Protein 8FUX (pdb70)

Sequence (640 aa):
GGIIGIYSPPGIWRRIPHLEKFLLAQPCCQKLLSLLLRRPVPQQEEVNNAIAVWGHRPSAAKPVAIAKAAGKPPVIRLEDGFVRSLDLGVNGEPPLSSLVVDDCCGIYYDASKPSALEKLVQDKAGNTTALISSQQAREAMHTIVTGDMMSKYNLAPAFVADESTNIIVLVVDQTFNCMMSSVTYGNAGPHEFAAMLEAAMAENPQAEEIWWVKVHPDVLEGKKTGYFADLRRATQRVRRLIAENVSPQSLLRHHVSRVYVVTSQYGFEEALLAGKPVTCCFGQPWYASWGLTDDRHPQQSSALLLSSARRGSSATLEELLFAAAYLRYCRYIDPQTGEVSDDLFFTVLQQWWLQLQRRHHGIIGIYSPGIWRRIPHLEKFLAQPCCQKLSLLRRPVPQQEVNNAIIAVWGHRPSAAKPVAIAKAAGKKPVIIRLEDGFVRSLDLGVNGEPPLSSLVVDDCGIYYDASKPSALEKLVQDKKAGNNTALLIISSQARREAMHHTIVTGDMSKYNLAPAFVADESERTNIVLVVDQTFNNCMMSSVTTYGNAGPHHEFAAMLEAAMMAENPQQAEIIWVKVHKTGYFADLRRATTQQRRVRRLIAENNVSSPQSSLLRRHVSRRVYVVTSQYYGFEALLAGKPPVTCCFGQPWWYASWGLTDDRHPQQSSALLSSARRGSSATLEEELLFAAAYLRYCRYIDPQTGEVSDLFTVLQQWWLQLQRRHHH

B-factor: mean 18.91, std 8.17, range [8.34, 67.57]

Organism: Escherichia coli O1:K1 / APEC (NCBI:txid405955)

Radius of gyration: 27.33 Å; Cα contacts (8 Å, |Δi|>4): 1497; chains: 2; bounding box: 76×51×80 Å

Nearest PDB structures (foldseek):
  8fux-assembly2_B  TM=1.003E+00  e=1.053E-72  Escherichia coli
  8fux-assembly1_A  TM=9.742E-01  e=1.689E-66  Escherichia coli
  6mgc-assembly1_A  TM=9.754E-01  e=1.112E-64  Escherichia coli APEC O1
  8fuw-assembly1_A  TM=9.745E-01  e=1.777E-63  Escherichia coli
  6mgb-assembly1_A  TM=9.099E-01  e=1.066E-34  Thermosulfurimonas dismutans

Structure (mmCIF, N/CA/C/O backbone):
data_8FUX
#
_entry.id   8FUX
#
_cell.length_a   58.540
_cell.length_b   80.300
_cell.length_c   65.980
_cell.angle_alpha   90.000
_cell.angle_beta   103.039
_cell.angle_gamma   90.000
#
_symmetry.space_group_name_H-M   'P 1 21 1'
#
loop_
_entity.id
_entity.type
_entity.pdbx_description
1 polymer 'Capsule polysaccharide export protein KpsC'
2 non-polymer '3-deoxy-beta-D-manno-oct-2-ulopyranosonic acid'
3 non-polymer "CYTIDINE-5'-MONOPHOSPHATE"
4 non-polymer N-(8-hydroxyoctyl)-4-methoxybenzamide
5 non-polymer '3-deoxy-alpha-D-manno-oct-2-ulopyranosonic acid'
6 non-polymer 'CHLORIDE ION'
7 non-polymer 'PHOSPHATE ION'
8 water water
#
loop_
_atom_site.group_PDB
_atom_site.id
_atom_site.type_symbol
_atom_site.label_atom_id
_atom_site.label_alt_id
_atom_site.label_comp_id
_atom_site.label_asym_id
_atom_site.label_entity_id
_atom_site.label_seq_id
_atom_site.pdbx_PDB_ins_code
_atom_site.Cartn_x
_atom_site.Cartn_y
_atom_site.Cartn_z
_atom_site.occupancy
_atom_site.B_iso_or_equiv
_atom_site.auth_seq_id
_atom_site.auth_comp_id
_atom_site.auth_asym_id
_atom_site.auth_atom_id
_atom_site.pdbx_PDB_model_num
ATOM 1 N N A GLY A 1 2 ? -32.19083 -12.56718 0.04124 0.583 25.40583 1 GLY A N 1
ATOM 2 N N B GLY A 1 2 ? -32.01893 -12.02765 1.22732 0.417 20.36172 1 GLY A N 1
ATOM 3 C CA A GLY A 1 2 ? -30.87529 -11.96177 0.61695 0.583 24.40005 1 GLY A CA 1
ATOM 4 C CA B GLY A 1 2 ? -30.85618 -12.13482 0.34572 0.417 21.19188 1 GLY A CA 1
ATOM 5 C C A GLY A 1 2 ? -30.43622 -10.65318 -0.06403 0.583 19.05521 1 GLY A C 1
ATOM 6 C C B GLY A 1 2 ? -30.67654 -10.95182 -0.56471 0.417 18.05174 1 GLY A C 1
ATOM 7 O O A GLY A 1 2 ? -31.06237 -9.57631 0.15847 0.583 18.60352 1 GLY A O 1
ATOM 8 O O B GLY A 1 2 ? -31.64585 -10.22205 -0.87252 0.417 17.93963 1 GLY A O 1
ATOM 15 N N . ILE A 1 3 ? -29.42035 -10.71804 -0.93287 1.000 15.55614 2 ILE A N 1
ATOM 16 C CA A ILE A 1 3 ? -29.01872 -9.55543 -1.70288 0.562 11.87287 2 ILE A CA 1
ATOM 17 C CA B ILE A 1 3 ? -29.05545 -9.54110 -1.69545 0.438 12.52726 2 ILE A CA 1
ATOM 18 C C . ILE A 1 3 ? -29.58201 -9.67492 -3.11513 1.000 11.78133 2 ILE A C 1
ATOM 19 O O . ILE A 1 3 ? -29.39496 -10.70242 -3.76691 1.000 14.15959 2 ILE A O 1
ATOM 50 N N . GLY A 1 4 ? -30.22451 -8.62258 -3.60506 1.000 10.31344 3 GLY A N 1
ATOM 51 C CA . GLY A 1 4 ? -30.71581 -8.58049 -4.96687 1.000 10.83967 3 GLY A CA 1
ATOM 52 C C . GLY A 1 4 ? -29.68409 -8.01382 -5.92276 1.000 10.49599 3 GLY A C 1
ATOM 53 O O . GLY A 1 4 ? -29.10133 -6.96887 -5.65369 1.000 11.96852 3 GLY A O 1
ATOM 57 N N . ILE A 1 5 ? -29.55584 -8.67693 -7.09269 1.000 10.37814 4 ILE A N 1
ATOM 58 C CA . ILE A 1 5 ? -28.57502 -8.32342 -8.11290 1.000 10.85962 4 ILE A CA 1
ATOM 59 C C . ILE A 1 5 ? -29.35765 -8.08717 -9.41346 1.000 10.66260 4 ILE A C 1
ATOM 60 O O . ILE A 1 5 ? -30.01802 -9.00662 -9.92683 1.000 11.42119 4 ILE A O 1
ATOM 76 N N . TYR A 1 6 ? -29.32198 -6.87163 -9.95833 1.000 11.25412 5 TYR A N 1
ATOM 77 C CA . TYR A 1 6 ? -29.96101 -6.57551 -11.25824 1.000 10.07307 5 TYR A CA 1
ATOM 78 C C . TYR A 1 6 ? -29.01678 -6.81519 -12.42727 1.000 11.61086 5 TYR A C 1
ATOM 79 O O . TYR A 1 6 ? -29.47017 -7.30155 -13.47428 1.000 13.53253 5 TYR A O 1
ATOM 97 N N . SER A 1 7 ? -27.74417 -6.48372 -12.27574 1.000 10.64148 6 SER A N 1
ATOM 98 C CA . SER A 1 7 ? -26.81330 -6.51613 -13.39569 1.000 10.37250 6 SER A CA 1
ATOM 99 C C . SER A 1 7 ? -26.48123 -7.93726 -13.80786 1.000 10.90006 6 SER A C 1
ATOM 100 O O . SER A 1 7 ? -26.01763 -8.72027 -12.98584 1.000 11.58475 6 SER A O 1
ATOM 108 N N . PRO A 1 8 ? -26.64008 -8.29410 -15.10436 1.000 11.19403 7 PRO A N 1
ATOM 109 C CA A PRO A 1 8 ? -26.22467 -9.63189 -15.53099 0.749 11.99449 7 PRO A CA 1
ATOM 110 C CA B PRO A 1 8 ? -26.21888 -9.63433 -15.53321 0.251 11.59437 7 PRO A CA 1
ATOM 111 C C . PRO A 1 8 ? -24.72164 -9.80913 -15.44613 1.000 11.61820 7 PRO A C 1
ATOM 112 O O . PRO A 1 8 ? -24.21259 -10.93966 -15.30452 1.000 13.02178 7 PRO A O 1
ATOM 133 N N . GLY A 1 9 ? -23.97293 -8.71805 -15.52989 1.000 12.06540 8 GLY A N 1
ATOM 134 C CA . GLY A 1 9 ? -22.51548 -8.79502 -15.39546 1.000 11.88998 8 GLY A CA 1
ATOM 135 C C . GLY A 1 9 ? -22.07615 -9.11962 -13.98460 1.000 12.07911 8 GLY A C 1
ATOM 136 O O . GLY A 1 9 ? -21.09663 -9.85487 -13.77813 1.000 14.45377 8 GLY A O 1
ATOM 140 N N . ILE A 1 10 ? -22.75724 -8.55561 -12.97850 1.000 10.79400 9 ILE A N 1
ATOM 141 C CA . ILE A 1 10 ? -22.45998 -8.95963 -11.59439 1.000 10.35042 9 ILE A CA 1
ATOM 142 C C . ILE A 1 10 ? -22.90526 -10.38990 -11.36252 1.000 10.48764 9 ILE A C 1
ATOM 143 O O . ILE A 1 10 ? -22.20875 -11.18335 -10.70692 1.000 11.71431 9 ILE A O 1
ATOM 159 N N . TRP A 1 11 ? -24.10355 -10.74702 -11.86713 1.000 11.18750 10 TRP A N 1
ATOM 160 C CA . TRP A 1 11 ? -24.69389 -12.03885 -11.57633 1.000 11.95011 10 TRP A CA 1
ATOM 161 C C . TRP A 1 11 ? -23.80737 -13.18622 -12.07907 1.000 12.60403 10 TRP A C 1
ATOM 162 O O . TRP A 1 11 ? -23.78673 -14.27482 -11.47724 1.000 15.44156 10 TRP A O 1
ATOM 183 N N . ARG A 1 12 ? -23.06790 -12.98233 -13.16706 1.000 12.98146 11 ARG A N 1
ATOM 184 C CA A ARG A 1 12 ? -22.21880 -14.01616 -13.72550 0.535 14.66983 11 ARG A CA 1
ATOM 185 C CA B ARG A 1 12 ? -22.22242 -14.02822 -13.71950 0.465 15.50583 11 ARG A CA 1
ATOM 186 C C . ARG A 1 12 ? -20.86255 -14.14630 -13.02230 1.000 13.45350 11 ARG A C 1
ATOM 187 O O . ARG A 1 12 ? -20.09061 -15.03890 -13.36016 1.000 15.18451 11 ARG A O 1
ATOM 228 N N . ILE A 1 13 ? -20.51797 -13.27869 -12.05564 1.000 12.42326 12 ILE A N 1
ATOM 229 C CA . ILE A 1 13 ? -19.27550 -13.44840 -11.29727 1.000 12.10896 12 ILE A CA 1
ATOM 230 C C . ILE A 1 13 ? -19.28484 -14.77612 -10.53880 1.000 12.79159 12 ILE A C 1
ATOM 231 O O . ILE A 1 13 ? -20.15639 -14.98113 -9.68322 1.000 12.92765 12 ILE A O 1
ATOM 247 N N . PRO A 1 14 ? -18.34673 -15.69112 -10.81952 1.000 12.62481 13 PRO A N 1
ATOM 248 C CA . PRO A 1 14 ? -18.32466 -16.94409 -10.06428 1.000 14.17991 13 PRO A CA 1
ATOM 249 C C . PRO A 1 14 ? -18.13059 -16.68143 -8.56625 1.000 13.35297 13 PRO A C 1
ATOM 250 O O . PRO A 1 14 ? -17.32792 -15.84146 -8.14387 1.000 13.24234 13 PRO A O 1
ATOM 261 N N . HIS A 1 15 ? -18.88050 -17.41645 -7.76291 1.000 13.35430 14 HIS A N 1
ATOM 262 C CA . HIS A 1 15 ? -18.74670 -17.36323 -6.29477 1.000 13.40875 14 HIS A CA 1
ATOM 263 C C . HIS A 1 15 ? -19.08049 -15.99637 -5.69586 1.000 12.77020 14 HIS A C 1
ATOM 264 O O . HIS A 1 15 ? -18.65373 -15.65851 -4.59333 1.000 12.81284 14 HIS A O 1
ATOM 278 N N . LEU A 1 16 ? -19.99413 -15.29379 -6.35858 1.000 13.98318 15 LEU A N 1
ATOM 279 C CA . LEU A 1 16 ? -20.48076 -14.00392 -5.91262 1.000 14.39578 15 LEU A CA 1
ATOM 280 C C . LEU A 1 16 ? -20.89194 -14.04425 -4.43316 1.000 13.56848 15 LEU A C 1
ATOM 281 O O . LEU A 1 16 ? -20.52230 -13.15476 -3.64665 1.000 15.05650 15 LEU A O 1
ATOM 297 N N . GLU A 1 17 ? -21.63385 -15.08481 -4.02119 1.000 14.24665 16 GLU A N 1
ATOM 298 C CA . GLU A 1 17 ? -22.13183 -15.15171 -2.66538 1.000 14.75237 16 GLU A CA 1
ATOM 299 C C . GLU A 1 17 ? -21.02123 -15.34116 -1.62945 1.000 14.25423 16 GLU A C 1
ATOM 300 O O . GLU A 1 17 ? -21.21865 -15.02774 -0.44699 1.000 16.87523 16 GLU A O 1
ATOM 312 N N . LYS A 1 18 ? -19.87744 -15.88567 -2.02148 1.000 13.76755 17 LYS A N 1
ATOM 313 C CA . LYS A 1 18 ? -18.73492 -16.00792 -1.14001 1.000 13.44907 17 LYS A CA 1
ATOM 314 C C . LYS A 1 18 ? -18.13573 -14.67065 -0.83961 1.000 14.76256 17 LYS A C 1
ATOM 315 O O . LYS A 1 18 ? -17.74261 -14.41681 0.29801 1.000 19.15537 17 LYS A O 1
ATOM 334 N N . PHE A 1 19 ? -18.11833 -13.75383 -1.79276 1.000 12.93269 18 PHE A N 1
ATOM 335 C CA . PHE A 1 19 ? -17.66341 -12.39453 -1.51157 1.000 13.43810 18 PHE A CA 1
ATOM 336 C C . PHE A 1 19 ? -18.61835 -11.64460 -0.60744 1.000 13.98523 18 PHE A C 1
ATOM 337 O O . PHE A 1 19 ? -18.17159 -10.90167 0.26302 1.000 14.52579 18 PHE A O 1
ATOM 354 N N . LEU A 1 20 ? -19.92171 -11.78676 -0.85489 1.000 14.14703 19 LEU A N 1
ATOM 355 C CA A LEU A 1 20 ? -20.91646 -11.01114 -0.12669 0.486 15.25151 19 LEU A CA 1
ATOM 356 C CA B LEU A 1 20 ? -20.93874 -11.02933 -0.13585 0.514 15.26182 19 LEU A CA 1
ATOM 357 C C . LEU A 1 20 ? -21.23052 -11.59251 1.24314 1.000 16.43152 19 LEU A C 1
ATOM 358 O O . LEU A 1 20 ? -21.84776 -10.90592 2.08246 1.000 18.23660 19 LEU A O 1
ATOM 389 N N . ALA A 1 21 ? -20.83620 -12.83774 1.48313 1.000 17.03284 20 ALA A N 1
ATOM 390 C CA . ALA A 1 21 ? -21.05032 -13.48421 2.76495 1.000 19.39286 20 ALA A CA 1
ATOM 391 C C . ALA A 1 21 ? -22.52240 -13.72417 3.04965 1.000 19.63922 20 ALA A C 1
ATOM 392 O O . ALA A 1 21 ? -22.91919 -13.94474 4.20762 1.000 21.14525 20 ALA A O 1
ATOM 399 N N . GLN A 1 22 ? -23.35561 -13.78923 2.01726 1.000 19.83796 21 GLN A N 1
ATOM 400 C CA . GLN A 1 22 ? -24.76027 -14.05899 2.23301 1.000 20.02042 21 GLN A CA 1
ATOM 401 C C . GLN A 1 22 ? -25.41468 -14.38697 0.90016 1.000 18.15972 21 GLN A C 1
ATOM 402 O O . GLN A 1 22 ? -24.80827 -14.19172 -0.15332 1.000 16.30890 21 GLN A O 1
ATOM 416 N N . PRO A 1 23 ? -26.58906 -15.01019 0.90966 1.000 18.28466 22 PRO A N 1
ATOM 417 C CA . PRO A 1 23 ? -27.20453 -15.43614 -0.35012 1.000 17.59133 22 PRO A CA 1
ATOM 418 C C . PRO A 1 23 ? -27.54300 -14.25414 -1.24328 1.000 14.31414 22 PRO A C 1
ATOM 419 O O . PRO A 1 23 ? -27.90164 -13.16909 -0.78062 1.000 15.64419 22 PRO A O 1
ATOM 430 N N . CYS A 1 24 ? -27.57817 -14.54561 -2.53554 1.000 14.00254 23 CYS A N 1
ATOM 431 C CA A CYS A 1 24 ? -27.85517 -13.57577 -3.57487 0.771 12.46911 23 CYS A CA 1
ATOM 432 C CA B CYS A 1 24 ? -27.98559 -13.51744 -3.48220 0.229 14.59364 23 CYS A CA 1
ATOM 433 C C . CYS A 1 24 ? -28.87182 -14.11748 -4.55820 1.000 12.84476 23 CYS A C 1
ATOM 434 O O . CYS A 1 24 ? -28.91547 -15.32877 -4.76129 1.000 15.56102 23 CYS A O 1
ATOM 449 N N . GLN A 1 25 ? -29.63795 -13.22869 -5.19907 1.000 12.35147 24 GLN A N 1
ATOM 450 C CA . GLN A 1 25 ? -30.62919 -13.64348 -6.18868 1.000 13.12325 24 GLN A CA 1
ATOM 451 C C . GLN A 1 25 ? -30.73647 -12.58551 -7.29188 1.000 11.73884 24 GLN A C 1
ATOM 452 O O . GLN A 1 25 ? -30.54489 -11.37856 -7.06852 1.000 11.76017 24 GLN A O 1
ATOM 466 N N . LYS A 1 26 ? -31.05132 -13.07156 -8.50517 1.000 12.79584 25 LYS A N 1
ATOM 467 C CA . LYS A 1 26 ? -31.13775 -12.19992 -9.67971 1.000 12.68393 25 LYS A CA 1
ATOM 468 C C . LYS A 1 26 ? -32.52939 -11.52677 -9.71960 1.000 12.73696 25 LYS A C 1
ATOM 469 O O . LYS A 1 26 ? -33.53121 -12.22572 -9.64995 1.000 14.34372 25 LYS A O 1
ATOM 488 N N . LEU A 1 27 ? -32.58071 -10.20139 -9.87727 1.000 11.72887 26 LEU A N 1
ATOM 489 C CA A LEU A 1 27 ? -33.79220 -9.38099 -9.95597 0.968 12.48812 26 LEU A CA 1
ATOM 490 C CA B LEU A 1 27 ? -33.80117 -9.41214 -9.96360 0.032 12.64014 26 LEU A CA 1
ATOM 491 C C . LEU A 1 27 ? -33.94926 -8.80309 -11.35502 1.000 13.12042 26 LEU A C 1
ATOM 492 O O . LEU A 1 27 ? -32.96605 -8.48565 -12.04077 1.000 13.76427 26 LEU A O 1
ATOM 523 N N . SER A 1 28 ? -35.18598 -8.60699 -11.73875 1.000 14.17729 27 SER A N 1
ATOM 524 C CA . SER A 1 28 ? -35.54370 -7.99171 -13.00927 1.000 14.45390 27 SER A CA 1
ATOM 525 C C . SER A 1 28 ? -35.95101 -6.54541 -12.83819 1.000 14.50390 27 SER A C 1
ATOM 526 O O . SER A 1 28 ? -36.72929 -6.21984 -11.93263 1.000 15.31629 27 SER A O 1
ATOM 534 N N . LEU A 1 29 ? -35.45887 -5.67186 -13.71930 1.000 14.78634 28 LEU A N 1
ATOM 535 C CA . LEU A 1 29 ? -35.85877 -4.26041 -13.77822 1.000 15.89378 28 LEU A CA 1
ATOM 536 C C . LEU A 1 29 ? -37.34762 -4.06694 -14.02820 1.000 17.66542 28 LEU A C 1
ATOM 537 O O . LEU A 1 29 ? -37.85861 -2.96635 -13.83072 1.000 19.57517 28 LEU A O 1
ATOM 553 N N . LEU A 1 30 ? -38.05391 -5.07348 -14.48832 1.000 17.01159 29 LEU A N 1
ATOM 554 C CA A LEU A 1 30 ? -39.47132 -4.93699 -14.80750 0.639 18.07380 29 LEU A CA 1
ATOM 555 C CA B LEU A 1 30 ? -39.46836 -4.96430 -14.82140 0.361 18.15810 29 LEU A CA 1
ATOM 556 C C . LEU A 1 30 ? -40.40578 -5.51673 -13.75393 1.000 18.86894 29 LEU A C 1
ATOM 557 O O . LEU A 1 30 ? -41.62152 -5.54182 -13.96606 1.000 20.23443 29 LEU A O 1
ATOM 588 N N . ARG A 1 31 ? -39.89626 -5.97107 -12.62317 1.000 18.92790 30 ARG A N 1
ATOM 589 C CA A ARG A 1 31 ? -40.70181 -6.50704 -11.54106 0.526 19.94361 30 ARG A CA 1
ATOM 590 C CA B ARG A 1 31 ? -40.71665 -6.49146 -11.54571 0.474 20.23703 30 ARG A CA 1
ATOM 591 C C . ARG A 1 31 ? -40.43593 -5.78200 -10.22639 1.000 19.04319 30 ARG A C 1
ATOM 592 O O . ARG A 1 31 ? -39.36451 -5.19372 -10.02981 1.000 19.00112 30 ARG A O 1
ATOM 633 N N . PRO A 1 32 ? -41.39487 -5.83289 -9.28511 1.000 18.16290 31 PRO A N 1
ATOM 634 C CA . PRO A 1 32 ? -41.15352 -5.24481 -7.95383 1.000 19.12118 31 PRO A CA 1
ATOM 635 C C . PRO A 1 32 ? -40.01977 -5.91439 -7.19576 1.000 18.56325 31 PRO A C 1
ATOM 636 O O . PRO A 1 32 ? -39.66441 -7.03991 -7.45428 1.000 18.90360 31 PRO A O 1
ATOM 647 N N . VAL A 1 33 ? -39.46049 -5.22681 -6.20651 1.000 17.69496 32 VAL A N 1
ATOM 648 C CA . VAL A 1 33 ? -38.43661 -5.83549 -5.35662 1.000 15.95851 32 VAL A CA 1
ATOM 649 C C . VAL A 1 33 ? -39.08725 -6.86329 -4.43512 1.000 15.46478 32 VAL A C 1
ATOM 650 O O . VAL A 1 33 ? -40.01065 -6.50450 -3.68247 1.000 17.62371 32 VAL A O 1
ATOM 663 N N . PRO A 1 34 ? -38.66858 -8.13399 -4.43614 1.000 16.70459 33 PRO A N 1
ATOM 664 C CA . PRO A 1 34 ? -39.29569 -9.13464 -3.54543 1.000 16.56314 33 PRO A CA 1
ATOM 665 C C . PRO A 1 34 ? -39.01890 -8.85799 -2.07837 1.000 15.09207 33 PRO A C 1
ATOM 666 O O . PRO A 1 34 ? -37.99727 -8.30435 -1.70852 1.000 14.34476 33 PRO A O 1
ATOM 677 N N . GLN A 1 35 ? -39.96992 -9.26985 -1.23880 1.000 15.42444 34 GLN A N 1
ATOM 678 C CA A GLN A 1 35 ? -39.84424 -9.07626 0.19838 0.571 15.55200 34 GLN A CA 1
ATOM 679 C CA B GLN A 1 35 ? -39.82907 -9.05312 0.19263 0.429 16.23352 34 GLN A CA 1
ATOM 680 C C . GLN A 1 35 ? -38.57841 -9.72953 0.76194 1.000 14.72316 34 GLN A C 1
ATOM 681 O O . GLN A 1 35 ? -38.01449 -9.24316 1.74522 1.000 15.34035 34 GLN A O 1
ATOM 708 N N . GLU A 1 36 ? -38.11887 -10.84120 0.16188 1.000 16.03108 35 GLU A N 1
ATOM 709 C CA A GLU A 1 36 ? -36.97503 -11.59945 0.65272 0.457 15.11881 35 GLU A CA 1
ATOM 710 C CA B GLU A 1 36 ? -36.98428 -11.57772 0.70006 0.543 16.20248 35 GLU A CA 1
ATOM 711 C C . GLU A 1 36 ? -35.65492 -10.89061 0.44377 1.000 15.44578 35 GLU A C 1
ATOM 712 O O . GLU A 1 36 ? -34.63020 -11.35951 0.94703 1.000 15.58739 35 GLU A O 1
ATOM 735 N N . VAL A 1 37 ? -35.63421 -9.83019 -0.32921 1.000 14.70371 36 VAL A N 1
ATOM 736 C CA . VAL A 1 37 ? -34.42388 -9.07027 -0.57559 1.000 14.04010 36 VAL A CA 1
ATOM 737 C C . VAL A 1 37 ? -34.26130 -7.98982 0.49206 1.000 12.97962 36 VAL A C 1
ATOM 738 O O . VAL A 1 37 ? -35.12857 -7.12484 0.63489 1.000 13.54069 36 VAL A O 1
ATOM 751 N N . ASN A 1 38 ? -33.10747 -7.97526 1.17905 1.000 13.13046 37 ASN A N 1
ATOM 752 C CA A ASN A 1 38 ? -32.84568 -6.97711 2.20234 0.549 14.88354 37 ASN A CA 1
ATOM 753 C CA B ASN A 1 38 ? -32.86835 -6.95494 2.19309 0.451 14.41813 37 ASN A CA 1
ATOM 754 C C . ASN A 1 38 ? -32.04181 -5.78237 1.67764 1.000 13.96348 37 ASN A C 1
ATOM 755 O O . ASN A 1 38 ? -32.04874 -4.74286 2.30678 1.000 16.73061 37 ASN A O 1
ATOM 776 N N . ALA A 1 39 ? -31.31588 -5.91378 0.59085 1.000 11.93107 38 ALA A N 1
ATOM 777 C CA . ALA A 1 39 ? -30.43122 -4.87112 0.04889 1.000 11.39793 38 ALA A CA 1
ATOM 778 C C . ALA A 1 39 ? -30.18864 -5.20428 -1.39664 1.000 10.41231 38 ALA A C 1
ATOM 779 O O . ALA A 1 39 ? -30.33135 -6.36130 -1.79417 1.000 11.50936 38 ALA A O 1
ATOM 786 N N . ILE A 1 40 ? -29.81910 -4.19862 -2.17018 1.000 11.30659 39 ILE A N 1
ATOM 787 C CA . ILE A 1 40 ? -29.54842 -4.32644 -3.60707 1.000 11.37302 39 ILE A CA 1
ATOM 788 C C . ILE A 1 40 ? -28.08526 -3.97421 -3.82411 1.000 10.49615 39 ILE A C 1
ATOM 789 O O . ILE A 1 40 ? -27.63406 -2.92637 -3.34286 1.000 11.44172 39 ILE A O 1
ATOM 805 N N . ALA A 1 41 ? -27.37511 -4.83066 -4.54519 1.000 10.25943 40 ALA A N 1
ATOM 806 C CA . ALA A 1 41 ? -25.96707 -4.58103 -4.85454 1.000 10.88992 40 ALA A CA 1
ATOM 807 C C . ALA A 1 41 ? -25.77486 -4.15791 -6.29599 1.000 10.57660 40 ALA A C 1
ATOM 808 O O . ALA A 1 41 ? -26.36937 -4.75567 -7.19354 1.000 12.80465 40 ALA A O 1
ATOM 815 N N . VAL A 1 42 ? -24.95269 -3.13367 -6.50067 1.000 9.87323 41 VAL A N 1
ATOM 816 C CA . VAL A 1 42 ? -24.64163 -2.53750 -7.79949 1.000 9.86900 41 VAL A CA 1
ATOM 817 C C . VAL A 1 42 ? -23.12739 -2.39696 -7.91451 1.000 9.50078 41 VAL A C 1
ATOM 818 O O . VAL A 1 42 ? -22.38941 -2.53177 -6.93508 1.000 10.39618 41 VAL A O 1
ATOM 831 N N . TRP A 1 43 ? -22.64202 -2.02895 -9.10449 1.000 9.02142 42 TRP A N 1
ATOM 832 C CA . TRP A 1 43 ? -21.20532 -1.87037 -9.33161 1.000 8.89133 42 TRP A CA 1
ATOM 833 C C . TRP A 1 43 ? -20.82412 -0.40530 -9.22020 1.000 9.51882 42 TRP A C 1
ATOM 834 O O . TRP A 1 43 ? -21.03409 0.37677 -10.14776 1.000 10.40809 42 TRP A O 1
ATOM 855 N N . GLY A 1 44 ? -20.25833 -0.03272 -8.07090 1.000 9.73203 43 GLY A N 1
ATOM 856 C CA . GLY A 1 44 ? -19.81350 1.33462 -7.83808 1.000 10.92794 43 GLY A CA 1
ATOM 857 C C . GLY A 1 44 ? -20.89692 2.31838 -8.25603 1.000 10.56452 43 GLY A C 1
ATOM 858 O O . GLY A 1 44 ? -22.07522 2.15106 -7.90497 1.000 11.93230 43 GLY A O 1
ATOM 862 N N . HIS A 1 45 ? -20.46651 3.38978 -8.93340 1.000 10.58547 44 HIS A N 1
ATOM 863 C CA . HIS A 1 45 ? -21.31349 4.38581 -9.56097 1.000 10.39473 44 HIS A CA 1
ATOM 864 C C . HIS A 1 45 ? -21.30756 4.21794 -11.10618 1.000 11.16359 44 HIS A C 1
ATOM 865 O O . HIS A 1 45 ? -21.44572 5.20699 -11.82924 1.000 12.54381 44 HIS A O 1
ATOM 879 N N . ARG A 1 46 ? -21.16117 3.00615 -11.61557 1.000 10.61490 45 ARG A N 1
ATOM 880 C CA . ARG A 1 46 ? -21.27394 2.81894 -13.06420 1.000 10.86508 45 ARG A CA 1
ATOM 881 C C . ARG A 1 46 ? -22.63884 3.30897 -13.55360 1.000 11.44370 45 ARG A C 1
ATOM 882 O O . ARG A 1 46 ? -23.61400 3.24482 -12.80363 1.000 12.24440 45 ARG A O 1
ATOM 903 N N . PRO A 1 47 ? -22.74155 3.75271 -14.82055 1.000 12.41242 46 PRO A N 1
ATOM 904 C CA . PRO A 1 47 ? -24.05951 4.13621 -15.36798 1.000 15.01879 46 PRO A CA 1
ATOM 905 C C . PRO A 1 47 ? -25.11376 3.06018 -15.16594 1.000 14.94410 46 PRO A C 1
ATOM 906 O O . PRO A 1 47 ? -26.28685 3.36305 -14.88877 1.000 15.19465 46 PRO A O 1
ATOM 917 N N . SER A 1 48 ? -24.72167 1.78448 -15.28149 1.000 13.69510 47 SER A N 1
ATOM 918 C CA . SER A 1 48 ? -25.62147 0.63399 -15.11100 1.000 13.92476 47 SER A CA 1
ATOM 919 C C . SER A 1 48 ? -26.27829 0.58667 -13.72011 1.000 13.43216 47 SER A C 1
ATOM 920 O O . SER A 1 48 ? -27.31436 -0.05155 -13.54176 1.000 15.11382 47 SER A O 1
ATOM 928 N N . ALA A 1 49 ? -25.66843 1.22982 -12.72080 1.000 12.08570 48 ALA A N 1
ATOM 929 C CA . ALA A 1 49 ? -26.17347 1.22987 -11.34106 1.000 12.83272 48 ALA A CA 1
ATOM 930 C C . ALA A 1 49 ? -27.33053 2.18879 -11.12955 1.000 12.03387 48 ALA A C 1
ATOM 931 O O . ALA A 1 49 ? -28.08189 2.05409 -10.13215 1.000 12.62543 48 ALA A O 1
ATOM 938 N N . ALA A 1 50 ? -27.56166 3.13751 -12.04024 1.000 13.99556 49 ALA A N 1
ATOM 939 C CA . ALA A 1 50 ? -28.51453 4.19535 -11.72932 1.000 15.56285 49 ALA A CA 1
ATOM 940 C C . ALA A 1 50 ? -29.94034 3.65690 -11.51110 1.000 14.70976 49 ALA A C 1
ATOM 941 O O . ALA A 1 50 ? -30.62782 4.08812 -10.57836 1.000 13.96950 49 ALA A O 1
ATOM 948 N N . LYS A 1 51 ? -30.44222 2.78829 -12.40091 1.000 14.49153 50 LYS A N 1
ATOM 949 C CA . LYS A 1 51 ? -31.82704 2.32691 -12.24818 1.000 14.76959 50 LYS A CA 1
ATOM 950 C C . LYS A 1 51 ? -31.97870 1.50743 -10.98437 1.000 12.03771 50 LYS A C 1
ATOM 951 O O . LYS A 1 51 ? -32.92359 1.75932 -10.22416 1.000 12.93259 50 LYS A O 1
ATOM 970 N N . PRO A 1 52 ? -31.12646 0.51310 -10.68755 1.000 12.61784 51 PRO A N 1
ATOM 971 C CA . PRO A 1 52 ? -31.28752 -0.23101 -9.42340 1.000 12.09246 51 PRO A CA 1
ATOM 972 C C . PRO A 1 52 ? -31.18011 0.66240 -8.20005 1.000 11.63666 51 PRO A C 1
ATOM 973 O O . PRO A 1 52 ? -31.88883 0.39988 -7.22116 1.000 12.53629 51 PRO A O 1
ATOM 984 N N . VAL A 1 53 ? -30.32857 1.70035 -8.19642 1.000 11.90539 52 VAL A N 1
ATOM 985 C CA . VAL A 1 53 ? -30.26077 2.61207 -7.06124 1.000 12.01813 52 VAL A CA 1
ATOM 986 C C . VAL A 1 53 ? -31.58319 3.34604 -6.87166 1.000 12.14313 52 VAL A C 1
ATOM 987 O O . VAL A 1 53 ? -32.05363 3.52182 -5.74486 1.000 13.55427 52 VAL A O 1
ATOM 1000 N N . ALA A 1 54 ? -32.20977 3.81968 -7.95605 1.000 12.53459 53 ALA A N 1
ATOM 1001 C CA . ALA A 1 54 ? -33.51633 4.47239 -7.87566 1.000 13.78524 53 ALA A CA 1
ATOM 1002 C C . ALA A 1 54 ? -34.58677 3.50251 -7.36031 1.000 13.74683 53 ALA A C 1
ATOM 1003 O O . ALA A 1 54 ? -35.45868 3.88424 -6.56396 1.000 14.12790 53 ALA A O 1
ATOM 1010 N N . ILE A 1 55 ? -34.58752 2.28181 -7.86299 1.000 12.54960 54 ILE A N 1
ATOM 1011 C CA . ILE A 1 55 ? -35.54694 1.28312 -7.40419 1.000 13.15629 54 ILE A CA 1
ATOM 1012 C C . ILE A 1 55 ? -35.37453 1.01478 -5.91655 1.000 12.80294 54 ILE A C 1
ATOM 1013 O O . ILE A 1 55 ? -36.35403 0.93940 -5.16175 1.000 13.28461 54 ILE A O 1
ATOM 1029 N N . ALA A 1 56 ? -34.13063 0.89236 -5.46370 1.000 12.72831 55 ALA A N 1
ATOM 1030 C CA . ALA A 1 56 ? -33.87122 0.61911 -4.05500 1.000 12.98740 55 ALA A CA 1
ATOM 1031 C C . ALA A 1 56 ? -34.39491 1.73026 -3.17532 1.000 12.38903 55 ALA A C 1
ATOM 1032 O O . ALA A 1 56 ? -35.05031 1.47471 -2.14881 1.000 14.05341 55 ALA A O 1
ATOM 1039 N N . LYS A 1 57 ? -34.16736 2.95795 -3.58339 1.000 13.54249 56 LYS A N 1
ATOM 1040 C CA . LYS A 1 57 ? -34.59924 4.08943 -2.78029 1.000 15.86798 56 LYS A CA 1
ATOM 1041 C C . LYS A 1 57 ? -36.11544 4.07100 -2.65996 1.000 15.00341 56 LYS A C 1
ATOM 1042 O O . LYS A 1 57 ? -36.67529 4.24235 -1.56855 1.000 15.94670 56 LYS A O 1
ATOM 1061 N N . ALA A 1 58 ? -36.82453 3.88094 -3.78294 1.000 14.38542 57 ALA A N 1
ATOM 1062 C CA . ALA A 1 58 ? -38.28880 3.87113 -3.75915 1.000 15.56585 57 ALA A CA 1
ATOM 1063 C C . ALA A 1 58 ? -38.86676 2.70178 -2.99093 1.000 15.11033 57 ALA A C 1
ATOM 1064 O O . ALA A 1 58 ? -39.96751 2.84265 -2.43993 1.000 15.26956 57 ALA A O 1
ATOM 1071 N N . ALA A 1 59 ? -38.15833 1.57407 -2.92357 1.000 13.67259 58 ALA A N 1
ATOM 1072 C CA . ALA A 1 59 ? -38.55676 0.37131 -2.20498 1.000 13.77545 58 ALA A CA 1
ATOM 1073 C C . ALA A 1 59 ? -38.15847 0.36038 -0.74351 1.000 14.61817 58 ALA A C 1
ATOM 1074 O O . ALA A 1 59 ? -38.52639 -0.57311 -0.02906 1.000 16.22468 58 ALA A O 1
ATOM 1081 N N . GLY A 1 60 ? -37.40258 1.34138 -0.27435 1.000 13.49945 59 GLY A N 1
ATOM 1082 C CA . GLY A 1 60 ? -36.96499 1.30756 1.08785 1.000 15.14978 59 GLY A CA 1
ATOM 1083 C C . GLY A 1 60 ? -35.88789 0.31514 1.38172 1.000 14.77125 59 GLY A C 1
ATOM 1084 O O . GLY A 1 60 ? -35.89359 -0.25129 2.49390 1.000 18.79714 59 GLY A O 1
ATOM 1088 N N . LYS A 1 61 ? -34.97642 0.06024 0.44766 1.000 13.99099 60 LYS A N 1
ATOM 1089 C CA . LYS A 1 61 ? -33.93466 -0.93542 0.62711 1.000 15.03066 60 LYS A CA 1
ATOM 1090 C C . LYS A 1 61 ? -32.56927 -0.25897 0.49248 1.000 13.18852 60 LYS A C 1
ATOM 1091 O O . LYS A 1 61 ? -32.35288 0.53034 -0.42421 1.000 14.22024 60 LYS A O 1
ATOM 1110 N N . PRO A 1 62 ? -31.62033 -0.60975 1.35244 1.000 12.93530 61 PRO A N 1
ATOM 1111 C CA A PRO A 1 62 ? -30.24874 -0.09393 1.23527 0.707 12.70542 61 PRO A CA 1
ATOM 1112 C CA B PRO A 1 62 ? -30.25891 -0.07738 1.21540 0.293 13.09524 61 PRO A CA 1
ATOM 1113 C C . PRO A 1 62 ? -29.52970 -0.64528 0.00593 1.000 12.71920 61 PRO A C 1
ATOM 1114 O O . PRO A 1 62 ? -29.81832 -1.75036 -0.48243 1.000 12.96943 61 PRO A O 1
ATOM 1135 N N . VAL A 1 63 ? -28.54266 0.11732 -0.41743 1.000 13.07337 62 VAL A N 1
ATOM 1136 C CA . VAL A 1 63 ? -27.64905 -0.23573 -1.53367 1.000 11.74946 62 VAL A CA 1
ATOM 1137 C C . VAL A 1 63 ? -26.27725 -0.62146 -1.02155 1.000 12.01574 62 VAL A C 1
ATOM 1138 O O . VAL A 1 63 ? -25.70587 0.06422 -0.14209 1.000 12.83566 62 VAL A O 1
ATOM 1151 N N . ILE A 1 64 ? -25.73373 -1.69554 -1.55631 1.000 11.24233 63 ILE A N 1
ATOM 1152 C CA . ILE A 1 64 ? -24.35495 -2.13240 -1.35431 1.000 10.72593 63 ILE A CA 1
ATOM 1153 C C . ILE A 1 64 ? -23.63527 -1.90699 -2.68648 1.000 10.27919 63 ILE A C 1
ATOM 1154 O O . ILE A 1 64 ? -24.16077 -2.27136 -3.73250 1.000 11.85400 63 ILE A O 1
ATOM 1170 N N . ARG A 1 65 ? -22.48685 -1.25635 -2.63978 1.000 9.95121 64 ARG A N 1
ATOM 1171 C CA . ARG A 1 65 ? -21.68471 -1.01633 -3.84401 1.000 9.79365 64 ARG A CA 1
ATOM 1172 C C . ARG A 1 65 ? -20.47283 -1.95196 -3.86486 1.000 9.92628 64 ARG A C 1
ATOM 1173 O O . ARG A 1 65 ? -19.73726 -2.06013 -2.88429 1.000 11.13620 64 ARG A O 1
ATOM 1194 N N . LEU A 1 66 ? -20.31563 -2.63350 -4.97365 1.000 9.52417 65 LEU A N 1
ATOM 1195 C CA . LEU A 1 66 ? -19.25954 -3.59308 -5.21406 1.000 9.51066 65 LEU A CA 1
ATOM 1196 C C . LEU A 1 66 ? -18.28232 -2.98527 -6.20620 1.000 10.19218 65 LEU A C 1
ATOM 1197 O O . LEU A 1 66 ? -18.61476 -2.08080 -6.98100 1.000 10.50384 65 LEU A O 1
ATOM 1213 N N . GLU A 1 67 ? -17.04952 -3.56152 -6.23178 1.000 9.60888 66 GLU A N 1
ATOM 1214 C CA . GLU A 1 67 ? -16.07753 -3.20868 -7.24939 1.000 8.66481 66 GLU A CA 1
ATOM 1215 C C . GLU A 1 67 ? -14.98447 -4.28012 -7.17541 1.000 9.13225 66 GLU A C 1
ATOM 1216 O O . GLU A 1 67 ? -14.98035 -5.13523 -6.28137 1.000 9.99371 66 GLU A O 1
ATOM 1228 N N . ASP A 1 68 ? -14.05270 -4.23859 -8.13381 1.000 9.80666 67 ASP A N 1
ATOM 1229 C CA . ASP A 1 68 ? -12.88029 -5.10465 -8.09801 1.000 10.58694 67 ASP A CA 1
ATOM 1230 C C . ASP A 1 68 ? -12.07042 -4.83621 -6.83019 1.000 9.63144 67 ASP A C 1
ATOM 1231 O O . ASP A 1 68 ? -11.90443 -3.68632 -6.41590 1.000 11.02151 67 ASP A O 1
ATOM 1240 N N . GLY A 1 69 ? -11.46200 -5.88836 -6.29014 1.000 10.03915 68 GLY A N 1
ATOM 1241 C CA . GLY A 1 69 ? -10.44293 -5.68388 -5.28369 1.000 10.76139 68 GLY A CA 1
ATOM 1242 C C . GLY A 1 69 ? -9.14665 -5.10702 -5.86144 1.000 9.79805 68 GLY A C 1
ATOM 1243 O O . GLY A 1 69 ? -8.97902 -4.99234 -7.09336 1.000 11.11891 68 GLY A O 1
ATOM 1247 N N . PHE A 1 70 ? -8.23570 -4.75256 -4.95932 1.000 10.30749 69 PHE A N 1
ATOM 1248 C CA . PHE A 1 70 ? -6.98384 -4.10500 -5.33484 1.000 11.42320 69 PHE A CA 1
ATOM 1249 C C . PHE A 1 70 ? -5.90879 -5.10016 -5.78578 1.000 11.31517 69 PHE A C 1
ATOM 1250 O O . PHE A 1 70 ? -4.95006 -4.67551 -6.46669 1.000 12.24535 69 PHE A O 1
ATOM 1267 N N . VAL A 1 71 ? -6.09134 -6.37735 -5.48471 1.000 10.74254 70 VAL A N 1
ATOM 1268 C CA . VAL A 1 71 ? -5.32884 -7.47771 -6.09969 1.000 11.60595 70 VAL A CA 1
ATOM 1269 C C . VAL A 1 71 ? -6.42057 -8.35940 -6.69707 1.000 11.60224 70 VAL A C 1
ATOM 1270 O O . VAL A 1 71 ? -7.09543 -9.07928 -5.95487 1.000 12.95565 70 VAL A O 1
ATOM 1283 N N . ARG A 1 72 ? -6.65609 -8.24933 -8.00863 1.000 11.49658 71 ARG A N 1
ATOM 1284 C CA . ARG A 1 72 ? -7.86645 -8.80059 -8.59935 1.000 11.76006 71 ARG A CA 1
ATOM 1285 C C . ARG A 1 72 ? -7.67446 -10.12849 -9.29887 1.000 11.73351 71 ARG A C 1
ATOM 1286 O O . ARG A 1 72 ? -8.47868 -11.05298 -9.08142 1.000 12.33404 71 ARG A O 1
ATOM 1307 N N . SER A 1 73 ? -6.66218 -10.24724 -10.17077 1.000 11.17250 72 SER A N 1
ATOM 1308 C CA . SER A 1 73 ? -6.65473 -11.37042 -11.09786 1.000 11.95979 72 SER A CA 1
ATOM 1309 C C . SER A 1 73 ? -5.30704 -11.41768 -11.83101 1.000 12.30499 72 SER A C 1
ATOM 1310 O O . SER A 1 73 ? -4.46510 -10.51775 -11.71027 1.000 12.33112 72 SER A O 1
ATOM 1318 N N . LEU A 1 74 ? -5.13961 -12.47962 -12.63423 1.000 12.12139 73 LEU A N 1
ATOM 1319 C CA . LEU A 1 74 ? -3.98290 -12.61539 -13.53942 1.0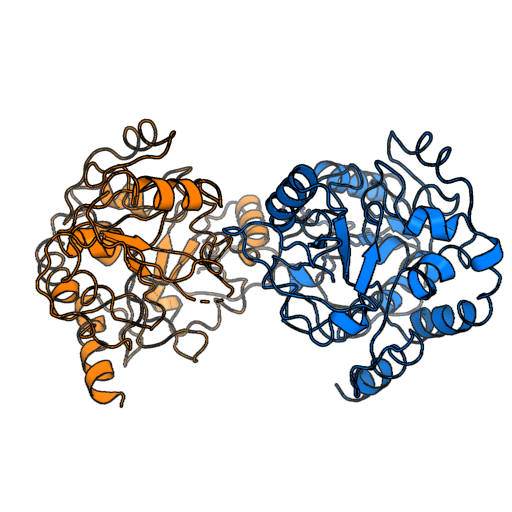00 13.41140 73 LEU A CA 1
ATOM 1320 C C . LEU A 1 74 ? -4.16714 -11.64293 -14.72532 1.000 15.02327 73 LEU A C 1
ATOM 1321 O O . LEU A 1 74 ? -3.51199 -10.60780 -14.81033 1.000 17.66879 73 LEU A O 1
ATOM 1337 N N . ASP A 1 75 ? -5.05942 -11.96464 -15.64289 1.000 15.95043 74 ASP A N 1
ATOM 1338 C CA . ASP A 1 75 ? -5.36563 -11.13622 -16.80655 1.000 17.00879 74 ASP A CA 1
ATOM 1339 C C . ASP A 1 75 ? -6.28122 -9.95947 -16.40654 1.000 15.42056 74 ASP A C 1
ATOM 1340 O O . ASP A 1 75 ? -6.85753 -9.89547 -15.30620 1.000 15.18129 74 ASP A O 1
ATOM 1349 N N . LEU A 1 76 ? -6.46651 -9.03739 -17.34526 1.000 15.88131 75 LEU A N 1
ATOM 1350 C CA . LEU A 1 76 ? -7.30099 -7.86034 -17.16176 1.000 14.94131 75 LEU A CA 1
ATOM 1351 C C . LEU A 1 76 ? -8.78640 -8.21894 -17.05463 1.000 14.51703 75 LEU A C 1
ATOM 1352 O O . LEU A 1 76 ? -9.27660 -9.17458 -17.66145 1.000 15.35054 75 LEU A O 1
ATOM 1368 N N . GLY A 1 77 ? -9.49578 -7.41861 -16.27024 1.000 14.99926 76 GLY A N 1
ATOM 1369 C CA . GLY A 1 77 ? -10.93122 -7.50758 -16.21908 1.000 15.82269 76 GLY A CA 1
ATOM 1370 C C . GLY A 1 77 ? -11.59471 -7.37534 -17.58621 1.000 15.37236 76 GLY A C 1
ATOM 1371 O O . GLY A 1 77 ? -12.56428 -8.07185 -17.90176 1.000 18.26590 76 GLY A O 1
ATOM 1375 N N . VAL A 1 78 ? -11.05562 -6.51663 -18.44794 1.000 13.74771 77 VAL A N 1
ATOM 1376 C CA . VAL A 1 78 ? -11.65298 -6.29440 -19.76000 1.000 15.09636 77 VAL A CA 1
ATOM 1377 C C . VAL A 1 78 ? -11.42907 -7.49125 -20.68291 1.000 16.62633 77 VAL A C 1
ATOM 1378 O O . VAL A 1 78 ? -12.01130 -7.52665 -21.76369 1.000 18.90674 77 VAL A O 1
ATOM 1391 N N . ASN A 1 79 ? -10.55851 -8.45757 -20.32125 1.000 16.14909 78 ASN A N 1
ATOM 1392 C CA . ASN A 1 79 ? -10.34012 -9.66670 -21.09883 1.000 17.94538 78 ASN A CA 1
ATOM 1393 C C . ASN A 1 79 ? -11.17229 -10.83695 -20.58726 1.000 19.43370 78 ASN A C 1
ATOM 1394 O O . ASN A 1 79 ? -10.91781 -11.98315 -21.01155 1.000 23.58841 78 ASN A O 1
ATOM 1405 N N . GLY A 1 80 ? -12.16580 -10.58690 -19.71555 1.000 19.62931 79 GLY A N 1
ATOM 1406 C CA . GLY A 1 80 ? -13.11138 -11.62113 -19.32789 1.000 20.14010 79 GLY A CA 1
ATOM 1407 C C . GLY A 1 80 ? -12.67349 -12.53315 -18.17983 1.000 19.87009 79 GLY A C 1
ATOM 1408 O O . GLY A 1 80 ? -13.41933 -13.41936 -17.79155 1.000 22.61357 79 GLY A O 1
ATOM 1412 N N . GLU A 1 81 ? -11.54829 -12.26237 -17.59085 1.000 18.81681 80 GLU A N 1
ATOM 1413 C CA . GLU A 1 81 ? -11.03817 -12.95772 -16.43241 1.000 19.11406 80 GLU A CA 1
ATOM 1414 C C . GLU A 1 81 ? -11.92909 -12.64409 -15.22802 1.000 16.82041 80 GLU A C 1
ATOM 1415 O O . GLU A 1 81 ? -12.09576 -11.48358 -14.89744 1.000 16.26883 80 GLU A O 1
ATOM 1427 N N . PRO A 1 82 ? -12.46989 -13.64856 -14.53810 1.000 15.52954 81 PRO A N 1
ATOM 1428 C CA . PRO A 1 82 ? -13.24896 -13.35325 -13.29459 1.000 15.13921 81 PRO A CA 1
ATOM 1429 C C . PRO A 1 82 ? -12.38165 -12.83642 -12.16454 1.000 13.22613 81 PRO A C 1
ATOM 1430 O O . PRO A 1 82 ? -11.17694 -13.10622 -12.10785 1.000 14.14110 81 PRO A O 1
ATOM 1441 N N . PRO A 1 83 ? -12.95907 -12.07572 -11.24879 1.000 11.35065 82 PRO A N 1
ATOM 1442 C CA . PRO A 1 83 ? -12.18330 -11.53152 -10.14301 1.000 10.72808 82 PRO A CA 1
ATOM 1443 C C . PRO A 1 83 ? -11.97292 -12.55973 -9.03502 1.000 11.15502 82 PRO A C 1
ATOM 1444 O O . PRO A 1 83 ? -12.86772 -13.34319 -8.70648 1.000 11.84833 82 PRO A O 1
ATOM 1455 N N . LEU A 1 84 ? -10.79704 -12.50949 -8.40157 1.000 10.24693 83 LEU A N 1
ATOM 1456 C CA . LEU A 1 84 ? -10.51219 -13.26430 -7.17385 1.000 10.78847 83 LEU A CA 1
ATOM 1457 C C . LEU A 1 84 ? -10.76037 -12.44265 -5.91914 1.000 9.95708 83 LEU A C 1
ATOM 1458 O O . LEU A 1 84 ? -10.67159 -12.99335 -4.80713 1.000 11.42136 83 LEU A O 1
ATOM 1474 N N . SER A 1 85 ? -11.00936 -11.14619 -6.05856 1.000 9.78490 84 SER A N 1
ATOM 1475 C CA A SER A 1 85 ? -11.25269 -10.23008 -4.94663 0.809 9.47944 84 SER A CA 1
ATOM 1476 C CA B SER A 1 85 ? -11.31857 -10.28073 -4.93322 0.191 10.76756 84 SER A CA 1
ATOM 1477 C C . SER A 1 85 ? -12.26061 -9.17755 -5.38529 1.000 9.76840 84 SER A C 1
ATOM 1478 O O . SER A 1 85 ? -12.15707 -8.68002 -6.52720 1.000 10.54080 84 SER A O 1
ATOM 1493 N N . LEU A 1 86 ? -13.16804 -8.84353 -4.48772 1.000 9.89380 85 LEU A N 1
ATOM 1494 C CA . LEU A 1 86 ? -14.08832 -7.73699 -4.61312 1.000 10.01583 85 LEU A CA 1
ATOM 1495 C C . LEU A 1 86 ? -13.99421 -6.87151 -3.37299 1.000 8.94830 85 LEU A C 1
ATOM 1496 O O . LEU A 1 86 ? -13.76630 -7.37268 -2.26198 1.000 11.00123 85 LEU A O 1
ATOM 1512 N N . VAL A 1 87 ? -14.28770 -5.61177 -3.53519 1.000 9.67046 86 VAL A N 1
ATOM 1513 C CA . VAL A 1 87 ? -14.64811 -4.73446 -2.41679 1.000 10.63778 86 VAL A CA 1
ATOM 1514 C C . VAL A 1 87 ? -16.15711 -4.73563 -2.22392 1.000 9.90783 86 VAL A C 1
ATOM 1515 O O . VAL A 1 87 ? -16.95711 -4.87323 -3.17544 1.000 10.19430 86 VAL A O 1
ATOM 1528 N N . VAL A 1 88 ? -16.58723 -4.58101 -0.96556 1.000 11.21818 87 VAL A N 1
ATOM 1529 C CA . VAL A 1 88 ? -17.99743 -4.61365 -0.57622 1.000 11.02936 87 VAL A CA 1
ATOM 1530 C C . VAL A 1 88 ? -18.23134 -3.41585 0.33729 1.000 10.81992 87 VAL A C 1
ATOM 1531 O O . VAL A 1 88 ? -17.61679 -3.33816 1.42664 1.000 11.66257 87 VAL A O 1
ATOM 1544 N N . ASP A 1 89 ? -19.02454 -2.45288 -0.09691 1.000 9.89000 88 ASP A N 1
ATOM 1545 C CA . ASP A 1 89 ? -19.17185 -1.17008 0.58150 1.000 9.75625 88 ASP A CA 1
ATOM 1546 C C . ASP A 1 89 ? -20.64087 -0.92100 0.90270 1.000 10.31581 88 ASP A C 1
ATOM 1547 O O . ASP A 1 89 ? -21.44787 -0.64058 0.01776 1.000 11.44708 88 ASP A O 1
ATOM 1556 N N . ASP A 1 90 ? -20.97204 -0.89000 2.19108 1.000 11.30560 89 ASP A N 1
ATOM 1557 C CA . ASP A 1 90 ? -22.33028 -0.62469 2.66399 1.000 12.66714 89 ASP A CA 1
ATOM 1558 C C . ASP A 1 90 ? -22.61242 0.86049 2.92210 1.000 12.82388 89 ASP A C 1
ATOM 1559 O O . ASP A 1 90 ? -23.69973 1.21076 3.41811 1.000 14.83988 89 ASP A O 1
ATOM 1568 N N . CYS A 1 91 ? -21.70910 1.74283 2.60461 1.000 13.08309 90 CYS A N 1
ATOM 1569 C CA A CYS A 1 91 ? -22.12394 3.11638 2.77667 0.321 16.08255 90 CYS A CA 1
ATOM 1570 C CA B CYS A 1 91 ? -21.81067 3.16463 2.90613 0.679 14.79700 90 CYS A CA 1
ATOM 1571 C C . CYS A 1 91 ? -21.70924 4.11819 1.71812 1.000 18.27445 90 CYS A C 1
ATOM 1572 O O . CYS A 1 91 ? -22.42045 5.10621 1.59347 1.000 22.63866 90 CYS A O 1
ATOM 1587 N N . GLY A 1 92 ? -20.80287 3.89508 0.88450 1.000 17.87672 91 GLY A N 1
ATOM 1588 C CA . GLY A 1 92 ? -20.51715 4.68513 -0.32667 1.000 14.24425 91 GLY A CA 1
ATOM 1589 C C . GLY A 1 92 ? -19.67329 3.81241 -1.22511 1.000 11.69324 91 GLY A C 1
ATOM 1590 O O . GLY A 1 92 ? -20.03295 2.65780 -1.49791 1.000 11.33231 91 GLY A O 1
ATOM 1594 N N . ILE A 1 93 ? -18.55571 4.32327 -1.70338 1.000 10.27189 92 ILE A N 1
ATOM 1595 C CA . ILE A 1 93 ? -17.61135 3.51648 -2.46950 1.000 9.89723 92 ILE A CA 1
ATOM 1596 C C . ILE A 1 93 ? -16.27622 4.23884 -2.35440 1.000 8.97386 92 ILE A C 1
ATOM 1597 O O . ILE A 1 93 ? -16.22682 5.46210 -2.26561 1.000 10.20122 92 ILE A O 1
ATOM 1613 N N . TYR A 1 94 ? -15.16110 3.46915 -2.34725 1.000 9.19931 93 TYR A N 1
ATOM 1614 C CA . TYR A 1 94 ? -13.86755 4.02800 -1.98463 1.000 9.40452 93 TYR A CA 1
ATOM 1615 C C . TYR A 1 94 ? -13.48407 5.23616 -2.81237 1.000 8.97219 93 TYR A C 1
ATOM 1616 O O . TYR A 1 94 ? -12.85352 6.16341 -2.29300 1.000 9.07017 93 TYR A O 1
ATOM 1634 N N . TYR A 1 95 ? -13.83473 5.23624 -4.09808 1.000 8.80075 94 TYR A N 1
ATOM 1635 C CA . TYR A 1 95 ? -13.36438 6.28904 -4.97995 1.000 9.19995 94 TYR A CA 1
ATOM 1636 C C . TYR A 1 95 ? -14.19235 7.56069 -4.92886 1.000 8.74402 94 TYR A C 1
ATOM 1637 O O . TYR A 1 95 ? -13.83007 8.56543 -5.54919 1.000 9.90922 94 TYR A O 1
ATOM 1655 N N . ASP A 1 96 ? -15.30348 7.57309 -4.20199 1.000 9.22499 95 ASP A N 1
ATOM 1656 C CA . ASP A 1 96 ? -16.16056 8.75520 -4.10145 1.000 9.02500 95 ASP A CA 1
ATOM 1657 C C . ASP A 1 96 ? -15.71941 9.55509 -2.89204 1.000 9.54873 95 ASP A C 1
ATOM 1658 O O . ASP A 1 96 ? -16.00353 9.19215 -1.73535 1.000 10.29573 95 ASP A O 1
ATOM 1667 N N . ALA A 1 97 ? -15.04248 10.66362 -3.13664 1.000 9.88824 96 ALA A N 1
ATOM 1668 C CA . ALA A 1 97 ? -14.46024 11.52433 -2.10480 1.000 10.54025 96 ALA A CA 1
ATOM 1669 C C . ALA A 1 97 ? -15.49728 12.42702 -1.46167 1.000 9.99891 96 ALA A C 1
ATOM 1670 O O . ALA A 1 97 ? -15.18875 13.04546 -0.42346 1.000 12.49606 96 ALA A O 1
ATOM 1677 N N . SER A 1 98 ? -16.72199 12.50499 -1.99424 1.000 10.24950 97 SER A N 1
ATOM 1678 C CA . SER A 1 98 ? -17.66097 13.53821 -1.51135 1.000 11.54170 97 SER A CA 1
ATOM 1679 C C . SER A 1 98 ? -18.22366 13.23129 -0.13158 1.000 11.71868 97 SER A C 1
ATOM 1680 O O . SER A 1 98 ? -18.80685 14.13808 0.50358 1.000 13.66648 97 SER A O 1
ATOM 1688 N N . LYS A 1 99 ? -18.16261 11.96414 0.31152 1.000 12.08332 98 LYS A N 1
ATOM 1689 C CA . LYS A 1 99 ? -18.67614 11.55438 1.61459 1.000 13.70146 98 LYS A CA 1
ATOM 1690 C C . LYS A 1 99 ? -17.97474 10.30677 2.06723 1.000 13.15684 98 LYS A C 1
ATOM 1691 O O . LYS A 1 99 ? -17.29116 9.66413 1.26177 1.000 12.07136 98 LYS A O 1
ATOM 1710 N N . PRO A 1 100 ? -18.03012 9.99350 3.36033 1.000 12.19879 99 PRO A N 1
ATOM 1711 C CA . PRO A 1 100 ? -17.31487 8.80958 3.83118 1.000 13.43908 99 PRO A CA 1
ATOM 1712 C C . PRO A 1 100 ? -17.75439 7.55500 3.09482 1.000 12.63480 99 PRO A C 1
ATOM 1713 O O . PRO A 1 100 ? -18.92464 7.38752 2.73557 1.000 16.44860 99 PRO A O 1
ATOM 1724 N N . SER A 1 101 ? -16.81751 6.64979 2.88323 1.000 11.04747 100 SER A N 1
ATOM 1725 C CA . SER A 1 101 ? -17.06464 5.30282 2.39061 1.000 10.29395 100 SER A CA 1
ATOM 1726 C C . SER A 1 101 ? -16.84984 4.31940 3.55390 1.000 10.32253 100 SER A C 1
ATOM 1727 O O . SER A 1 101 ? -16.26360 4.66561 4.59710 1.000 10.20945 100 SER A O 1
ATOM 1735 N N . ALA A 1 102 ? -17.22946 3.05352 3.35119 1.000 9.11572 101 ALA A N 1
ATOM 1736 C CA . ALA A 1 102 ? -16.85720 2.04376 4.33434 1.000 9.48136 101 ALA A CA 1
ATOM 1737 C C . ALA A 1 102 ? -15.36522 1.95537 4.51122 1.000 9.50861 101 ALA A C 1
ATOM 1738 O O . ALA A 1 102 ? -14.89258 1.72929 5.63544 1.000 10.21979 101 ALA A O 1
ATOM 1745 N N . LEU A 1 103 ? -14.60197 2.13883 3.41972 1.000 9.30310 102 LEU A N 1
ATOM 1746 C CA . LEU A 1 103 ? -13.13742 2.09263 3.55527 1.000 9.02706 102 LEU A CA 1
ATOM 1747 C C . LEU A 1 103 ? -12.61356 3.24344 4.40775 1.000 9.53851 102 LEU A C 1
ATOM 1748 O O . LEU A 1 103 ? -11.73840 3.03353 5.26325 1.000 9.21293 102 LEU A O 1
ATOM 1764 N N . GLU A 1 104 ? -13.12294 4.46284 4.19409 1.000 8.62349 103 GLU A N 1
ATOM 1765 C CA . GLU A 1 104 ? -12.63058 5.58797 5.01041 1.000 9.15544 103 GLU A CA 1
ATOM 1766 C C . GLU A 1 104 ? -12.81854 5.26673 6.49408 1.000 9.74162 103 GLU A C 1
ATOM 1767 O O . GLU A 1 104 ? -11.95027 5.53570 7.32357 1.000 9.99233 103 GLU A O 1
ATOM 1779 N N . LYS A 1 105 ? -13.96952 4.70430 6.84405 1.000 9.31334 104 LYS A N 1
ATOM 1780 C CA . LYS A 1 105 ? -14.23683 4.38199 8.24458 1.000 9.77750 104 LYS A CA 1
ATOM 1781 C C . LYS A 1 105 ? -13.30596 3.26551 8.75496 1.000 8.58340 104 LYS A C 1
ATOM 1782 O O . LYS A 1 105 ? -12.82904 3.30725 9.90703 1.000 10.38025 104 LYS A O 1
ATOM 1801 N N . LEU A 1 106 ? -13.01889 2.28214 7.91960 1.000 9.37905 105 LEU A N 1
ATOM 1802 C CA . LEU A 1 106 ? -12.04606 1.25407 8.30724 1.000 10.10345 105 LEU A CA 1
ATOM 1803 C C . LEU A 1 106 ? -10.66010 1.85403 8.57051 1.000 10.05241 105 LEU A C 1
ATOM 1804 O O . LEU A 1 106 ? -9.96324 1.44726 9.51202 1.000 11.40701 105 LEU A O 1
ATOM 1820 N N . VAL A 1 107 ? -10.22631 2.77447 7.71899 1.000 9.58231 106 VAL A N 1
ATOM 1821 C CA . VAL A 1 107 ? -8.91037 3.39799 7.93154 1.000 9.69329 106 VAL A CA 1
ATOM 1822 C C . VAL A 1 107 ? -8.90035 4.10767 9.28293 1.000 10.74806 106 VAL A C 1
ATOM 1823 O O . VAL A 1 107 ? -7.90951 4.07286 10.01833 1.000 12.16124 106 VAL A O 1
ATOM 1836 N N . GLN A 1 108 ? -9.99125 4.80074 9.61916 1.000 11.06267 107 GLN A N 1
ATOM 1837 C CA . GLN A 1 108 ? -10.07129 5.59182 10.84462 1.000 11.59701 107 GLN A CA 1
ATOM 1838 C C . GLN A 1 108 ? -10.07678 4.75504 12.07948 1.000 12.68186 107 GLN A C 1
ATOM 1839 O O . GLN A 1 108 ? -9.72559 5.27872 13.14534 1.000 15.61256 107 GLN A O 1
ATOM 1853 N N . ASP A 1 109 ? -10.43735 3.48058 11.95709 1.000 11.84051 108 ASP A N 1
ATOM 1854 C CA . ASP A 1 109 ? -10.36883 2.52504 13.08571 1.000 12.71177 108 ASP A CA 1
ATOM 1855 C C . ASP A 1 109 ? -8.94510 1.99264 13.23825 1.000 12.51785 108 ASP A C 1
ATOM 1856 O O . ASP A 1 109 ? -8.60157 0.84954 12.88532 1.000 12.80973 108 ASP A O 1
ATOM 1865 N N . LYS A 1 110 ? -8.10139 2.86377 13.78019 1.000 13.31313 109 LYS A N 1
ATOM 1866 C CA . LYS A 1 110 ? -6.67781 2.58106 13.88882 1.000 14.85708 109 LYS A CA 1
ATOM 1867 C C . LYS A 1 110 ? -6.38537 1.31616 14.62803 1.000 13.13563 109 LYS A C 1
ATOM 1868 O O . LYS A 1 110 ? -5.56304 0.50695 14.17387 1.000 15.25055 109 LYS A O 1
ATOM 1887 N N . ALA A 1 111 ? -7.10596 1.07690 15.72345 1.000 13.63466 110 ALA A N 1
ATOM 1888 C CA . ALA A 1 111 ? -6.83435 -0.11406 16.51970 1.000 15.54536 110 ALA A CA 1
ATOM 1889 C C . ALA A 1 111 ? -7.09485 -1.38757 15.70434 1.000 14.49269 110 ALA A C 1
ATOM 1890 O O . ALA A 1 111 ? -6.36943 -2.38146 15.87953 1.000 16.19654 110 ALA A O 1
ATOM 1897 N N . GLY A 1 112 ? -8.14762 -1.41896 14.87804 1.000 13.53791 111 GLY A N 1
ATOM 1898 C CA . GLY A 1 112 ? -8.40500 -2.61108 14.09228 1.000 14.03739 111 GLY A CA 1
ATOM 1899 C C . GLY A 1 112 ? -7.33845 -2.84156 13.02922 1.000 13.43266 111 GLY A C 1
ATOM 1900 O O . GLY A 1 112 ? -7.16329 -3.96603 12.53273 1.000 16.60879 111 GLY A O 1
ATOM 1904 N N . ASN A 1 113 ? -6.66355 -1.80603 12.60496 1.000 12.11607 112 ASN A N 1
ATOM 1905 C CA . ASN A 1 113 ? -5.60020 -1.89904 11.60831 1.000 12.07408 112 ASN A CA 1
ATOM 1906 C C . ASN A 1 113 ? -4.28824 -2.28884 12.23123 1.000 12.35716 112 ASN A C 1
ATOM 1907 O O . ASN A 1 113 ? -3.54005 -3.09852 11.65744 1.000 12.26447 112 ASN A O 1
ATOM 1918 N N . THR A 1 114 ? -3.94881 -1.71023 13.37993 1.000 13.07600 113 THR A N 1
ATOM 1919 C CA A THR A 1 114 ? -2.67953 -2.08115 14.03302 0.663 12.77256 113 THR A CA 1
ATOM 1920 C CA B THR A 1 114 ? -2.67912 -2.07241 14.03285 0.337 14.08258 113 THR A CA 1
ATOM 1921 C C . THR A 1 114 ? -2.67307 -3.53398 14.47590 1.000 14.28345 113 THR A C 1
ATOM 1922 O O . THR A 1 114 ? -1.59581 -4.16228 14.58118 1.000 15.09148 113 THR A O 1
ATOM 1943 N N . ALA A 1 115 ? -3.84725 -4.08284 14.77670 1.000 13.77710 114 ALA A N 1
ATOM 1944 C CA . ALA A 1 115 ? -3.94143 -5.49717 15.09289 1.000 13.86481 114 ALA A CA 1
ATOM 1945 C C . ALA A 1 115 ? -3.42655 -6.37258 13.96374 1.000 14.20023 114 ALA A C 1
ATOM 1946 O O . ALA A 1 115 ? -3.12554 -7.53215 14.22115 1.000 16.25580 114 ALA A O 1
ATOM 1953 N N . LEU A 1 116 ? -3.45091 -5.89760 12.72278 1.000 12.76780 115 LEU A N 1
ATOM 1954 C CA . LEU A 1 116 ? -3.10841 -6.65780 11.53487 1.000 13.11897 115 LEU A CA 1
ATOM 1955 C C . LEU A 1 116 ? -1.70920 -6.34109 11.03255 1.000 13.46725 115 LEU A C 1
ATOM 1956 O O . LEU A 1 116 ? -1.38052 -6.66370 9.88767 1.000 13.95105 115 LEU A O 1
ATOM 1972 N N . ILE A 1 117 ? -0.85833 -5.74374 11.86011 1.000 13.94636 116 ILE A N 1
ATOM 1973 C CA . ILE A 1 117 ? 0.43476 -5.25293 11.33242 1.000 14.91028 116 ILE A CA 1
ATOM 1974 C C . ILE A 1 117 ? 1.29810 -6.35270 10.72304 1.000 15.19782 116 ILE A C 1
ATOM 1975 O O . ILE A 1 117 ? 1.93021 -6.14320 9.66117 1.000 15.41609 116 ILE A O 1
ATOM 1991 N N . SER A 1 118 ? 1.34647 -7.55449 11.31629 1.000 15.88986 117 SER A N 1
ATOM 1992 C CA A SER A 1 118 ? 2.20867 -8.59095 10.71866 0.751 16.81795 117 SER A CA 1
ATOM 1993 C CA B SER A 1 118 ? 2.22357 -8.57440 10.72841 0.249 16.96066 117 SER A CA 1
ATOM 1994 C C . SER A 1 118 ? 1.70732 -9.05264 9.36334 1.000 17.42378 117 SER A C 1
ATOM 1995 O O . SER A 1 118 ? 2.50545 -9.27089 8.42323 1.000 19.39227 117 SER A O 1
ATOM 2010 N N . GLN A 1 119 ? 0.40322 -9.23529 9.24312 1.000 16.34271 118 GLN A N 1
ATOM 2011 C CA A GLN A 1 119 ? -0.17170 -9.58645 7.95688 0.496 15.96636 118 GLN A CA 1
ATOM 2012 C CA B GLN A 1 119 ? -0.16145 -9.59001 7.95171 0.504 15.79845 118 GLN A CA 1
ATOM 2013 C C . GLN A 1 119 ? 0.05111 -8.47089 6.95088 1.000 15.56566 118 GLN A C 1
ATOM 2014 O O . GLN A 1 119 ? 0.32999 -8.72894 5.77171 1.000 17.29143 118 GLN A O 1
ATOM 2041 N N . ALA A 1 120 ? -0.02782 -7.22003 7.39287 1.000 13.47987 119 ALA A N 1
ATOM 2042 C CA . ALA A 1 120 ? 0.20221 -6.11070 6.46308 1.000 12.96324 119 ALA A CA 1
ATOM 2043 C C . ALA A 1 120 ? 1.65128 -6.13309 5.96727 1.000 13.81523 119 ALA A C 1
ATOM 2044 O O . ALA A 1 120 ? 1.91354 -5.98642 4.76536 1.000 14.53616 119 ALA A O 1
ATOM 2051 N N . ARG A 1 121 ? 2.61874 -6.29877 6.87351 1.000 14.06592 120 ARG A N 1
ATOM 2052 C CA . ARG A 1 121 ? 4.01376 -6.27877 6.43406 1.000 14.83369 120 ARG A CA 1
ATOM 2053 C C . ARG A 1 121 ? 4.33084 -7.41672 5.49921 1.000 15.33225 120 ARG A C 1
ATOM 2054 O O . ARG A 1 121 ? 5.07516 -7.23582 4.52133 1.000 16.36526 120 ARG A O 1
ATOM 2075 N N . GLU A 1 122 ? 3.79207 -8.60129 5.77808 1.000 16.14914 121 GLU A N 1
ATOM 2076 C CA . GLU A 1 122 ? 4.03501 -9.74662 4.90676 1.000 16.91939 121 GLU A CA 1
ATOM 2077 C C . GLU A 1 122 ? 3.50683 -9.47248 3.50199 1.000 16.33902 121 GLU A C 1
ATOM 2078 O O . GLU A 1 122 ? 4.23118 -9.67050 2.52392 1.000 17.42437 121 GLU A O 1
ATOM 2090 N N . ALA A 1 123 ? 2.23723 -9.02388 3.38989 1.000 15.79692 122 ALA A N 1
ATOM 2091 C CA . ALA A 1 123 ? 1.64231 -8.79301 2.08777 1.000 15.20527 122 ALA A CA 1
ATOM 2092 C C . ALA A 1 123 ? 2.31960 -7.64133 1.36828 1.000 14.49392 122 ALA A C 1
ATOM 2093 O O . ALA A 1 123 ? 2.50875 -7.70963 0.13830 1.000 14.42874 122 ALA A O 1
ATOM 2100 N N . MET A 1 124 ? 2.65004 -6.56113 2.08722 1.000 13.29739 123 MET A N 1
ATOM 2101 C CA . MET A 1 124 ? 3.35764 -5.44889 1.45701 1.000 13.27076 123 MET A CA 1
ATOM 2102 C C . MET A 1 124 ? 4.66189 -5.93852 0.83533 1.000 15.20331 123 MET A C 1
ATOM 2103 O O . MET A 1 124 ? 5.03178 -5.51757 -0.25080 1.000 15.52181 123 MET A O 1
ATOM 2117 N N . HIS A 1 125 ? 5.42637 -6.74304 1.56617 1.000 16.03426 124 HIS A N 1
ATOM 2118 C CA . HIS A 1 125 ? 6.71046 -7.25594 1.05547 1.000 18.01532 124 HIS A CA 1
ATOM 2119 C C . HIS A 1 125 ? 6.50633 -8.13596 -0.19930 1.000 18.75737 124 HIS A C 1
ATOM 2120 O O . HIS A 1 125 ? 7.22827 -7.97948 -1.20392 1.000 18.14502 124 HIS A O 1
ATOM 2134 N N . THR A 1 126 ? 5.50826 -9.01615 -0.17954 1.000 17.71553 125 THR A N 1
ATOM 2135 C CA . THR A 1 126 ? 5.25167 -9.84878 -1.34067 1.000 19.11129 125 THR A CA 1
ATOM 2136 C C . THR A 1 126 ? 4.85938 -8.98487 -2.53556 1.000 15.80550 125 THR A C 1
ATOM 2137 O O . THR A 1 126 ? 5.28755 -9.25370 -3.64918 1.000 17.91325 125 THR A O 1
ATOM 2148 N N . ILE A 1 127 ? 3.96903 -8.00785 -2.34293 1.000 15.11734 126 ILE A N 1
ATOM 2149 C CA . ILE A 1 127 ? 3.52905 -7.16145 -3.43126 1.000 15.42229 126 ILE A CA 1
ATOM 2150 C C . ILE A 1 127 ? 4.70235 -6.40338 -4.05598 1.000 14.43484 126 ILE A C 1
ATOM 2151 O O . ILE A 1 127 ? 4.81886 -6.35942 -5.27980 1.000 15.86583 126 ILE A O 1
ATOM 2167 N N . VAL A 1 128 ? 5.53630 -5.74197 -3.24314 1.000 15.14653 127 VAL A N 1
ATOM 2168 C CA . VAL A 1 128 ? 6.62270 -4.93638 -3.79007 1.000 16.09864 127 VAL A CA 1
ATOM 2169 C C . VAL A 1 128 ? 7.73995 -5.81556 -4.34226 1.000 17.38213 127 VAL A C 1
ATOM 2170 O O . VAL A 1 128 ? 8.12117 -5.69843 -5.51979 1.000 18.04501 127 VAL A O 1
ATOM 2183 N N . THR A 1 129 ? 8.26131 -6.75098 -3.52145 1.000 18.12857 128 THR A N 1
ATOM 2184 C CA . THR A 1 129 ? 9.44467 -7.50842 -3.96296 1.000 19.48439 128 THR A CA 1
ATOM 2185 C C . THR A 1 129 ? 9.04208 -8.62025 -4.92103 1.000 19.42615 128 THR A C 1
ATOM 2186 O O . THR A 1 129 ? 9.83890 -9.00125 -5.79801 1.000 22.16334 128 THR A O 1
ATOM 2197 N N . GLY A 1 130 ? 7.81214 -9.10562 -4.81474 1.000 18.13699 129 GLY A N 1
ATOM 2198 C CA . GLY A 1 130 ? 7.28545 -10.07313 -5.73703 1.000 17.76791 129 GLY A CA 1
ATOM 2199 C C . GLY A 1 130 ? 6.63762 -9.50387 -6.97389 1.000 16.71620 129 GLY A C 1
ATOM 2200 O O . GLY A 1 130 ? 6.16331 -10.23719 -7.84035 1.000 17.59986 129 GLY A O 1
ATOM 2204 N N . ASP A 1 131 ? 6.56107 -8.17799 -7.06577 1.000 16.03688 130 ASP A N 1
ATOM 2205 C CA . ASP A 1 131 ? 6.10245 -7.47211 -8.24736 1.000 14.30145 130 ASP A CA 1
ATOM 2206 C C . ASP A 1 131 ? 4.66898 -7.84755 -8.63618 1.000 14.31934 130 ASP A C 1
ATOM 2207 O O . ASP A 1 131 ? 4.39685 -8.24331 -9.77373 1.000 16.26985 130 ASP A O 1
ATOM 2216 N N . MET A 1 132 ? 3.74647 -7.67004 -7.67453 1.000 12.35915 131 MET A N 1
ATOM 2217 C CA A MET A 1 132 ? 2.32270 -7.91073 -7.87436 0.626 12.35908 131 MET A CA 1
ATOM 2218 C CA B MET A 1 132 ? 2.32726 -7.91073 -7.90318 0.374 13.48607 131 MET A CA 1
ATOM 2219 C C . MET A 1 132 ? 1.57298 -6.59537 -7.94965 1.000 11.48646 131 MET A C 1
ATOM 2220 O O . MET A 1 132 ? 2.09019 -5.54228 -7.56190 1.000 12.57723 131 MET A O 1
ATOM 2247 N N . SER A 1 133 ? 0.33116 -6.66129 -8.45012 1.000 11.41309 132 SER A N 1
ATOM 2248 C CA . SER A 1 133 ? -0.49943 -5.47825 -8.60589 1.000 11.60684 132 SER A CA 1
ATOM 2249 C C . SER A 1 133 ? -1.96760 -5.93526 -8.73008 1.000 11.12488 132 SER A C 1
ATOM 2250 O O . SER A 1 133 ? -2.32840 -7.06772 -8.39151 1.000 11.49936 132 SER A O 1
ATOM 2258 N N . LYS A 1 134 ? -2.83680 -5.02345 -9.19495 1.000 10.80742 133 LYS A N 1
ATOM 2259 C CA . LYS A 1 134 ? -4.22752 -5.38144 -9.42262 1.000 10.80049 133 LYS A CA 1
ATOM 2260 C C . LYS A 1 134 ? -4.35803 -6.44746 -10.48963 1.000 10.77955 133 LYS A C 1
ATOM 2261 O O . LYS A 1 134 ? -5.12773 -7.40565 -10.34313 1.000 11.03665 133 LYS A O 1
ATOM 2280 N N . TYR A 1 135 ? -3.61905 -6.27870 -11.59785 1.000 11.15470 134 TYR A N 1
ATOM 2281 C CA . TYR A 1 135 ? -3.53229 -7.19850 -12.71468 1.000 11.57959 134 TYR A CA 1
ATOM 2282 C C . TYR A 1 135 ? -2.09485 -7.68185 -12.73788 1.000 12.50961 134 TYR A C 1
ATOM 2283 O O . TYR A 1 135 ? -1.17909 -6.93762 -12.36952 1.000 13.62336 134 TYR A O 1
ATOM 2301 N N . ASN A 1 136 ? -1.88941 -8.94021 -13.15992 1.000 12.56252 135 ASN A N 1
ATOM 2302 C CA . ASN A 1 136 ? -0.64922 -9.65935 -12.86238 1.000 12.76282 135 ASN A CA 1
ATOM 2303 C C . ASN A 1 136 ? -0.04414 -10.42598 -14.03163 1.000 14.67312 135 ASN A C 1
ATOM 2304 O O . ASN A 1 136 ? 0.83112 -11.27310 -13.80394 1.000 18.34723 135 ASN A O 1
ATOM 2315 N N . LEU A 1 137 ? -0.40174 -10.10640 -15.26644 1.000 14.90993 136 LEU A N 1
ATOM 2316 C CA . LEU A 1 137 ? 0.15781 -10.82660 -16.39947 1.000 17.73041 136 LEU A CA 1
ATOM 2317 C C . LEU A 1 137 ? 1.28116 -10.08187 -17.09894 1.000 19.37333 136 LEU A C 1
ATOM 2318 O O . LEU A 1 137 ? 2.10462 -10.75349 -17.75017 1.000 21.81164 136 LEU A O 1
ATOM 2334 N N . ALA A 1 138 ? 1.38293 -8.76068 -16.94384 1.000 17.06758 137 ALA A N 1
ATOM 2335 C CA . ALA A 1 138 ? 2.37755 -7.96501 -17.65858 1.000 16.25467 137 ALA A CA 1
ATOM 2336 C C . ALA A 1 138 ? 3.78078 -8.34967 -17.22158 1.000 16.57783 137 ALA A C 1
ATOM 2337 O O . ALA A 1 138 ? 4.01943 -8.56376 -16.02782 1.000 17.13611 137 ALA A O 1
ATOM 2344 N N . PRO A 1 139 ? 4.71767 -8.41221 -18.15389 1.000 15.30448 138 PRO A N 1
ATOM 2345 C CA . PRO A 1 139 ? 6.10562 -8.65323 -17.78280 1.000 15.56166 138 PRO A CA 1
ATOM 2346 C C . PRO A 1 139 ? 6.74470 -7.45885 -17.08271 1.000 14.22322 138 PRO A C 1
ATOM 2347 O O . PRO A 1 139 ? 6.27750 -6.32964 -17.14848 1.000 15.27585 138 PRO A O 1
ATOM 2358 N N . ALA A 1 140 ? 7.85505 -7.73169 -16.39715 1.000 14.39683 139 ALA A N 1
ATOM 2359 C CA . ALA A 1 140 ? 8.64760 -6.67656 -15.78166 1.000 14.46442 139 ALA A CA 1
ATOM 2360 C C . ALA A 1 140 ? 9.26906 -5.74642 -16.83820 1.000 14.52197 139 ALA A C 1
ATOM 2361 O O . ALA A 1 140 ? 9.68209 -6.18266 -17.92244 1.000 15.31784 139 ALA A O 1
ATOM 2368 N N . PHE A 1 141 ? 9.33450 -4.47072 -16.49953 1.000 16.18679 140 PHE A N 1
ATOM 2369 C CA . PHE A 1 141 ? 9.99023 -3.48247 -17.33660 1.000 14.78972 140 PHE A CA 1
ATOM 2370 C C . PHE A 1 141 ? 11.48645 -3.79303 -17.37569 1.000 15.55352 140 PHE A C 1
ATOM 2371 O O . PHE A 1 141 ? 12.07751 -4.18108 -16.36027 1.000 17.67398 140 PHE A O 1
ATOM 2388 N N . VAL A 1 142 ? 12.11726 -3.69676 -18.56696 1.000 14.79707 141 VAL A N 1
ATOM 2389 C CA . VAL A 1 142 ? 13.53213 -3.98580 -18.75803 1.000 16.07773 141 VAL A CA 1
ATOM 2390 C C . VAL A 1 142 ? 14.33473 -2.68032 -18.79250 1.000 15.73407 141 VAL A C 1
ATOM 2391 O O . VAL A 1 142 ? 14.11752 -1.83751 -19.67746 1.000 17.38366 141 VAL A O 1
ATOM 2404 N N . ALA A 1 143 ? 15.24874 -2.50434 -17.84285 1.000 15.54019 142 ALA A N 1
ATOM 2405 C CA . ALA A 1 143 ? 16.01735 -1.27137 -17.78330 1.000 16.97877 142 ALA A CA 1
ATOM 2406 C C . ALA A 1 143 ? 17.18793 -1.44650 -16.86548 1.000 18.02867 142 ALA A C 1
ATOM 2407 O O . ALA A 1 143 ? 17.14669 -2.23692 -15.93678 1.000 20.00472 142 ALA A O 1
ATOM 2414 N N . ASP A 1 144 ? 18.17823 -0.62889 -17.09529 1.000 20.56680 143 ASP A N 1
ATOM 2415 C CA . ASP A 1 144 ? 19.28692 -0.50165 -16.18262 1.000 22.42221 143 ASP A CA 1
ATOM 2416 C C . ASP A 1 144 ? 18.86735 0.07244 -14.85616 1.000 21.55319 143 ASP A C 1
ATOM 2417 O O . ASP A 1 144 ? 18.24652 1.12271 -14.83007 1.000 23.24014 143 ASP A O 1
ATOM 2426 N N . GLU A 1 145 ? 19.23038 -0.59819 -13.75999 1.000 21.61059 144 GLU A N 1
ATOM 2427 C CA . GLU A 1 145 ? 18.79913 -0.19111 -12.42819 1.000 23.70907 144 GLU A CA 1
ATOM 2428 C C . GLU A 1 145 ? 19.52249 1.05240 -11.91589 1.000 24.07990 144 GLU A C 1
ATOM 2429 O O . GLU A 1 145 ? 19.06305 1.64088 -10.92662 1.000 28.07371 144 GLU A O 1
ATOM 2441 N N . SER A 1 146 ? 20.58335 1.50613 -12.57687 1.000 24.89608 145 SER A N 1
ATOM 2442 C CA . SER A 1 146 ? 21.26798 2.72793 -12.14844 1.000 27.77081 145 SER A CA 1
ATOM 2443 C C . SER A 1 146 ? 20.53389 4.00467 -12.57581 1.000 31.34239 145 SER A C 1
ATOM 2444 O O . SER A 1 146 ? 19.79412 3.97893 -13.55865 1.000 34.89564 145 SER A O 1
ATOM 2452 N N . THR A 1 149 ? 18.34048 9.43530 -11.09609 1.000 52.49024 148 THR A N 1
ATOM 2453 C CA . THR A 1 149 ? 17.17490 9.82410 -10.29786 1.000 51.71457 148 THR A CA 1
ATOM 2454 C C . THR A 1 149 ? 16.39740 10.95934 -10.97171 1.000 47.26949 148 THR A C 1
ATOM 2455 O O . THR A 1 149 ? 15.88413 11.89007 -10.31546 1.000 47.67172 148 THR A O 1
ATOM 2465 N N . ASN A 1 150 ? 16.32262 10.87651 -12.29279 1.000 40.77421 149 ASN A N 1
ATOM 2466 C CA . ASN A 1 150 ? 15.80128 11.97534 -13.07168 1.000 33.82218 149 ASN A CA 1
ATOM 2467 C C . ASN A 1 150 ? 14.56910 11.58580 -13.88986 1.000 24.26178 149 ASN A C 1
ATOM 2468 O O . ASN A 1 150 ? 14.40423 12.13369 -14.96607 1.000 21.85073 149 ASN A O 1
ATOM 2479 N N . ILE A 1 151 ? 13.73399 10.63261 -13.44579 1.000 20.86981 150 ILE A N 1
ATOM 2480 C CA A ILE A 1 151 ? 12.55675 10.20347 -14.19779 0.534 19.34200 150 ILE A CA 1
ATOM 2481 C CA B ILE A 1 151 ? 12.56366 10.18192 -14.19246 0.466 19.50336 150 ILE A CA 1
ATOM 2482 C C . ILE A 1 151 ? 11.30732 10.41765 -13.34908 1.000 17.10393 150 ILE A C 1
ATOM 2483 O O . ILE A 1 151 ? 11.20181 9.91373 -12.21560 1.000 20.44359 150 ILE A O 1
ATOM 2514 N N . VAL A 1 152 ? 10.35891 11.16730 -13.89095 1.000 14.33306 151 VAL A N 1
ATOM 2515 C CA . VAL A 1 152 ? 9.10006 11.47677 -13.23573 1.000 13.08979 151 VAL A CA 1
ATOM 2516 C C . VAL A 1 152 ? 7.96287 10.74379 -13.94535 1.000 12.65891 151 VAL A C 1
ATOM 2517 O O . VAL A 1 152 ? 7.83524 10.87234 -15.16199 1.000 14.11880 151 VAL A O 1
ATOM 2530 N N . LEU A 1 153 ? 7.21620 9.93030 -13.22074 1.000 11.54618 152 LEU A N 1
ATOM 2531 C CA . LEU A 1 153 ? 6.10262 9.16811 -13.81148 1.000 11.10130 152 LEU A CA 1
ATOM 2532 C C . LEU A 1 153 ? 4.79146 9.93105 -13.68587 1.000 10.72914 152 LEU A C 1
ATOM 2533 O O . LEU A 1 153 ? 4.43036 10.38788 -12.59644 1.000 12.21658 152 LEU A O 1
ATOM 2549 N N . VAL A 1 154 ? 4.05709 9.99688 -14.79024 1.000 9.91851 153 VAL A N 1
ATOM 2550 C CA . VAL A 1 154 ? 2.73553 10.61691 -14.86283 1.000 10.06168 153 VAL A CA 1
ATOM 2551 C C . VAL A 1 154 ? 1.77383 9.50693 -15.30496 1.000 10.09107 153 VAL A C 1
ATOM 2552 O O . VAL A 1 154 ? 1.98223 8.90871 -16.35921 1.000 10.91206 153 VAL A O 1
ATOM 2565 N N . VAL A 1 155 ? 0.76452 9.21085 -14.50853 1.000 10.08184 154 VAL A N 1
ATOM 2566 C CA . VAL A 1 155 ? -0.07624 8.03172 -14.69825 1.000 9.35451 154 VAL A CA 1
ATOM 2567 C C . VAL A 1 155 ? -1.36295 8.38176 -15.45022 1.000 9.88184 154 VAL A C 1
ATOM 2568 O O . VAL A 1 155 ? -2.20284 9.13851 -14.95796 1.000 10.75998 154 VAL A O 1
ATOM 2581 N N . ASP A 1 156 ? -1.56221 7.79563 -16.62513 1.000 9.64444 155 ASP A N 1
ATOM 2582 C CA . ASP A 1 156 ? -2.83258 7.92182 -17.32772 1.000 9.93493 155 ASP A CA 1
ATOM 2583 C C . ASP A 1 156 ? -3.83977 6.87547 -16.83613 1.000 9.63097 155 ASP A C 1
ATOM 2584 O O . ASP A 1 156 ? -3.48187 5.87606 -16.23242 1.000 10.49919 155 ASP A O 1
ATOM 2593 N N . GLN A 1 157 ? -5.12083 7.12775 -17.07747 1.000 9.80127 156 GLN A N 1
ATOM 2594 C CA . GLN A 1 157 ? -6.19921 6.26316 -16.61856 1.000 9.12639 156 GLN A CA 1
ATOM 2595 C C . GLN A 1 157 ? -7.13730 5.97464 -17.78661 1.000 10.53954 156 GLN A C 1
ATOM 2596 O O . GLN A 1 157 ? -6.79062 6.27771 -18.93735 1.000 12.15583 156 GLN A O 1
ATOM 2610 N N . THR A 1 158 ? -8.29160 5.38666 -17.50990 1.000 11.13963 157 THR A N 1
ATOM 2611 C CA . THR A 1 158 ? -9.30984 5.12146 -18.51619 1.000 11.51716 157 THR A CA 1
ATOM 2612 C C . THR A 1 158 ? -10.37484 6.20718 -18.51650 1.000 11.31097 157 THR A C 1
ATOM 2613 O O . THR A 1 158 ? -10.83982 6.65131 -17.45953 1.000 12.65391 157 THR A O 1
ATOM 2624 N N . PHE A 1 159 ? -10.76220 6.61819 -19.72668 1.000 12.60361 158 PHE A N 1
ATOM 2625 C CA . PHE A 1 159 ? -11.57083 7.82030 -19.95711 1.000 13.68313 158 PHE A CA 1
ATOM 2626 C C . PHE A 1 159 ? -12.96109 7.75358 -19.30212 1.000 16.19876 158 PHE A C 1
ATOM 2627 O O . PHE A 1 159 ? -13.48936 8.76606 -18.81486 1.000 18.64138 158 PHE A O 1
ATOM 2644 N N . ASN A 1 160 ? -13.55504 6.61064 -19.27220 1.000 16.24006 159 ASN A N 1
ATOM 2645 C CA . ASN A 1 160 ? -14.88614 6.57001 -18.65700 1.000 17.96667 159 ASN A CA 1
ATOM 2646 C C . ASN A 1 160 ? -14.89442 5.93977 -17.26272 1.000 15.61012 159 ASN A C 1
ATOM 2647 O O . ASN A 1 160 ? -15.95339 5.45108 -16.82237 1.000 17.57175 159 ASN A O 1
ATOM 2658 N N . CYS A 1 161 ? -13.77391 5.98339 -16.56765 1.000 13.38028 160 CYS A N 1
ATOM 2659 C CA . CYS A 1 161 ? -13.74134 5.40321 -15.23846 1.000 12.78771 160 CYS A CA 1
ATOM 2660 C C . CYS A 1 161 ? -14.29861 6.41117 -14.18921 1.000 11.61935 160 CYS A C 1
ATOM 2661 O O . CYS A 1 161 ? -13.90452 7.59748 -14.10620 1.000 12.96131 160 CYS A O 1
ATOM 2668 N N . MET A 1 162 ? -15.17900 5.89071 -13.34609 1.000 9.96573 161 MET A N 1
ATOM 2669 C CA A MET A 1 162 ? -15.83397 6.71247 -12.34748 0.420 9.74920 161 MET A CA 1
ATOM 2670 C CA B MET A 1 162 ? -15.84262 6.68094 -12.33001 0.580 10.44722 161 MET A CA 1
ATOM 2671 C C . MET A 1 162 ? -14.94158 7.09608 -11.18729 1.000 9.82236 161 MET A C 1
ATOM 2672 O O . MET A 1 162 ? -15.31474 7.99419 -10.44665 1.000 9.64441 161 MET A O 1
ATOM 2699 N N . SER A 1 163 ? -13.76946 6.47113 -11.00728 1.000 9.68394 162 SER A N 1
ATOM 2700 C CA A SER A 1 163 ? -12.86462 6.94065 -9.94789 0.651 9.40413 162 SER A CA 1
ATOM 2701 C CA B SER A 1 163 ? -12.87588 6.93568 -9.94993 0.349 9.60913 162 SER A CA 1
ATOM 2702 C C . SER A 1 163 ? -12.39457 8.35100 -10.20000 1.000 9.69690 162 SER A C 1
ATOM 2703 O O . SER A 1 163 ? -12.12307 9.10705 -9.23496 1.000 10.86061 162 SER A O 1
ATOM 2718 N N . VAL A 1 164 ? -12.23672 8.72271 -11.45932 1.000 9.11305 163 VAL A N 1
ATOM 2719 C CA . VAL A 1 164 ? -11.83450 10.08656 -11.78464 1.000 9.33196 163 VAL A CA 1
ATOM 2720 C C . VAL A 1 164 ? -12.95441 11.06566 -11.42406 1.000 9.06732 163 VAL A C 1
ATOM 2721 O O . VAL A 1 164 ? -12.78740 11.98172 -10.61258 1.000 10.30004 163 VAL A O 1
ATOM 2734 N N . THR A 1 165 ? -14.15435 10.81901 -11.94817 1.000 10.04650 164 THR A N 1
ATOM 2735 C CA . THR A 1 165 ? -15.31307 11.68532 -11.74438 1.000 10.88984 164 THR A CA 1
ATOM 2736 C C . THR A 1 165 ? -15.62786 11.86393 -10.25636 1.000 9.97998 164 THR A C 1
ATOM 2737 O O . THR A 1 165 ? -15.77630 12.98557 -9.77351 1.000 9.85750 164 THR A O 1
ATOM 2748 N N . TYR A 1 166 ? -15.75309 10.76262 -9.52413 1.000 9.54762 165 TYR A N 1
ATOM 2749 C CA . TYR A 1 166 ? -16.14124 10.81220 -8.11884 1.000 9.56363 165 TYR A CA 1
ATOM 2750 C C . TYR A 1 166 ? -14.97786 11.13729 -7.19766 1.000 9.22738 165 TYR A C 1
ATOM 2751 O O . TYR A 1 166 ? -15.20553 11.48481 -6.02447 1.000 9.93521 165 TYR A O 1
ATOM 2769 N N . GLY A 1 167 ? -13.76615 11.15044 -7.73041 1.000 9.37231 166 GLY A N 1
ATOM 2770 C CA . GLY A 1 167 ? -12.61753 11.76345 -7.08290 1.000 9.46466 166 GLY A CA 1
ATOM 2771 C C . GLY A 1 167 ? -12.50154 13.26499 -7.40526 1.000 9.17324 166 GLY A C 1
ATOM 2772 O O . GLY A 1 167 ? -11.46275 13.87309 -7.17239 1.000 9.90811 166 GLY A O 1
ATOM 2776 N N . ASN A 1 168 ? -13.58119 13.87872 -7.92495 1.000 9.70490 167 ASN A N 1
ATOM 2777 C CA . ASN A 1 168 ? -13.67137 15.31532 -8.18244 1.000 10.24564 167 ASN A CA 1
ATOM 2778 C C . ASN A 1 168 ? -12.69349 15.75667 -9.26524 1.000 10.27411 167 ASN A C 1
ATOM 2779 O O . ASN A 1 168 ? -12.05010 16.80960 -9.14738 1.000 11.22441 167 ASN A O 1
ATOM 2790 N N . ALA A 1 169 ? -12.61442 14.99475 -10.34828 1.000 10.54967 168 ALA A N 1
ATOM 2791 C CA . ALA A 1 169 ? -11.71235 15.29325 -11.44529 1.000 10.71839 168 ALA A CA 1
ATOM 2792 C C . ALA A 1 169 ? -12.30562 14.85475 -12.77496 1.000 10.58818 168 ALA 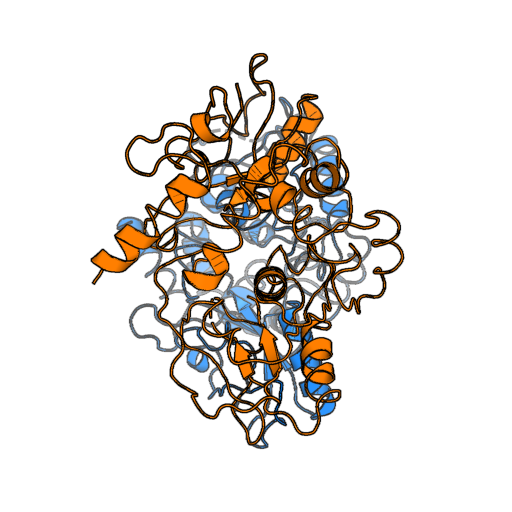A C 1
ATOM 2793 O O . ALA A 1 169 ? -13.38214 14.24478 -12.84941 1.000 11.53195 168 ALA A O 1
ATOM 2800 N N . GLY A 1 170 ? -11.58658 15.20477 -13.83161 1.000 11.75144 169 GLY A N 1
ATOM 2801 C CA . GLY A 1 170 ? -11.92317 14.85536 -15.19339 1.000 12.10464 169 GLY A CA 1
ATOM 2802 C C . GLY A 1 170 ? -10.75087 15.15542 -16.07669 1.000 13.20586 169 GLY A C 1
ATOM 2803 O O . GLY A 1 170 ? -9.63734 15.34594 -15.63137 1.000 12.32047 169 GLY A O 1
ATOM 2807 N N . PRO A 1 171 ? -10.97382 15.08650 -17.38727 1.000 14.29142 170 PRO A N 1
ATOM 2808 C CA . PRO A 1 171 ? -9.91117 15.31319 -18.35255 1.000 13.97900 170 PRO A CA 1
ATOM 2809 C C . PRO A 1 171 ? -9.08000 16.54905 -18.06649 1.000 13.40089 170 PRO A C 1
ATOM 2810 O O . PRO A 1 171 ? -7.85268 16.52983 -18.25691 1.000 13.75364 170 PRO A O 1
ATOM 2821 N N . HIS A 1 172 ? -9.68064 17.63266 -17.59267 1.000 12.90488 171 HIS A N 1
ATOM 2822 C CA . HIS A 1 172 ? -8.87426 18.83738 -17.37788 1.000 11.93723 171 HIS A CA 1
ATOM 2823 C C . HIS A 1 172 ? -7.77710 18.66714 -16.30023 1.000 12.06169 171 HIS A C 1
ATOM 2824 O O . HIS A 1 172 ? -6.69959 19.26961 -16.40646 1.000 12.96346 171 HIS A O 1
ATOM 2838 N N . GLU A 1 173 ? -8.02487 17.85141 -15.26596 1.000 11.20366 172 GLU A N 1
ATOM 2839 C CA . GLU A 1 173 ? -6.97267 17.61686 -14.26461 1.000 10.23447 172 GLU A CA 1
ATOM 2840 C C . GLU A 1 173 ? -5.80925 16.80593 -14.80865 1.000 11.37370 172 GLU A C 1
ATOM 2841 O O . GLU A 1 173 ? -4.69853 16.92486 -14.25531 1.000 11.80234 172 GLU A O 1
ATOM 2853 N N . PHE A 1 174 ? -6.02148 15.98171 -15.84496 1.000 9.62865 173 PHE A N 1
ATOM 2854 C CA . PHE A 1 174 ? -4.91347 15.28061 -16.48125 1.000 10.76458 173 PHE A CA 1
ATOM 2855 C C . PHE A 1 174 ? -3.95293 16.25212 -17.16703 1.000 10.52972 173 PHE A C 1
ATOM 2856 O O . PHE A 1 174 ? -2.73223 16.11318 -17.03977 1.000 10.99917 173 PHE A O 1
ATOM 2873 N N . ALA A 1 175 ? -4.48915 17.26397 -17.84450 1.000 10.53935 174 ALA A N 1
ATOM 2874 C CA . ALA A 1 175 ? -3.62978 18.27706 -18.45989 1.000 11.41854 174 ALA A CA 1
ATOM 2875 C C . ALA A 1 175 ? -2.86126 19.04917 -17.37840 1.000 11.86639 174 ALA A C 1
ATOM 2876 O O . ALA A 1 175 ? -1.65514 19.30080 -17.50001 1.000 12.95517 174 ALA A O 1
ATOM 2883 N N . ALA A 1 176 ? -3.57227 19.43021 -16.30671 1.000 11.16768 175 ALA A N 1
ATOM 2884 C CA . ALA A 1 176 ? -2.96160 20.17567 -15.21762 1.000 12.14815 175 ALA A CA 1
ATOM 2885 C C . ALA A 1 176 ? -1.83722 19.34722 -14.58731 1.000 11.51997 175 ALA A C 1
ATOM 2886 O O . ALA A 1 176 ? -0.74386 19.87906 -14.27961 1.000 12.73464 175 ALA A O 1
ATOM 2893 N N . MET A 1 177 ? -2.08198 18.05683 -14.35089 1.000 10.88997 176 MET A N 1
ATOM 2894 C CA . MET A 1 177 ? -1.07581 17.14856 -13.79222 1.000 10.71466 176 MET A CA 1
ATOM 2895 C C . MET A 1 177 ? 0.18698 17.10401 -14.64973 1.000 10.71143 176 MET A C 1
ATOM 2896 O O . MET A 1 177 ? 1.29808 17.21951 -14.12941 1.000 11.42772 176 MET A O 1
ATOM 2910 N N . LEU A 1 178 ? 0.01716 16.91975 -15.95843 1.000 9.94335 177 LEU A N 1
ATOM 2911 C CA . LEU A 1 178 ? 1.18106 16.82150 -16.83242 1.000 10.59650 177 LEU A CA 1
ATOM 2912 C C . LEU A 1 178 ? 1.97756 18.11531 -16.83628 1.000 11.02337 177 LEU A C 1
ATOM 2913 O O . LEU A 1 178 ? 3.22408 18.11495 -16.74946 1.000 11.99389 177 LEU A O 1
ATOM 2929 N N . GLU A 1 179 ? 1.26747 19.23626 -16.93064 1.000 11.04990 178 GLU A N 1
ATOM 2930 C CA . GLU A 1 179 ? 1.93366 20.53567 -16.97466 1.000 11.68088 178 GLU A CA 1
ATOM 2931 C C . GLU A 1 179 ? 2.73312 20.76755 -15.70623 1.000 11.43249 178 GLU A C 1
ATOM 2932 O O . GLU A 1 179 ? 3.84611 21.30401 -15.73839 1.000 12.71422 178 GLU A O 1
ATOM 2944 N N . ALA A 1 180 ? 2.16213 20.40175 -14.54876 1.000 11.91142 179 ALA A N 1
ATOM 2945 C CA . ALA A 1 180 ? 2.86128 20.52002 -13.26053 1.000 13.14639 179 ALA A CA 1
ATOM 2946 C C . ALA A 1 180 ? 4.09067 19.62615 -13.17927 1.000 12.28033 179 ALA A C 1
ATOM 2947 O O . ALA A 1 180 ? 5.14796 20.08477 -12.72702 1.000 13.27305 179 ALA A O 1
ATOM 2954 N N . ALA A 1 181 ? 3.97080 18.36827 -13.61750 1.000 11.58835 180 ALA A N 1
ATOM 2955 C CA . ALA A 1 181 ? 5.13737 17.48977 -13.62677 1.000 12.14165 180 ALA A CA 1
ATOM 2956 C C . ALA A 1 181 ? 6.25646 18.07665 -14.45510 1.000 11.82223 180 ALA A C 1
ATOM 2957 O O . ALA A 1 181 ? 7.42292 18.04065 -14.03310 1.000 13.39745 180 ALA A O 1
ATOM 2964 N N . MET A 1 182 ? 5.92665 18.61282 -15.63868 1.000 11.93335 181 MET A N 1
ATOM 2965 C CA . MET A 1 182 ? 6.94832 19.23802 -16.47529 1.000 11.88674 181 MET A CA 1
ATOM 2966 C C . MET A 1 182 ? 7.59025 20.42145 -15.77445 1.000 13.10947 181 MET A C 1
ATOM 2967 O O . MET A 1 182 ? 8.82742 20.56770 -15.74516 1.000 14.71026 181 MET A O 1
ATOM 2981 N N . ALA A 1 183 ? 6.76257 21.35873 -15.29305 1.000 13.51571 182 ALA A N 1
ATOM 2982 C CA . ALA A 1 183 ? 7.29111 22.63046 -14.79406 1.000 14.62055 182 ALA A CA 1
ATOM 2983 C C . ALA A 1 183 ? 8.07400 22.47430 -13.48583 1.000 15.40601 182 ALA A C 1
ATOM 2984 O O . ALA A 1 183 ? 9.04597 23.20401 -13.23420 1.000 16.54334 182 ALA A O 1
ATOM 2991 N N . GLU A 1 184 ? 7.63330 21.56158 -12.62842 1.000 14.08670 183 GLU A N 1
ATOM 2992 C CA . GLU A 1 184 ? 8.20587 21.34165 -11.29566 1.000 15.28353 183 GLU A CA 1
ATOM 2993 C C . GLU A 1 184 ? 9.46588 20.48907 -11.33401 1.000 15.65955 183 GLU A C 1
ATOM 2994 O O . GLU A 1 184 ? 10.19471 20.46395 -10.33011 1.000 17.12434 183 GLU A O 1
ATOM 3006 N N . ASN A 1 185 ? 9.77902 19.87791 -12.48943 1.000 14.29944 184 ASN A N 1
ATOM 3007 C CA . ASN A 1 185 ? 10.91568 18.96601 -12.61180 1.000 15.36205 184 ASN A CA 1
ATOM 3008 C C . ASN A 1 185 ? 11.61609 19.26577 -13.94430 1.000 15.77900 184 ASN A C 1
ATOM 3009 O O . ASN A 1 185 ? 11.60936 18.45126 -14.85513 1.000 15.41812 184 ASN A O 1
ATOM 3020 N N . PRO A 1 186 ? 12.17996 20.46826 -14.10416 1.000 17.16172 185 PRO A N 1
ATOM 3021 C CA . PRO A 1 186 ? 12.65752 20.89331 -15.41354 1.000 18.76778 185 PRO A CA 1
ATOM 3022 C C . PRO A 1 186 ? 13.83381 20.10175 -15.96357 1.000 20.53302 185 PRO A C 1
ATOM 3023 O O . PRO A 1 186 ? 14.06491 20.16518 -17.18200 1.000 22.93634 185 PRO A O 1
ATOM 3034 N N . GLN A 1 187 ? 14.60348 19.39109 -15.13354 1.000 21.19824 186 GLN A N 1
ATOM 3035 C CA . GLN A 1 187 ? 15.72529 18.60696 -15.63173 1.000 23.08168 186 GLN A CA 1
ATOM 3036 C C . GLN A 1 187 ? 15.38216 17.16700 -15.83332 1.000 20.80550 186 GLN A C 1
ATOM 3037 O O . GLN A 1 187 ? 16.25208 16.38482 -16.27474 1.000 24.24554 186 GLN A O 1
ATOM 3051 N N . ALA A 1 188 ? 14.16862 16.79112 -15.49721 1.000 18.05279 187 ALA A N 1
ATOM 3052 C CA . ALA A 1 188 ? 13.83158 15.38134 -15.54914 1.000 16.57202 187 ALA A CA 1
ATOM 3053 C C . ALA A 1 188 ? 13.28605 14.95554 -16.92439 1.000 16.84988 187 ALA A C 1
ATOM 3054 O O . ALA A 1 188 ? 12.86133 15.77266 -17.73351 1.000 20.08844 187 ALA A O 1
ATOM 3061 N N . GLU A 1 189 ? 13.30194 13.66566 -17.20522 1.000 15.37003 188 GLU A N 1
ATOM 3062 C CA A GLU A 1 189 ? 12.42828 13.10871 -18.23223 0.581 15.72067 188 GLU A CA 1
ATOM 3063 C CA B GLU A 1 189 ? 12.43387 13.10111 -18.23011 0.419 15.72532 188 GLU A CA 1
ATOM 3064 C C . GLU A 1 189 ? 11.07742 12.79277 -17.61183 1.000 13.21896 188 GLU A C 1
ATOM 3065 O O . GLU A 1 189 ? 11.01152 12.30612 -16.48071 1.000 14.78642 188 GLU A O 1
ATOM 3088 N N . ILE A 1 190 ? 10.02487 13.07849 -18.35790 1.000 12.89164 189 ILE A N 1
ATOM 3089 C CA . ILE A 1 190 ? 8.63650 12.89175 -17.91604 1.000 12.43499 189 ILE A CA 1
ATOM 3090 C C . ILE A 1 190 ? 8.06520 11.69396 -18.68251 1.000 12.51032 189 ILE A C 1
ATOM 3091 O O . ILE A 1 190 ? 8.09090 11.69582 -19.91967 1.000 16.37226 189 ILE A O 1
ATOM 3107 N N . TRP A 1 191 ? 7.69505 10.61055 -17.98521 1.000 11.84166 190 TRP A N 1
ATOM 3108 C CA A TRP A 1 191 ? 7.17210 9.40528 -18.61172 0.652 11.41387 190 TRP A CA 1
ATOM 3109 C CA B TRP A 1 191 ? 7.17943 9.38955 -18.60381 0.348 11.62881 190 TRP A CA 1
ATOM 3110 C C . TRP A 1 191 ? 5.66951 9.30265 -18.36109 1.000 10.64156 190 TRP A C 1
ATOM 3111 O O . TRP A 1 191 ? 5.24792 9.22464 -17.20841 1.000 11.86766 190 TRP A O 1
ATOM 3152 N N . VAL A 1 192 ? 4.88224 9.28310 -19.42178 1.000 10.70050 191 VAL A N 1
ATOM 3153 C CA . VAL A 1 192 ? 3.42796 9.21661 -19.32804 1.000 11.14048 191 VAL A CA 1
ATOM 3154 C C . VAL A 1 192 ? 3.05758 7.76693 -19.59287 1.000 10.51350 191 VAL A C 1
ATOM 3155 O O . VAL A 1 192 ? 3.15544 7.27579 -20.74027 1.000 11.43382 191 VAL A O 1
ATOM 3168 N N . LYS A 1 193 ? 2.58768 7.03513 -18.55044 1.000 10.52479 192 LYS A N 1
ATOM 3169 C CA . LYS A 1 193 ? 2.29763 5.60769 -18.63697 1.000 10.75795 192 LYS A CA 1
ATOM 3170 C C . LYS A 1 193 ? 0.82613 5.39578 -19.00775 1.000 10.46633 192 LYS A C 1
ATOM 3171 O O . LYS A 1 193 ? -0.07443 5.75685 -18.23901 1.000 10.54240 192 LYS A O 1
ATOM 3190 N N . VAL A 1 194 ? 0.61534 4.74487 -20.14828 1.000 10.51290 193 VAL A N 1
ATOM 3191 C CA . VAL A 1 194 ? -0.73486 4.46322 -20.65105 1.000 10.30413 193 VAL A CA 1
ATOM 3192 C C . VAL A 1 194 ? -1.30058 3.24521 -19.91979 1.000 10.95339 193 VAL A C 1
ATOM 3193 O O . VAL A 1 194 ? -0.59204 2.29974 -19.58470 1.000 11.23728 193 VAL A O 1
ATOM 3206 N N . HIS A 1 195 ? -2.60940 3.29609 -19.61146 1.000 10.06008 194 HIS A N 1
ATOM 3207 C CA . HIS A 1 195 ? -3.27348 2.24519 -18.84213 1.000 9.76062 194 HIS A CA 1
ATOM 3208 C C . HIS A 1 195 ? -3.35877 0.93482 -19.67533 1.000 10.78744 194 HIS A C 1
ATOM 3209 O O . HIS A 1 195 ? -3.60341 0.97950 -20.90701 1.000 10.67581 194 HIS A O 1
ATOM 3223 N N . PRO A 1 196 ? -3.19736 -0.25694 -19.06447 1.000 10.69928 195 PRO A N 1
ATOM 3224 C CA . PRO A 1 196 ? -3.26451 -1.52760 -19.84559 1.000 11.62225 195 PRO A CA 1
ATOM 3225 C C . PRO A 1 196 ? -4.56836 -1.73484 -20.55776 1.000 10.94465 195 PRO A C 1
ATOM 3226 O O . PRO A 1 196 ? -4.57124 -2.41600 -21.60626 1.000 11.74839 195 PRO A O 1
ATOM 3237 N N . ASP A 1 197 ? -5.69976 -1.22197 -20.05415 1.000 11.26826 196 ASP A N 1
ATOM 3238 C CA . ASP A 1 197 ? -6.95958 -1.44444 -20.77674 1.000 10.91822 196 ASP A CA 1
ATOM 3239 C C . ASP A 1 197 ? -6.93977 -0.72677 -22.13184 1.000 11.07788 196 ASP A C 1
ATOM 3240 O O . ASP A 1 197 ? -7.63472 -1.14081 -23.08733 1.000 12.40799 196 ASP A O 1
ATOM 3249 N N . VAL A 1 198 ? -6.26288 0.40804 -22.17823 1.000 11.01324 197 VAL A N 1
ATOM 3250 C CA . VAL A 1 198 ? -6.08717 1.19764 -23.38595 1.000 10.86983 197 VAL A CA 1
ATOM 3251 C C . VAL A 1 198 ? -5.07447 0.52159 -24.32023 1.000 11.54923 197 VAL A C 1
ATOM 3252 O O . VAL A 1 198 ? -5.30201 0.39611 -25.54133 1.000 12.68395 197 VAL A O 1
ATOM 3265 N N . LEU A 1 199 ? -4.02223 -0.06517 -23.76724 1.000 11.95200 198 LEU A N 1
ATOM 3266 C CA . LEU A 1 199 ? -3.03117 -0.82396 -24.56452 1.000 13.27221 198 LEU A CA 1
ATOM 3267 C C . LEU A 1 199 ? -3.67588 -2.05851 -25.18234 1.000 13.91999 198 LEU A C 1
ATOM 3268 O O . LEU A 1 199 ? -3.26795 -2.50784 -26.25909 1.000 15.87020 198 LEU A O 1
ATOM 3284 N N . GLU A 1 200 ? -4.72133 -2.58984 -24.56250 1.000 14.46849 199 GLU A N 1
ATOM 3285 C CA . GLU A 1 200 ? -5.41766 -3.75835 -25.08238 1.000 16.28275 199 GLU A CA 1
ATOM 3286 C C . GLU A 1 200 ? -6.39243 -3.36653 -26.19103 1.000 15.58728 199 GLU A C 1
ATOM 3287 O O . GLU A 1 200 ? -6.92862 -4.23389 -26.87385 1.000 19.51058 199 GLU A O 1
ATOM 3299 N N . GLY A 1 201 ? -6.71631 -2.06831 -26.34619 1.000 14.54967 200 GLY A N 1
ATOM 3300 C CA . GLY A 1 201 ? -7.66905 -1.61972 -27.36380 1.000 15.67939 200 GLY A CA 1
ATOM 3301 C C . GLY A 1 201 ? -9.10953 -1.63081 -26.92572 1.000 14.82787 200 GLY A C 1
ATOM 3302 O O . GLY A 1 201 ? -10.00111 -1.51781 -27.74900 1.000 18.25448 200 GLY A O 1
ATOM 3306 N N . LYS A 1 202 ? -9.35591 -1.74474 -25.61790 1.000 12.85782 201 LYS A N 1
ATOM 3307 C CA . LYS A 1 202 ? -10.71374 -1.86388 -25.10316 1.000 13.70869 201 LYS A CA 1
ATOM 3308 C C . LYS A 1 202 ? -11.28513 -0.57811 -24.51092 1.000 13.54594 201 LYS A C 1
ATOM 3309 O O . LYS A 1 202 ? -12.49895 -0.47494 -24.34561 1.000 14.41716 201 LYS A O 1
ATOM 3328 N N . LYS A 1 203 ? -10.44241 0.37941 -24.20470 1.000 11.34572 202 LYS A N 1
ATOM 3329 C CA . LYS A 1 203 ? -10.77529 1.65874 -23.61167 1.000 11.71940 202 LYS A CA 1
ATOM 3330 C C . LYS A 1 203 ? -9.86019 2.71293 -24.20120 1.000 11.24562 202 LYS A C 1
ATOM 3331 O O . LYS A 1 203 ? -8.85510 2.39543 -24.85974 1.000 12.07965 202 LYS A O 1
ATOM 3350 N N . THR A 1 204 ? -10.18315 3.97736 -23.93522 1.000 12.99043 203 THR A N 1
ATOM 3351 C CA . THR A 1 204 ? -9.32060 5.12445 -24.27999 1.000 14.02319 203 THR A CA 1
ATOM 3352 C C . THR A 1 204 ? -8.80658 5.75491 -22.99892 1.000 12.43231 203 THR A C 1
ATOM 3353 O O . THR A 1 204 ? -9.40589 5.56045 -21.94013 1.000 12.90880 203 THR A O 1
ATOM 3364 N N . GLY A 1 205 ? -7.79804 6.61302 -23.16367 1.000 14.14077 204 GLY A N 1
ATOM 3365 C CA . GLY A 1 205 ? -7.16429 7.33162 -22.08356 1.000 13.20291 204 GLY A CA 1
ATOM 3366 C C . GLY A 1 205 ? -7.42216 8.81989 -22.16873 1.000 12.65577 204 GLY A C 1
ATOM 3367 O O . GLY A 1 205 ? -8.26328 9.29270 -22.94294 1.000 16.85687 204 GLY A O 1
ATOM 3371 N N . TYR A 1 206 ? -6.64117 9.59612 -21.42280 1.000 12.84145 205 TYR A N 1
ATOM 3372 C CA . TYR A 1 206 ? -6.81028 11.02669 -21.33740 1.000 12.45158 205 TYR A CA 1
ATOM 3373 C C . TYR A 1 206 ? -5.79509 11.79342 -22.17819 1.000 12.97706 205 TYR A C 1
ATOM 3374 O O . TYR A 1 206 ? -5.89498 13.01343 -22.26349 1.000 17.17132 205 TYR A O 1
ATOM 3392 N N . PHE A 1 207 ? -4.80659 11.13605 -22.76569 1.000 13.85453 206 PHE A N 1
ATOM 3393 C CA . PHE A 1 207 ? -3.71494 11.79028 -23.48680 1.000 12.49812 206 PHE A CA 1
ATOM 3394 C C . PHE A 1 207 ? -3.65143 11.43049 -24.96956 1.000 13.47807 206 PHE A C 1
ATOM 3395 O O . PHE A 1 207 ? -2.58866 11.48750 -25.58653 1.000 13.82729 206 PHE A O 1
ATOM 3412 N N . ALA A 1 208 ? -4.77884 11.10114 -25.59218 1.000 14.03915 207 ALA A N 1
ATOM 3413 C CA . ALA A 1 208 ? -4.74424 10.75198 -27.01539 1.000 15.93471 207 ALA A CA 1
ATOM 3414 C C . ALA A 1 208 ? -4.11099 11.85546 -27.84995 1.000 17.17195 207 ALA A C 1
ATOM 3415 O O . ALA A 1 208 ? -3.47588 11.55688 -28.85322 1.000 18.89302 207 ALA A O 1
ATOM 3422 N N . ASP A 1 209 ? -4.37162 13.12054 -27.51649 1.000 16.63446 208 ASP A N 1
ATOM 3423 C CA . ASP A 1 209 ? -3.93274 14.27617 -28.28038 1.000 18.31373 208 ASP A CA 1
ATOM 3424 C C . ASP A 1 209 ? -2.57029 14.76431 -27.89486 1.000 16.70011 208 ASP A C 1
ATOM 3425 O O . ASP A 1 209 ? -2.10518 15.73568 -28.49017 1.000 19.30299 208 ASP A O 1
ATOM 3434 N N . LEU A 1 210 ? -1.94211 14.14142 -26.90581 1.000 16.74093 209 LEU A N 1
ATOM 3435 C CA . LEU A 1 210 ? -0.68959 14.66425 -26.43239 1.000 17.83789 209 LEU A CA 1
ATOM 3436 C C . LEU A 1 210 ? 0.36133 14.47665 -27.50050 1.000 20.05905 209 LEU A C 1
ATOM 3437 O O . LEU A 1 210 ? 0.52738 13.37601 -28.05175 1.000 20.98722 209 LEU A O 1
ATOM 3453 N N . ARG A 1 211 ? 1.04911 15.57986 -27.81826 1.000 21.75189 210 ARG A N 1
ATOM 3454 C CA A ARG A 1 211 ? 2.21263 15.55083 -28.70669 0.458 22.11223 210 ARG A CA 1
ATOM 3455 C CA B ARG A 1 211 ? 2.21095 15.56913 -28.70277 0.542 21.77762 210 ARG A CA 1
ATOM 3456 C C . ARG A 1 211 ? 3.49146 15.38299 -27.89100 1.000 21.49965 210 ARG A C 1
ATOM 3457 O O . ARG A 1 211 ? 3.96420 16.30740 -27.24009 1.000 21.80447 210 ARG A O 1
ATOM 3498 N N . ALA A 1 212 ? 4.00125 14.17167 -27.89857 1.000 20.04743 211 ALA A N 1
ATOM 3499 C CA . ALA A 1 212 ? 5.19535 13.86347 -27.12593 1.000 20.92553 211 ALA A CA 1
ATOM 3500 C C . ALA A 1 212 ? 6.45598 14.57602 -27.66714 1.000 19.76982 211 ALA A C 1
ATOM 3501 O O . ALA A 1 212 ? 6.50805 14.96737 -28.84593 1.000 23.58518 211 ALA A O 1
ATOM 3508 N N . THR A 1 213 ? 7.49446 14.67556 -26.82441 1.000 17.91979 212 THR A N 1
ATOM 3509 C CA . THR A 1 213 ? 8.67727 15.41558 -27.15668 1.000 18.21542 212 THR A CA 1
ATOM 3510 C C . THR A 1 213 ? 9.90384 14.62130 -26.70336 1.000 18.74621 212 THR A C 1
ATOM 3511 O O . THR A 1 213 ? 9.80505 13.51332 -26.15321 1.000 20.37309 212 THR A O 1
ATOM 3522 N N . GLN A 1 214 ? 11.08496 15.19176 -26.85881 1.000 19.97414 213 GLN A N 1
ATOM 3523 C CA . GLN A 1 214 ? 12.25434 14.46782 -26.36405 1.000 22.80490 213 GLN A CA 1
ATOM 3524 C C . GLN A 1 214 ? 12.22095 14.25340 -24.86066 1.000 20.20421 213 GLN A C 1
ATOM 3525 O O . GLN A 1 214 ? 12.82130 13.29950 -24.36100 1.000 23.78827 213 GLN A O 1
ATOM 3539 N N . ARG A 1 215 ? 11.65586 15.19642 -24.12044 1.000 17.53112 214 ARG A N 1
ATOM 3540 C CA . ARG A 1 215 ? 11.60037 15.19191 -22.66810 1.000 17.15313 214 ARG A CA 1
ATOM 3541 C C . ARG A 1 215 ? 10.33287 14.52562 -22.15112 1.000 15.75192 214 ARG A C 1
ATOM 3542 O O . ARG A 1 215 ? 10.34282 14.05987 -21.03044 1.000 18.60435 214 ARG A O 1
ATOM 3563 N N . VAL A 1 216 ? 9.21291 14.56001 -22.88115 1.000 13.46506 215 VAL A N 1
ATOM 3564 C CA . VAL A 1 216 ? 7.89562 14.04276 -22.45200 1.000 13.74850 215 VAL A CA 1
ATOM 3565 C C . VAL A 1 216 ? 7.60411 12.83711 -23.32889 1.000 15.10785 215 VAL A C 1
ATOM 3566 O O . VAL A 1 216 ? 7.27065 12.99003 -24.51050 1.000 18.16589 215 VAL A O 1
ATOM 3579 N N . ARG A 1 217 ? 7.74208 11.61927 -22.77111 1.000 13.96401 216 ARG A N 1
ATOM 3580 C CA A ARG A 1 217 ? 7.70704 10.37150 -23.52261 0.431 13.88949 216 ARG A CA 1
ATOM 3581 C CA B ARG A 1 217 ? 7.71266 10.36932 -23.51861 0.569 13.98604 216 ARG A CA 1
ATOM 3582 C C . ARG A 1 217 ? 6.50202 9.53928 -23.13070 1.000 14.01082 216 ARG A C 1
ATOM 3583 O O . ARG A 1 217 ? 6.10993 9.52942 -21.95822 1.000 15.75017 216 ARG A O 1
ATOM 3624 N N . LEU A 1 218 ? 5.90886 8.85644 -24.10821 1.000 12.83666 217 LEU A N 1
ATOM 3625 C CA . LEU A 1 218 ? 4.83646 7.90524 -23.88167 1.000 12.98955 217 LEU A CA 1
ATOM 3626 C C . LEU A 1 218 ? 5.36411 6.51233 -23.60523 1.000 13.27439 217 LEU A C 1
ATOM 3627 O O . LEU A 1 218 ? 6.14288 5.96647 -24.40340 1.000 15.30862 217 LEU A O 1
ATOM 3643 N N . ILE A 1 219 ? 4.86474 5.90409 -22.52291 1.000 12.37719 218 ILE A N 1
ATOM 3644 C CA . ILE A 1 219 ? 5.17577 4.53230 -22.14660 1.000 13.05815 218 ILE A CA 1
ATOM 3645 C C . ILE A 1 219 ? 3.94339 3.72290 -22.50449 1.000 11.38262 218 ILE A C 1
ATOM 3646 O O . ILE A 1 219 ? 2.95768 3.71303 -21.74600 1.000 12.55832 218 ILE A O 1
ATOM 3662 N N . ALA A 1 220 ? 4.04119 3.01364 -23.63061 1.000 11.76672 219 ALA A N 1
ATOM 3663 C CA . ALA A 1 220 ? 2.95385 2.19114 -24.17224 1.000 13.04754 219 ALA A CA 1
ATOM 3664 C C . ALA A 1 220 ? 3.30158 0.70832 -24.13346 1.000 13.88951 219 ALA A C 1
ATOM 3665 O O . ALA A 1 220 ? 2.69512 -0.12270 -24.80376 1.000 15.90390 219 ALA A O 1
ATOM 3672 N N . GLU A 1 221 ? 4.26387 0.34373 -23.32520 1.000 14.33806 220 GLU A N 1
ATOM 3673 C CA . GLU A 1 221 ? 4.54352 -1.04779 -23.03096 1.000 14.40865 220 GLU A CA 1
ATOM 3674 C C . GLU A 1 221 ? 3.71156 -1.50850 -21.83675 1.000 13.85829 220 GLU A C 1
ATOM 3675 O O . GLU A 1 221 ? 3.61280 -0.82060 -20.82927 1.000 14.95796 220 GLU A O 1
ATOM 3687 N N . ASN A 1 222 ? 3.13760 -2.68728 -21.93215 1.000 14.23454 221 ASN A N 1
ATOM 3688 C CA . ASN A 1 222 ? 2.39810 -3.28617 -20.80283 1.000 15.14472 221 ASN A CA 1
ATOM 3689 C C . ASN A 1 222 ? 3.42089 -3.94778 -19.88051 1.000 15.23437 221 ASN A C 1
ATOM 3690 O O . ASN A 1 222 ? 3.87049 -5.05157 -20.15158 1.000 16.86749 221 ASN A O 1
ATOM 3701 N N . VAL A 1 223 ? 3.68067 -3.29752 -18.73449 1.000 13.41894 222 VAL A N 1
ATOM 3702 C CA . VAL A 1 223 ? 4.71066 -3.68415 -17.78473 1.000 14.20488 222 VAL A CA 1
ATOM 3703 C C . VAL A 1 223 ? 4.14717 -3.60775 -16.36619 1.000 12.55235 222 VAL A C 1
ATOM 3704 O O . VAL A 1 223 ? 3.21891 -2.85629 -16.06780 1.000 13.66443 222 VAL A O 1
ATOM 3717 N N . SER A 1 224 ? 4.69274 -4.44050 -15.50368 1.000 12.69455 223 SER A N 1
ATOM 3718 C CA . SER A 1 224 ? 4.22599 -4.52354 -14.11442 1.000 13.44179 223 SER A CA 1
ATOM 3719 C C . SER A 1 224 ? 4.59211 -3.25197 -13.33583 1.000 12.54178 223 SER A C 1
ATOM 3720 O O . SER A 1 224 ? 5.71030 -2.71965 -13.44147 1.000 13.98651 223 SER A O 1
ATOM 3728 N N . PRO A 1 225 ? 3.64956 -2.72440 -12.53726 1.000 11.47773 224 PRO A N 1
ATOM 3729 C CA . PRO A 1 225 ? 3.90805 -1.46019 -11.86280 1.000 11.58446 224 PRO A CA 1
ATOM 3730 C C . PRO A 1 225 ? 5.11764 -1.42054 -10.97181 1.000 11.86263 224 PRO A C 1
ATOM 3731 O O . PRO A 1 225 ? 5.84432 -0.42505 -11.01202 1.000 12.29536 224 PRO A O 1
ATOM 3742 N N . GLN A 1 226 ? 5.32227 -2.42952 -10.10064 1.000 11.61684 225 GLN A N 1
ATOM 3743 C CA . GLN A 1 226 ? 6.42192 -2.29096 -9.16990 1.000 11.24534 225 GLN A CA 1
ATOM 3744 C C . GLN A 1 226 ? 7.75087 -2.26450 -9.92055 1.000 12.72112 225 GLN A C 1
ATOM 3745 O O . GLN A 1 226 ? 8.70761 -1.61016 -9.48335 1.000 13.35244 225 GLN A O 1
ATOM 3759 N N . SER A 1 227 ? 7.85093 -2.99463 -11.03837 1.000 12.47863 226 SER A N 1
ATOM 3760 C CA . SER A 1 227 ? 9.09135 -2.97301 -11.82436 1.000 13.13048 226 SER A CA 1
ATOM 3761 C C . SER A 1 227 ? 9.31515 -1.59384 -12.43804 1.000 13.64276 226 SER A C 1
ATOM 3762 O O . SER A 1 227 ? 10.44374 -1.08950 -12.41385 1.000 16.30145 226 SER A O 1
ATOM 3770 N N . LEU A 1 228 ? 8.27468 -0.93853 -12.91794 1.000 12.43813 227 LEU A N 1
ATOM 3771 C CA . LEU A 1 228 ? 8.45722 0.38339 -13.48057 1.000 12.31930 227 LEU A CA 1
ATOM 3772 C C . LEU A 1 228 ? 8.77616 1.40390 -12.40032 1.000 12.40301 227 LEU A C 1
ATOM 3773 O O . LEU A 1 228 ? 9.63223 2.28046 -12.57336 1.000 13.16525 227 LEU A O 1
ATOM 3789 N N . LEU A 1 229 ? 8.13051 1.27327 -11.23121 1.000 11.44029 228 LEU A N 1
ATOM 3790 C CA . LEU A 1 229 ? 8.36936 2.20168 -10.13140 1.000 12.07555 228 LEU A CA 1
ATOM 3791 C C . LEU A 1 229 ? 9.80887 2.19746 -9.62878 1.000 12.89400 228 LEU A C 1
ATOM 3792 O O . LEU A 1 229 ? 10.28349 3.23047 -9.15720 1.000 13.31486 228 LEU A O 1
ATOM 3808 N N . ARG A 1 230 ? 10.54107 1.07104 -9.77439 1.000 13.82871 229 ARG A N 1
ATOM 3809 C CA . ARG A 1 230 ? 11.95377 1.06739 -9.39280 1.000 16.87946 229 ARG A CA 1
ATOM 3810 C C . ARG A 1 230 ? 12.77402 2.06877 -10.18191 1.000 16.88273 229 ARG A C 1
ATOM 3811 O O . ARG A 1 230 ? 13.86058 2.45528 -9.72489 1.000 19.45432 229 ARG A O 1
ATOM 3832 N N . HIS A 1 231 ? 12.29929 2.45986 -11.36040 1.000 14.62341 230 HIS A N 1
ATOM 3833 C CA A HIS A 1 231 ? 13.03499 3.28108 -12.31439 0.420 14.37753 230 HIS A CA 1
ATOM 3834 C CA B HIS A 1 231 ? 13.09201 3.30173 -12.24530 0.580 14.97559 230 HIS A CA 1
ATOM 3835 C C . HIS A 1 231 ? 12.71624 4.75473 -12.18800 1.000 15.25536 230 HIS A C 1
ATOM 3836 O O . HIS A 1 231 ? 13.28476 5.54010 -12.93330 1.000 19.99464 230 HIS A O 1
ATOM 3863 N N . VAL A 1 232 ? 11.78474 5.14583 -11.31478 1.000 13.56923 231 VAL A N 1
ATOM 3864 C CA . VAL A 1 232 ? 11.32301 6.51306 -11.25994 1.000 14.19911 231 VAL A CA 1
ATOM 3865 C C . VAL A 1 232 ? 11.60775 7.11997 -9.89572 1.000 13.87653 231 VAL A C 1
ATOM 3866 O O . VAL A 1 232 ? 11.72237 6.42140 -8.90269 1.000 15.59651 231 VAL A O 1
ATOM 3879 N N . SER A 1 233 ? 11.65213 8.45620 -9.84377 1.000 13.39926 232 SER A N 1
ATOM 3880 C CA . SER A 1 233 ? 11.95329 9.19299 -8.62265 1.000 14.83332 232 SER A CA 1
ATOM 3881 C C . SER A 1 233 ? 10.71289 9.73109 -7.91093 1.000 14.48589 232 SER A C 1
ATOM 3882 O O . SER A 1 233 ? 10.73583 9.85922 -6.68607 1.000 16.52399 232 SER A O 1
ATOM 3890 N N . ARG A 1 234 ? 9.62261 9.96428 -8.62513 1.000 13.75155 233 ARG A N 1
ATOM 3891 C CA . ARG A 1 234 ? 8.38503 10.43517 -8.01933 1.000 13.83207 233 ARG A CA 1
ATOM 3892 C C . ARG A 1 234 ? 7.27715 10.21399 -9.03857 1.000 11.93817 233 ARG A C 1
ATOM 3893 O O . ARG A 1 234 ? 7.52503 9.97693 -10.22183 1.000 12.21440 233 ARG A O 1
ATOM 3914 N N . VAL A 1 235 ? 6.04002 10.25409 -8.52951 1.000 11.41909 234 VAL A N 1
ATOM 3915 C CA . VAL A 1 235 ? 4.87167 9.86000 -9.29106 1.000 10.27480 234 VAL A CA 1
ATOM 3916 C C . VAL A 1 235 ? 3.78727 10.93433 -9.13429 1.000 9.63015 234 VAL A C 1
ATOM 3917 O O . VAL A 1 235 ? 3.52677 11.43721 -8.03380 1.000 11.54801 234 VAL A O 1
ATOM 3930 N N . TYR A 1 236 ? 3.14748 11.27453 -10.26166 1.000 9.51505 235 TYR A N 1
ATOM 3931 C CA . TYR A 1 236 ? 1.97710 12.16096 -10.33951 1.000 9.15947 235 TYR A CA 1
ATOM 3932 C C . TYR A 1 236 ? 0.78881 11.32245 -10.80848 1.000 9.17853 235 TYR A C 1
ATOM 3933 O O . TYR A 1 236 ? 0.90425 10.54271 -11.76601 1.000 9.48917 235 TYR A O 1
ATOM 3951 N N . VAL A 1 237 ? -0.34705 11.48945 -10.12342 1.000 9.12022 236 VAL A N 1
ATOM 3952 C CA . VAL A 1 237 ? -1.61343 10.81354 -10.43792 1.000 9.04390 236 VAL A CA 1
ATOM 3953 C C . VAL A 1 237 ? -2.75237 11.80813 -10.33602 1.000 8.82513 236 VAL A C 1
ATOM 3954 O O . VAL A 1 237 ? -2.66725 12.84920 -9.67319 1.000 9.30701 236 VAL A O 1
ATOM 3967 N N . VAL A 1 238 ? -3.87248 11.37996 -10.94293 1.000 8.80126 237 VAL A N 1
ATOM 3968 C CA . VAL A 1 238 ? -5.16950 12.00920 -10.67098 1.000 9.24642 237 VAL A CA 1
ATOM 3969 C C . VAL A 1 238 ? -5.85321 11.18204 -9.56899 1.000 9.15341 237 VAL A C 1
ATOM 3970 O O . VAL A 1 238 ? -5.88738 11.60406 -8.39964 1.000 9.72540 237 VAL A O 1
ATOM 3983 N N . THR A 1 239 ? -6.35951 9.98802 -9.91438 1.000 8.67426 238 THR A N 1
ATOM 3984 C CA . THR A 1 239 ? -6.96299 9.09962 -8.90703 1.000 9.25917 238 THR A CA 1
ATOM 3985 C C . THR A 1 239 ? -6.50200 7.64555 -9.01220 1.000 8.93010 238 THR A C 1
ATOM 3986 O O . THR A 1 239 ? -7.05416 6.79321 -8.31162 1.000 10.73005 238 THR A O 1
ATOM 3997 N N . SER A 1 240 ? -5.50473 7.33171 -9.83546 1.000 8.96583 239 SER A N 1
ATOM 3998 C CA . SER A 1 240 ? -5.17149 5.91753 -10.09845 1.000 8.91126 239 SER A CA 1
ATOM 3999 C C . SER A 1 240 ? -4.77982 5.15111 -8.83837 1.000 8.59332 239 SER A C 1
ATOM 4000 O O . SER A 1 240 ? -4.02831 5.65984 -7.97212 1.000 9.45578 239 SER A O 1
ATOM 4008 N N . GLN A 1 241 ? -5.11858 3.86941 -8.81149 1.000 9.00846 240 GLN A N 1
ATOM 4009 C CA . GLN A 1 241 ? -4.53739 2.96923 -7.82515 1.000 9.55589 240 GLN A CA 1
ATOM 4010 C C . GLN A 1 241 ? -3.03015 2.94333 -7.86606 1.000 9.42577 240 GLN A C 1
ATOM 4011 O O . GLN A 1 241 ? -2.40241 2.66234 -6.81790 1.000 9.77619 240 GLN A O 1
ATOM 4025 N N . TYR A 1 242 ? -2.42957 3.28310 -9.00666 1.000 9.27228 241 TYR A N 1
ATOM 4026 C CA . TYR A 1 242 ? -0.96951 3.36627 -9.08416 1.000 9.23315 241 TYR A CA 1
ATOM 4027 C C . TYR A 1 242 ? -0.38204 4.23554 -7.97948 1.000 9.70692 241 TYR A C 1
ATOM 4028 O O . TYR A 1 242 ? 0.75541 4.00482 -7.54663 1.000 10.69094 241 TYR A O 1
ATOM 4046 N N . GLY A 1 243 ? -1.07744 5.30237 -7.57879 1.000 9.55214 242 GLY A N 1
ATOM 4047 C CA . GLY A 1 243 ? -0.54413 6.18524 -6.54583 1.000 9.70083 242 GLY A CA 1
ATOM 4048 C C . GLY A 1 243 ? -0.29641 5.44208 -5.22624 1.000 9.56410 242 GLY A C 1
ATOM 4049 O O . GLY A 1 243 ? 0.71977 5.66824 -4.55174 1.000 10.36538 242 GLY A O 1
ATOM 4053 N N . PHE A 1 244 ? -1.23412 4.57372 -4.82891 1.000 9.36656 243 PHE A N 1
ATOM 4054 C CA . PHE A 1 244 ? -1.01743 3.81268 -3.58923 1.000 9.72401 243 PHE A CA 1
ATOM 4055 C C . PHE A 1 244 ? 0.13105 2.81441 -3.77233 1.000 10.36498 243 PHE A C 1
ATOM 4056 O O . PHE A 1 244 ? 0.95551 2.59496 -2.87587 1.000 10.28088 243 PHE A O 1
ATOM 4073 N N . GLU A 1 245 ? 0.20440 2.18602 -4.94884 1.000 10.24396 244 GLU A N 1
ATOM 4074 C CA A GLU A 1 245 ? 1.29105 1.24788 -5.23987 0.517 10.12902 244 GLU A CA 1
ATOM 4075 C CA B GLU A 1 245 ? 1.28649 1.24702 -5.24205 0.483 10.55130 244 GLU A CA 1
ATOM 4076 C C . GLU A 1 245 ? 2.64228 1.94589 -5.19988 1.000 10.06524 244 GLU A C 1
ATOM 4077 O O . GLU A 1 245 ? 3.63983 1.35444 -4.73814 1.000 10.86366 244 GLU A O 1
ATOM 4100 N N . ALA A 1 246 ? 2.70807 3.21419 -5.62608 1.000 10.17646 245 ALA A N 1
ATOM 4101 C CA . ALA A 1 246 ? 3.92279 4.02450 -5.54713 1.000 10.36871 245 ALA A CA 1
ATOM 4102 C C . ALA A 1 246 ? 4.28207 4.31530 -4.08876 1.000 10.35956 245 ALA A C 1
ATOM 4103 O O . ALA A 1 246 ? 5.46855 4.25377 -3.71776 1.000 11.59155 245 ALA A O 1
ATOM 4110 N N . LEU A 1 247 ? 3.29941 4.57402 -3.22680 1.000 10.81402 246 LEU A N 1
ATOM 4111 C CA . LEU A 1 247 ? 3.61437 4.67461 -1.78935 1.000 11.62972 246 LEU A CA 1
ATOM 4112 C C . LEU A 1 247 ? 4.21698 3.38534 -1.26509 1.000 11.35792 246 LEU A C 1
ATOM 4113 O O . LEU A 1 247 ? 5.19025 3.42871 -0.47580 1.000 12.80265 246 LEU A O 1
ATOM 4129 N N . LEU A 1 248 ? 3.67824 2.23349 -1.64023 1.000 11.31584 247 LEU A N 1
ATOM 4130 C CA . LEU A 1 248 ? 4.25674 0.96711 -1.19327 1.000 11.81989 247 LEU A CA 1
ATOM 4131 C C . LEU A 1 248 ? 5.69384 0.84459 -1.65618 1.000 12.40368 247 LEU A C 1
ATOM 4132 O O . LEU A 1 248 ? 6.53552 0.29652 -0.90814 1.000 14.09082 247 LEU A O 1
ATOM 4148 N N . ALA A 1 249 ? 5.99983 1.35245 -2.84384 1.000 12.51066 248 ALA A N 1
ATOM 4149 C CA . ALA A 1 249 ? 7.31654 1.29930 -3.42746 1.000 13.64418 248 ALA A CA 1
ATOM 4150 C C . ALA A 1 249 ? 8.25875 2.32453 -2.84662 1.000 14.13994 248 ALA A C 1
ATOM 4151 O O . ALA A 1 249 ? 9.42784 2.36505 -3.26210 1.000 17.14128 248 ALA A O 1
ATOM 4158 N N . GLY A 1 250 ? 7.80898 3.19006 -1.93224 1.000 13.33990 249 GLY A N 1
ATOM 4159 C CA . GLY A 1 250 ? 8.65172 4.19901 -1.31224 1.000 15.03375 249 GLY A CA 1
ATOM 4160 C C . GLY A 1 250 ? 8.87549 5.42175 -2.15892 1.000 15.49853 249 GLY A C 1
ATOM 4161 O O . GLY A 1 250 ? 9.87331 6.13023 -1.95478 1.000 18.98552 249 GLY A O 1
ATOM 4165 N N . LYS A 1 251 ? 7.94081 5.77649 -3.04883 1.000 14.24250 250 LYS A N 1
ATOM 4166 C CA . LYS A 1 251 ? 8.07809 6.94460 -3.89554 1.000 14.90075 250 LYS A CA 1
ATOM 4167 C C . LYS A 1 251 ? 7.16639 8.06762 -3.43283 1.000 14.58317 250 LYS A C 1
ATOM 4168 O O . LYS A 1 251 ? 6.02387 7.81279 -3.02074 1.000 15.67185 250 LYS A O 1
ATOM 4187 N N . PRO A 1 252 ? 7.59957 9.31788 -3.57482 1.000 14.08166 251 PRO A N 1
ATOM 4188 C CA . PRO A 1 252 ? 6.66607 10.44621 -3.34865 1.000 14.73752 251 PRO A CA 1
ATOM 4189 C C . PRO A 1 252 ? 5.58885 10.52549 -4.40119 1.000 13.60544 251 PRO A C 1
ATOM 4190 O O . PRO A 1 252 ? 5.85131 10.30195 -5.58441 1.000 13.54196 251 PRO A O 1
ATOM 4201 N N . VAL A 1 253 ? 4.36794 10.83525 -3.95955 1.000 11.86478 252 VAL A N 1
ATOM 4202 C CA . VAL A 1 253 ? 3.18408 10.84362 -4.81575 1.000 10.83218 252 VAL A CA 1
ATOM 4203 C C . VAL A 1 253 ? 2.49403 12.17311 -4.70948 1.000 10.31848 252 VAL A C 1
ATOM 4204 O O . VAL A 1 253 ? 2.18269 12.63345 -3.59538 1.000 12.58565 252 VAL A O 1
ATOM 4217 N N . THR A 1 254 ? 2.21514 12.78997 -5.86154 1.000 11.25859 253 THR A N 1
ATOM 4218 C CA . THR A 1 254 ? 1.43119 14.01838 -5.97232 1.000 11.23756 253 THR A CA 1
ATOM 4219 C C . THR A 1 254 ? 0.07402 13.66233 -6.58871 1.000 10.59890 253 THR A C 1
ATOM 4220 O O . THR A 1 254 ? 0.04991 12.99994 -7.64714 1.000 11.48928 253 THR A O 1
ATOM 4231 N N . CYS A 1 255 ? -1.04074 14.11538 -5.96067 1.000 10.03636 254 CYS A N 1
ATOM 4232 C CA A CYS A 1 255 ? -2.39370 13.82538 -6.41086 0.913 10.55720 254 CYS A CA 1
ATOM 4233 C CA B CYS A 1 255 ? -2.39694 13.81441 -6.40106 0.087 10.78179 254 CYS A CA 1
ATOM 4234 C C . CYS A 1 255 ? -3.14106 15.05302 -6.88900 1.000 10.20029 254 CYS A C 1
ATOM 4235 O O . CYS A 1 255 ? -3.25494 16.02267 -6.15867 1.000 12.11246 254 CYS A O 1
ATOM 4250 N N . PHE A 1 256 ? -3.71900 14.96742 -8.10255 1.000 10.19736 255 PHE A N 1
ATOM 4251 C CA . PHE A 1 256 ? -4.54615 16.01193 -8.69198 1.000 10.62405 255 PHE A CA 1
ATOM 4252 C C . PHE A 1 256 ? -6.04532 15.74111 -8.56209 1.000 10.72917 255 PHE A C 1
ATOM 4253 O O . PHE A 1 256 ? -6.83405 16.65509 -8.78878 1.000 13.71218 255 PHE A O 1
ATOM 4270 N N . GLY A 1 257 ? -6.42911 14.52182 -8.23418 1.000 9.96974 256 GLY A N 1
ATOM 4271 C CA . GLY A 1 257 ? -7.78471 14.20445 -7.80381 1.000 9.27464 256 GLY A CA 1
ATOM 4272 C C . GLY A 1 257 ? -7.80473 13.86549 -6.32554 1.000 9.20270 256 GLY A C 1
ATOM 4273 O O . GLY A 1 257 ? -6.82105 14.08002 -5.62851 1.000 9.92014 256 GLY A O 1
ATOM 4277 N N . GLN A 1 258 ? -8.91462 13.26721 -5.91049 1.000 8.71741 257 GLN A N 1
ATOM 4278 C CA . GLN A 1 258 ? -9.11182 12.89490 -4.50538 1.000 8.84940 257 GLN A CA 1
ATOM 4279 C C . GLN A 1 258 ? -9.39233 11.40430 -4.34592 1.000 8.62929 257 GLN A C 1
ATOM 4280 O O . GLN A 1 258 ? -10.51132 10.99939 -3.98428 1.000 9.19537 257 GLN A O 1
ATOM 4294 N N . PRO A 1 259 ? -8.38999 10.55288 -4.61993 1.000 8.73327 258 PRO A N 1
ATOM 4295 C CA . PRO A 1 259 ? -8.56528 9.10917 -4.44890 1.000 8.95236 258 PRO A CA 1
ATOM 4296 C C . PRO A 1 259 ? -8.66561 8.68733 -2.98555 1.000 8.44854 258 PRO A C 1
ATOM 4297 O O . PRO A 1 259 ? -8.43535 9.49033 -2.05878 1.000 9.21062 258 PRO A O 1
ATOM 4308 N N . TRP A 1 260 ? -8.91813 7.38443 -2.79162 1.000 8.91729 259 TRP A N 1
ATOM 4309 C CA . TRP A 1 260 ? -9.18000 6.87174 -1.44236 1.000 8.62028 259 TRP A CA 1
ATOM 4310 C C . TRP A 1 260 ? -8.00442 7.04136 -0.50236 1.000 9.08440 259 TRP A C 1
ATOM 4311 O O . TRP A 1 260 ? -8.23743 7.09867 0.73245 1.000 9.22966 259 TRP A O 1
ATOM 4332 N N . TYR A 1 261 ? -6.79811 7.12343 -1.04598 1.000 8.92107 260 TYR A N 1
ATOM 4333 C CA . TYR A 1 261 ? -5.56081 7.18001 -0.24437 1.000 9.48956 260 TYR A CA 1
ATOM 4334 C C . TYR A 1 261 ? -4.99222 8.60056 -0.13851 1.000 9.56387 260 TYR A C 1
ATOM 4335 O O . TYR A 1 261 ? -3.92428 8.78683 0.47365 1.000 9.99761 260 TYR A O 1
ATOM 4353 N N . ALA A 1 262 ? -5.69411 9.61602 -0.66720 1.000 9.33338 261 ALA A N 1
ATOM 4354 C CA . ALA A 1 262 ? -5.26665 11.01121 -0.52829 1.000 9.92625 261 ALA A CA 1
ATOM 4355 C C . ALA A 1 262 ? -5.76871 11.58446 0.78630 1.000 9.81819 261 ALA A C 1
ATOM 4356 O O . ALA A 1 262 ? -6.72408 11.07050 1.38910 1.000 9.92926 261 ALA A O 1
ATOM 4363 N N . SER A 1 263 ? -5.15597 12.69918 1.22401 1.000 10.75568 262 SER A N 1
ATOM 4364 C CA . SER A 1 263 ? -5.66209 13.48306 2.36118 1.000 11.06636 262 SER A CA 1
ATOM 4365 C C . SER A 1 263 ? -5.56665 12.76469 3.69650 1.000 11.00224 262 SER A C 1
ATOM 4366 O O . SER A 1 263 ? -6.29453 13.09658 4.63420 1.000 12.77586 262 SER A O 1
ATOM 4374 N N . TRP A 1 264 ? -4.64226 11.80050 3.82253 1.000 10.65098 263 TRP A N 1
ATOM 4375 C CA . TRP A 1 264 ? -4.30704 11.15548 5.08275 1.000 11.44566 263 TRP A CA 1
ATOM 4376 C C . TRP A 1 264 ? -2.94988 11.59816 5.61440 1.000 12.08787 263 TRP A C 1
ATOM 4377 O O . TRP A 1 264 ? -2.52938 11.12670 6.70078 1.000 13.20093 263 TRP A O 1
ATOM 4398 N N . GLY A 1 265 ? -2.27111 12.50681 4.92331 1.000 12.72400 264 GLY A N 1
ATOM 4399 C CA . GLY A 1 265 ? -1.00347 13.00280 5.35598 1.000 13.93170 264 GLY A CA 1
ATOM 4400 C C . GLY A 1 265 ? 0.17625 12.38912 4.61680 1.000 13.62253 264 GLY A C 1
ATOM 4401 O O . GLY A 1 265 ? 1.33216 12.71580 4.93668 1.000 16.53601 264 GLY A O 1
ATOM 4405 N N . LEU A 1 266 ? -0.06692 11.49679 3.64454 1.000 12.60335 265 LEU A N 1
ATOM 4406 C CA . LEU A 1 266 ? 1.01001 10.72739 2.99148 1.000 12.96571 265 LEU A CA 1
ATOM 4407 C C . LEU A 1 266 ? 1.26467 11.18598 1.55181 1.000 13.18482 265 LEU A C 1
ATOM 4408 O O . LEU A 1 266 ? 2.18212 10.65677 0.90397 1.000 14.36060 265 LEU A O 1
ATOM 4424 N N . THR A 1 267 ? 0.47126 12.10246 1.02227 1.000 12.63927 266 THR A N 1
ATOM 4425 C CA . THR A 1 267 ? 0.52999 12.52349 -0.37807 1.000 12.41666 266 THR A CA 1
ATOM 4426 C C . THR A 1 267 ? 0.60303 14.03388 -0.47870 1.000 12.21358 266 THR A C 1
ATOM 4427 O O . THR A 1 267 ? 0.17003 14.75966 0.42102 1.000 14.24204 266 THR A O 1
ATOM 4438 N N . ASP A 1 268 ? 1.17588 14.50296 -1.58381 1.000 13.09890 267 ASP A N 1
ATOM 4439 C CA . ASP A 1 268 ? 1.22700 15.92925 -1.94685 1.000 12.74470 267 ASP A CA 1
ATOM 4440 C C . ASP A 1 268 ? -0.06755 16.22494 -2.70384 1.000 12.47584 267 ASP A C 1
ATOM 4441 O O . ASP A 1 268 ? -0.17062 15.97454 -3.88477 1.000 12.60954 267 ASP A O 1
ATOM 4450 N N . ASP A 1 269 ? -1.07405 16.74993 -1.98212 1.000 12.57396 268 ASP A N 1
ATOM 4451 C CA . ASP A 1 269 ? -2.41888 16.90507 -2.50270 1.000 12.74563 268 ASP A CA 1
ATOM 4452 C C . ASP A 1 269 ? -2.61515 18.26535 -3.11372 1.000 13.50601 268 ASP A C 1
ATOM 4453 O O . ASP A 1 269 ? -2.38927 19.28898 -2.47272 1.000 16.38234 268 ASP A O 1
ATOM 4462 N N . ARG A 1 270 ? -3.02040 18.28015 -4.37545 1.000 12.15962 269 ARG A N 1
ATOM 4463 C CA . ARG A 1 270 ? -3.16511 19.48913 -5.13971 1.000 13.03853 269 ARG A CA 1
ATOM 4464 C C . ARG A 1 270 ? -4.60656 19.92806 -5.33694 1.000 16.32296 269 ARG A C 1
ATOM 4465 O O . ARG A 1 270 ? -4.82876 21.05381 -5.75710 1.000 19.29829 269 ARG A O 1
ATOM 4486 N N . HIS A 1 271 ? -5.56841 19.18431 -4.96460 1.000 16.99879 270 HIS A N 1
ATOM 4487 C CA . HIS A 1 271 ? -6.98688 19.53023 -5.27545 1.000 15.31798 270 HIS A CA 1
ATOM 4488 C C . HIS A 1 271 ? -7.55005 20.67353 -4.41691 1.000 16.90217 270 HIS A C 1
ATOM 4489 O O . HIS A 1 271 ? -7.22601 20.77150 -3.21832 1.000 17.53499 270 HIS A O 1
ATOM 4503 N N . PRO A 1 272 ? -8.39287 21.53123 -4.98543 1.000 16.50696 271 PRO A N 1
ATOM 4504 C CA . PRO A 1 272 ? -8.97942 22.61141 -4.17794 1.000 18.52241 271 PRO A CA 1
ATOM 4505 C C . PRO A 1 272 ? -9.72275 22.14449 -2.93475 1.000 17.23252 271 PRO A C 1
ATOM 4506 O O . PRO A 1 272 ? -9.80088 22.92689 -1.97275 1.000 19.50086 271 PRO A O 1
ATOM 4517 N N . GLN A 1 273 ? -10.28798 20.91980 -2.91469 1.000 15.55105 272 GLN A N 1
ATOM 4518 C CA A GLN A 1 273 ? -11.01480 20.42093 -1.75869 0.501 13.73105 272 GLN A CA 1
ATOM 4519 C CA B GLN A 1 273 ? -11.01716 20.40756 -1.76744 0.499 14.59947 272 GLN A CA 1
ATOM 4520 C C . GLN A 1 273 ? -10.14681 19.65608 -0.76114 1.000 13.76093 272 GLN A C 1
ATOM 4521 O O . GLN A 1 273 ? -10.69486 18.96493 0.12050 1.000 13.72572 272 GLN A O 1
ATOM 4548 N N . SER A 1 274 ? -8.82583 19.73819 -0.90350 1.000 14.12775 273 SER A N 1
ATOM 4549 C CA A SER A 1 274 ? -7.90685 18.95190 -0.06392 0.686 13.98959 273 SER A CA 1
ATOM 4550 C CA B SER A 1 274 ? -7.95115 18.91806 -0.06214 0.314 14.66674 273 SER A CA 1
ATOM 4551 C C . SER A 1 274 ? -8.03223 19.27790 1.42514 1.000 14.77410 273 SER A C 1
ATOM 4552 O O . SER A 1 274 ? -7.99458 18.38679 2.27262 1.000 14.79911 273 SER A O 1
ATOM 4567 N N . ALA A 1 275 ? -8.10519 20.54808 1.76980 1.000 17.31657 274 ALA A N 1
ATOM 4568 C CA . ALA A 1 275 ? -8.17228 20.91816 3.18292 1.000 18.39371 274 ALA A CA 1
ATOM 4569 C C . ALA A 1 275 ? -9.42646 20.37535 3.86208 1.000 16.58436 274 ALA A C 1
ATOM 4570 O O . ALA A 1 275 ? -9.37624 19.81673 4.97138 1.000 16.67148 274 ALA A O 1
ATOM 4577 N N . LEU A 1 276 ? -10.54669 20.46686 3.17694 1.000 15.97604 275 LEU A N 1
ATOM 4578 C CA A LEU A 1 276 ? -11.79511 19.96583 3.74999 0.623 16.34682 275 LEU A CA 1
ATOM 4579 C CA B LEU A 1 276 ? -11.78675 19.96295 3.75714 0.377 16.63260 275 LEU A CA 1
ATOM 4580 C C . LEU A 1 276 ? -11.74532 18.43780 3.87497 1.000 14.49846 275 LEU A C 1
ATOM 4581 O O . LEU A 1 276 ? -12.18998 17.85205 4.88635 1.000 14.58265 275 LEU A O 1
ATOM 4612 N N . LEU A 1 277 ? -11.21997 17.74351 2.85487 1.000 12.64711 276 LEU A N 1
ATOM 4613 C CA . LEU A 1 277 ? -11.15640 16.29047 2.90592 1.000 11.62900 276 LEU A CA 1
ATOM 4614 C C . LEU A 1 277 ? -10.18435 15.80669 3.99425 1.000 11.76628 276 LEU A C 1
ATOM 4615 O O . LEU A 1 277 ? -10.47966 14.84810 4.71609 1.000 12.47194 276 LEU A O 1
ATOM 4631 N N . SER A 1 278 ? -9.05495 16.48252 4.12932 1.000 12.79820 277 SER A N 1
ATOM 4632 C CA A SER A 1 278 ? -8.12095 16.14594 5.18873 0.499 13.74878 277 SER A CA 1
ATOM 4633 C CA B SER A 1 278 ? -8.11062 16.15541 5.18375 0.501 14.10953 277 SER A CA 1
ATOM 4634 C C . SER A 1 278 ? -8.72401 16.36244 6.56268 1.000 14.36619 277 SER A C 1
ATOM 4635 O O . SER A 1 278 ? -8.47539 15.56673 7.48627 1.000 15.52921 277 SER A O 1
ATOM 4650 N N . ALA A 1 279 ? -9.49556 17.43775 6.72917 1.000 14.60317 278 ALA A N 1
ATOM 4651 C CA . ALA A 1 279 ? -10.18803 17.61793 8.00134 1.000 15.30429 278 ALA A CA 1
ATOM 4652 C C . ALA A 1 279 ? -11.13540 16.46623 8.31689 1.000 15.65193 278 ALA A C 1
ATOM 4653 O O . ALA A 1 279 ? -11.20900 16.01588 9.47231 1.000 17.32578 278 ALA A O 1
ATOM 4660 N N . ARG A 1 280 ? -11.83112 15.94513 7.31297 1.000 13.96393 279 ARG A N 1
ATOM 4661 C CA . ARG A 1 280 ? -12.76975 14.85829 7.54075 1.000 12.51919 279 ARG A CA 1
ATOM 4662 C C . ARG A 1 280 ? -12.02840 13.54147 7.80404 1.000 12.06290 279 ARG A C 1
ATOM 4663 O O . ARG A 1 280 ? -12.41366 12.74507 8.67200 1.000 13.71251 279 ARG A O 1
ATOM 4684 N N . ARG A 1 281 ? -10.95020 13.26937 7.05122 1.000 10.79642 280 ARG A N 1
ATOM 4685 C CA . ARG A 1 281 ? -10.27679 11.97928 7.16053 1.000 10.94636 280 ARG A CA 1
ATOM 4686 C C . ARG A 1 281 ? -9.36538 11.89786 8.41083 1.000 10.92984 280 ARG A C 1
ATOM 4687 O O . ARG A 1 281 ? -9.31518 10.87347 9.07922 1.000 13.09891 280 ARG A O 1
ATOM 4708 N N . GLY A 1 282 ? -8.60660 12.93803 8.69034 1.000 13.02959 281 GLY A N 1
ATOM 4709 C CA . GLY A 1 282 ? -7.51067 12.90220 9.63694 1.000 13.15682 281 GLY A CA 1
ATOM 4710 C C . GLY A 1 282 ? -6.31273 12.14279 9.07319 1.000 13.44609 281 GLY A C 1
ATOM 4711 O O . GLY A 1 282 ? -6.10533 12.08952 7.85768 1.000 15.35553 281 GLY A O 1
ATOM 4715 N N . SER A 1 283 ? -5.44446 11.67649 9.96112 1.000 14.71941 282 SER A N 1
ATOM 4716 C CA A SER A 1 283 ? -4.18102 11.07986 9.56029 0.674 15.92007 282 SER A CA 1
ATOM 4717 C CA B SER A 1 283 ? -4.16919 11.07899 9.59342 0.326 14.98924 282 SER A CA 1
ATOM 4718 C C . SER A 1 283 ? -4.23008 9.55298 9.63062 1.000 14.72121 282 SER A C 1
ATOM 4719 O O . SER A 1 283 ? -5.02591 8.97593 10.37110 1.000 17.35376 282 SER A O 1
ATOM 4734 N N . ALA A 1 284 ? -3.35201 8.89894 8.84887 1.000 12.73056 283 ALA A N 1
ATOM 4735 C CA . ALA A 1 284 ? -3.18237 7.44810 8.91267 1.000 13.52541 283 ALA A CA 1
ATOM 4736 C C . ALA A 1 284 ? -1.77773 7.13947 8.48173 1.000 12.02788 283 ALA A C 1
ATOM 4737 O O . ALA A 1 284 ? -1.22044 7.80273 7.61270 1.000 13.10599 283 ALA A O 1
ATOM 4744 N N . THR A 1 285 ? -1.24542 6.06081 9.01956 1.000 12.46844 284 THR A N 1
ATOM 4745 C CA . THR A 1 285 ? 0.02942 5.53372 8.53742 1.000 12.50313 284 THR A CA 1
ATOM 4746 C C . THR A 1 285 ? -0.16027 4.67367 7.27945 1.000 11.13806 284 THR A C 1
ATOM 4747 O O . THR A 1 285 ? -1.23994 4.18597 6.95948 1.000 11.20295 284 THR A O 1
ATOM 4758 N N . LEU A 1 286 ? 0.95450 4.45737 6.57208 1.000 11.70164 285 LEU A N 1
ATOM 4759 C CA . LEU A 1 286 ? 0.92260 3.61250 5.39062 1.000 11.58543 285 LEU A CA 1
ATOM 4760 C C . LEU A 1 286 ? 0.42511 2.19785 5.69720 1.000 12.11617 285 LEU A C 1
ATOM 4761 O O . LEU A 1 286 ? -0.39461 1.63689 4.93625 1.000 11.46592 285 LEU A O 1
ATOM 4777 N N . GLU A 1 287 ? 0.84597 1.63229 6.83340 1.000 11.83570 286 GLU A N 1
ATOM 4778 C CA . GLU A 1 287 ? 0.44694 0.27236 7.17111 1.000 13.09995 286 GLU A CA 1
ATOM 4779 C C . GLU A 1 287 ? -1.00957 0.23622 7.63407 1.000 12.80244 286 GLU A C 1
ATOM 4780 O O . GLU A 1 287 ? -1.69932 -0.79428 7.45654 1.000 13.03461 286 GLU A O 1
ATOM 4792 N N . GLU A 1 288 ? -1.54702 1.31598 8.22990 1.000 12.51678 287 GLU A N 1
ATOM 4793 C CA . GLU A 1 288 ? -2.96871 1.36693 8.56787 1.000 12.60562 287 GLU A CA 1
ATOM 4794 C C . GLU A 1 288 ? -3.82413 1.40502 7.30465 1.000 12.18142 287 GLU A C 1
ATOM 4795 O O . GLU A 1 288 ? -4.80333 0.67224 7.19551 1.000 12.52890 287 GLU A O 1
ATOM 4807 N N . LEU A 1 289 ? -3.41877 2.25613 6.31506 1.000 11.13461 288 LEU A N 1
ATOM 4808 C CA A LEU A 1 289 ? -4.10752 2.29179 5.02416 0.575 10.16083 288 LEU A CA 1
ATOM 4809 C CA B LEU A 1 289 ? -4.09906 2.29929 5.02160 0.425 10.71689 288 LEU A CA 1
ATOM 4810 C C . LEU A 1 289 ? -4.08095 0.93017 4.35988 1.000 9.99786 288 LEU A C 1
ATOM 4811 O O . LEU A 1 289 ? -5.10332 0.47256 3.81873 1.000 10.53220 288 LEU A O 1
ATOM 4842 N N . PHE A 1 290 ? -2.91321 0.27889 4.35997 1.000 9.43901 289 PHE A N 1
ATOM 4843 C CA . PHE A 1 290 ? -2.78470 -0.99443 3.68253 1.000 9.37766 289 PHE A CA 1
ATOM 4844 C C . PHE A 1 290 ? -3.68568 -2.04043 4.32960 1.000 10.40496 289 PHE A C 1
ATOM 4845 O O . PHE A 1 290 ? -4.43211 -2.75688 3.61866 1.000 10.19365 289 PHE A O 1
ATOM 4862 N N . ALA A 1 291 ? -3.64452 -2.15139 5.66553 1.000 9.77751 290 ALA A N 1
ATOM 4863 C CA . ALA A 1 291 ? -4.46827 -3.16376 6.32913 1.000 9.84043 290 ALA A CA 1
ATOM 4864 C C . ALA A 1 291 ? -5.95489 -2.90318 6.07492 1.000 9.26312 290 ALA A C 1
ATOM 4865 O O . ALA A 1 291 ? -6.71831 -3.83945 5.76893 1.000 9.92523 290 ALA A O 1
ATOM 4872 N N . ALA A 1 292 ? -6.37162 -1.63216 6.20576 1.000 9.65133 291 ALA A N 1
ATOM 4873 C CA . ALA A 1 292 ? -7.79476 -1.32297 6.03651 1.000 9.44546 291 ALA A CA 1
ATOM 4874 C C . ALA A 1 292 ? -8.25550 -1.72383 4.64289 1.000 9.73872 291 ALA A C 1
ATOM 4875 O O . ALA A 1 292 ? -9.33091 -2.30727 4.47041 1.000 10.31193 291 ALA A O 1
ATOM 4882 N N . ALA A 1 293 ? -7.50431 -1.33410 3.61287 1.000 9.55500 292 ALA A N 1
ATOM 4883 C CA . ALA A 1 293 ? -7.91697 -1.53763 2.22679 1.000 9.19373 292 ALA A CA 1
ATOM 4884 C C . ALA A 1 293 ? -7.77531 -2.99602 1.81953 1.000 10.22483 292 ALA A C 1
ATOM 4885 O O . ALA A 1 293 ? -8.73464 -3.60810 1.32170 1.000 12.31906 292 ALA A O 1
ATOM 4892 N N . TYR A 1 294 ? -6.56109 -3.55452 1.95056 1.000 10.17538 293 TYR A N 1
ATOM 4893 C CA . TYR A 1 294 ? -6.26940 -4.85323 1.37696 1.000 10.57513 293 TYR A CA 1
ATOM 4894 C C . TYR A 1 294 ? -6.70591 -6.02066 2.23928 1.000 11.51492 293 TYR A C 1
ATOM 4895 O O . TYR A 1 294 ? -6.92379 -7.11818 1.71063 1.000 11.94649 293 TYR A O 1
ATOM 4913 N N . LEU A 1 295 ? -6.75173 -5.83316 3.57270 1.000 10.67706 294 LEU A N 1
ATOM 4914 C CA . LEU A 1 295 ? -7.07400 -6.94020 4.46845 1.000 11.39075 294 LEU A CA 1
ATOM 4915 C C . LEU A 1 295 ? -8.48857 -6.87716 5.03406 1.000 11.70085 294 LEU A C 1
ATOM 4916 O O . LEU A 1 295 ? -8.99589 -7.91851 5.46569 1.000 16.11026 294 LEU A O 1
ATOM 4932 N N . ARG A 1 296 ? -9.10169 -5.71200 5.13209 1.000 10.90282 295 ARG A N 1
ATOM 4933 C CA . ARG A 1 296 ? -10.43732 -5.56581 5.72321 1.000 11.10078 295 ARG A CA 1
ATOM 4934 C C . ARG A 1 296 ? -11.49770 -5.24413 4.67590 1.000 12.18527 295 ARG A C 1
ATOM 4935 O O . ARG A 1 296 ? -12.54558 -5.86767 4.64482 1.000 17.26476 295 ARG A O 1
ATOM 4956 N N . TYR A 1 297 ? -11.26684 -4.31545 3.78440 1.000 9.76369 296 TYR A N 1
ATOM 4957 C CA . TYR A 1 297 ? -12.27263 -3.88109 2.82341 1.000 9.65389 296 TYR A CA 1
ATOM 4958 C C . TYR A 1 297 ? -12.41228 -4.87597 1.66908 1.000 9.54531 296 TYR A C 1
ATOM 4959 O O . TYR A 1 297 ? -13.53363 -5.13761 1.19203 1.000 11.72188 296 TYR A O 1
ATOM 4977 N N . CYS A 1 298 ? -11.27817 -5.35503 1.14726 1.000 10.78727 297 CYS A N 1
ATOM 4978 C CA . CYS A 1 298 ? -11.26614 -6.37041 0.08329 1.000 11.14526 297 CYS A CA 1
ATOM 4979 C C . CYS A 1 298 ? -11.56941 -7.73429 0.64682 1.000 12.22961 297 CYS A C 1
ATOM 4980 O O . CYS A 1 298 ? -11.07375 -8.08453 1.72174 1.000 14.30873 297 CYS A O 1
ATOM 4988 N N . ARG A 1 299 ? -12.39233 -8.52080 -0.10110 1.000 11.16288 298 ARG A N 1
ATOM 4989 C CA . ARG A 1 299 ? -12.77335 -9.89598 0.17390 1.000 11.51112 298 ARG A CA 1
ATOM 4990 C C . ARG A 1 299 ? -12.18792 -10.77015 -0.91290 1.000 10.91257 298 ARG A C 1
ATOM 4991 O O . ARG A 1 299 ? -12.03553 -10.31648 -2.04037 1.000 13.16049 298 ARG A O 1
ATOM 5012 N N . TYR A 1 300 ? -11.80708 -12.00018 -0.57542 1.000 11.00221 299 TYR A N 1
ATOM 5013 C CA . TYR A 1 300 ? -11.09587 -12.90375 -1.45727 1.000 10.63721 299 TYR A CA 1
ATOM 5014 C C . TYR A 1 300 ? -11.75999 -14.26555 -1.50759 1.000 10.42869 299 TYR A C 1
ATOM 5015 O O . TYR A 1 300 ? -12.33453 -14.74215 -0.51001 1.000 11.74262 299 TYR A O 1
ATOM 5033 N N . ILE A 1 301 ? -11.61102 -14.92924 -2.66588 1.000 11.51094 300 ILE A N 1
ATOM 5034 C CA . ILE A 1 301 ? -11.98414 -16.32384 -2.79874 1.000 12.08775 300 ILE A CA 1
ATOM 5035 C C . ILE A 1 301 ? -10.75706 -17.13159 -3.19216 1.000 12.77348 300 ILE A C 1
ATOM 5036 O O . ILE A 1 301 ? -9.75700 -16.64167 -3.73165 1.000 13.58057 300 ILE A O 1
ATOM 5052 N N . ASP A 1 302 ? -10.83793 -18.44780 -2.93001 1.000 13.51494 301 ASP A N 1
ATOM 5053 C CA . ASP A 1 302 ? -9.74546 -19.34382 -3.23524 1.000 14.17344 301 ASP A CA 1
ATOM 5054 C C . ASP A 1 302 ? -9.77046 -19.62771 -4.73932 1.000 14.73084 301 ASP A C 1
ATOM 5055 O O . ASP A 1 302 ? -10.82686 -20.00296 -5.29112 1.000 17.25323 301 ASP A O 1
ATOM 5064 N N . PRO A 1 303 ? -8.66496 -19.45029 -5.44543 1.000 15.62645 302 PRO A N 1
ATOM 5065 C CA . PRO A 1 303 ? -8.71722 -19.58632 -6.90338 1.000 17.30610 302 PRO A CA 1
ATOM 5066 C C . PRO A 1 303 ? -8.95030 -20.97596 -7.39126 1.000 18.27498 302 PRO A C 1
ATOM 5067 O O . PRO A 1 303 ? -9.31333 -21.16138 -8.56928 1.000 21.71568 302 PRO A O 1
ATOM 5078 N N . GLN A 1 304 ? -8.75714 -21.96622 -6.53472 1.000 16.50846 303 GLN A N 1
ATOM 5079 C CA . GLN A 1 304 ? -9.00874 -23.36114 -6.91583 1.000 17.87127 303 GLN A CA 1
ATOM 5080 C C . GLN A 1 304 ? -10.30917 -23.87723 -6.34160 1.000 17.81183 303 GLN A C 1
ATOM 5081 O O . GLN A 1 304 ? -11.06491 -24.53178 -7.08078 1.000 22.12831 303 GLN A O 1
ATOM 5095 N N . THR A 1 305 ? -10.64110 -23.64479 -5.05839 1.000 17.13211 304 THR A N 1
ATOM 5096 C CA . THR A 1 305 ? -11.85249 -24.22264 -4.51849 1.000 17.77864 304 THR A CA 1
ATOM 5097 C C . THR A 1 305 ? -13.08353 -23.31222 -4.63016 1.000 17.10616 304 THR A C 1
ATOM 5098 O O . THR A 1 305 ? -14.17792 -23.81693 -4.39471 1.000 20.27279 304 THR A O 1
ATOM 5109 N N . GLY A 1 306 ? -12.93571 -21.97538 -4.81429 1.000 16.98203 305 GLY A N 1
ATOM 5110 C CA . GLY A 1 306 ? -14.06956 -21.06671 -4.76225 1.000 17.11944 305 GLY A CA 1
ATOM 5111 C C . GLY A 1 306 ? -14.51486 -20.58763 -3.37755 1.000 17.80580 305 GLY A C 1
ATOM 5112 O O . GLY A 1 306 ? -15.36366 -19.67129 -3.29109 1.000 20.75656 305 GLY A O 1
ATOM 5116 N N . GLU A 1 307 ? -13.95734 -21.12897 -2.30647 1.000 15.52958 306 GLU A N 1
ATOM 5117 C CA . GLU A 1 307 ? -14.40413 -20.82552 -0.94762 1.000 15.31440 306 GLU A CA 1
ATOM 5118 C C . GLU A 1 307 ? -13.80251 -19.51177 -0.46976 1.000 14.14017 306 GLU A C 1
ATOM 5119 O O . GLU A 1 307 ? -12.88829 -18.97424 -1.07500 1.000 13.86636 306 GLU A O 1
ATOM 5131 N N . VAL A 1 308 ? -14.43969 -18.92858 0.54784 1.000 14.26598 307 VAL A N 1
ATOM 5132 C CA . VAL A 1 308 ? -13.87246 -17.73326 1.18178 1.000 14.80394 307 VAL A CA 1
ATOM 5133 C C . VAL A 1 308 ? -12.39700 -17.96115 1.49051 1.000 14.10946 307 VAL A C 1
ATOM 5134 O O . VAL A 1 308 ? -12.01339 -18.99236 2.07920 1.000 16.04852 307 VAL A O 1
ATOM 5147 N N . SER A 1 309 ? -11.55409 -16.97008 1.17783 1.000 15.04432 308 SER A N 1
ATOM 5148 C CA . SER A 1 309 ? -10.07731 -17.03509 1.34207 1.000 15.76709 308 SER A CA 1
ATOM 5149 C C . SER A 1 309 ? -9.51776 -15.71867 1.86006 1.000 14.52969 308 SER A C 1
ATOM 5150 O O . SER A 1 309 ? -10.19094 -14.89686 2.48113 1.000 15.63768 308 SER A O 1
ATOM 5158 N N . ASP A 1 310 ? -8.24584 -15.52549 1.60271 1.000 15.30061 309 ASP A N 1
ATOM 5159 C CA A ASP A 1 310 ? -7.53689 -14.34426 2.08729 0.651 14.95889 309 ASP A CA 1
ATOM 5160 C CA B ASP A 1 310 ? -7.52715 -14.35530 2.09446 0.349 15.12698 309 ASP A CA 1
ATOM 5161 C C . ASP A 1 310 ? -6.51735 -13.88764 1.05171 1.000 14.18816 309 ASP A C 1
ATOM 5162 O O . ASP A 1 310 ? -6.19962 -14.61043 0.09208 1.000 14.66477 309 ASP A O 1
ATOM 5179 N N . LEU A 1 311 ? -5.94944 -12.70079 1.30942 1.000 13.44313 310 LEU A N 1
ATOM 5180 C CA . LEU A 1 311 ? -4.97702 -12.14318 0.39374 1.000 13.59018 310 LEU A CA 1
ATOM 5181 C C . LEU A 1 311 ? -3.82166 -13.07141 0.20864 1.000 15.33920 310 LEU A C 1
ATOM 5182 O O . LEU A 1 311 ? -3.30430 -13.18853 -0.90787 1.000 15.31019 310 LEU A O 1
ATOM 5198 N N . PHE A 1 312 ? -3.32869 -13.67711 1.29987 1.000 16.50832 311 PHE A N 1
ATOM 5199 C CA A PHE A 1 312 ? -2.07138 -14.41533 1.18297 0.603 17.79340 311 PHE A CA 1
ATOM 5200 C CA B PHE A 1 312 ? -2.07839 -14.43103 1.20578 0.397 17.87592 311 PHE A CA 1
ATOM 5201 C C . PHE A 1 312 ? -2.22666 -15.59286 0.20830 1.000 17.98803 311 PHE A C 1
ATOM 5202 O O . PHE A 1 312 ? -1.32246 -15.90370 -0.57821 1.000 19.07231 311 PHE A O 1
ATOM 5235 N N . THR A 1 313 ? -3.35778 -16.27479 0.25933 1.000 17.27156 312 THR A N 1
ATOM 5236 C CA . THR A 1 313 ? -3.60068 -17.41220 -0.62250 1.000 19.25393 312 THR A CA 1
ATOM 5237 C C . THR A 1 313 ? -3.66458 -16.94963 -2.06018 1.000 17.93112 312 THR A C 1
ATOM 5238 O O . THR A 1 313 ? -3.15232 -17.61294 -2.96986 1.000 17.52860 312 THR A O 1
ATOM 5249 N N . VAL A 1 314 ? -4.36694 -15.84497 -2.30436 1.000 15.60423 313 VAL A N 1
ATOM 5250 C CA . VAL A 1 314 ? -4.44223 -15.30273 -3.66841 1.000 13.60151 313 VAL A CA 1
ATOM 5251 C C . VAL A 1 314 ? -3.07744 -14.89657 -4.21092 1.000 15.90689 313 VAL A C 1
ATOM 5252 O O . VAL A 1 314 ? -2.72927 -15.23337 -5.35669 1.000 15.65128 313 VAL A O 1
ATOM 5265 N N . LEU A 1 315 ? -2.26557 -14.21379 -3.41245 1.000 15.96034 314 LEU A N 1
ATOM 5266 C CA . LEU A 1 315 ? -0.91347 -13.84054 -3.83271 1.000 17.33011 314 LEU A CA 1
ATOM 5267 C C . LEU A 1 315 ? -0.12223 -15.08785 -4.19860 1.000 18.54569 314 LEU A C 1
ATOM 5268 O O . LEU A 1 315 ? 0.58773 -15.10361 -5.20707 1.000 20.65218 314 LEU A O 1
ATOM 5284 N N . GLN A 1 316 ? -0.14207 -16.11706 -3.34315 1.000 20.09356 315 GLN A N 1
ATOM 5285 C CA A GLN A 1 316 ? 0.62512 -17.32317 -3.64622 0.502 21.46104 315 GLN A CA 1
ATOM 5286 C CA B GLN A 1 316 ? 0.65550 -17.29851 -3.66229 0.498 22.06614 315 GLN A CA 1
ATOM 5287 C C . GLN A 1 316 ? 0.20171 -17.95519 -4.96388 1.000 19.98692 315 GLN A C 1
ATOM 5288 O O . GLN A 1 316 ? 1.02688 -18.41365 -5.76579 1.000 23.10323 315 GLN A O 1
ATOM 5315 N N . TRP A 1 317 ? -1.09376 -17.99885 -5.20552 1.000 18.08608 316 TRP A N 1
ATOM 5316 C CA A TRP A 1 317 ? -1.59354 -18.56298 -6.43624 0.605 17.67723 316 TRP A CA 1
ATOM 5317 C CA B TRP A 1 317 ? -1.61995 -18.54033 -6.43666 0.395 17.15790 316 TRP A CA 1
ATOM 5318 C C . TRP A 1 317 ? -1.15330 -17.72653 -7.62244 1.000 17.35484 316 TRP A C 1
ATOM 5319 O O . TRP A 1 317 ? -0.68844 -18.28174 -8.63150 1.000 18.81784 316 TRP A O 1
ATOM 5360 N N . LEU A 1 318 ? -1.28156 -16.40243 -7.52968 1.000 17.31097 317 LEU A N 1
ATOM 5361 C CA . LEU A 1 318 ? -0.90673 -15.57154 -8.66571 1.000 16.92254 317 LEU A CA 1
ATOM 5362 C C . LEU A 1 318 ? 0.60090 -15.69535 -8.98542 1.000 20.48885 317 LEU A C 1
ATOM 5363 O O . LEU A 1 318 ? 0.98394 -15.83717 -10.14940 1.000 21.68993 317 LEU A O 1
ATOM 5379 N N . GLN A 1 319 ? 1.42794 -15.87870 -7.95479 1.000 22.00056 318 GLN A N 1
ATOM 5380 C CA . GLN A 1 319 ? 2.84597 -16.09902 -8.18218 1.000 25.46973 318 GLN A CA 1
ATOM 5381 C C . GLN A 1 319 ? 3.08125 -17.44484 -8.84454 1.000 27.09739 318 GLN A C 1
ATOM 5382 O O . GLN A 1 319 ? 3.92888 -17.58622 -9.73143 1.000 29.85849 318 GLN A O 1
ATOM 5396 N N . LEU A 1 320 ? 2.37683 -18.46113 -8.39529 1.000 28.50833 319 LEU A N 1
ATOM 5397 C CA . LEU A 1 320 ? 2.46480 -19.77124 -9.03126 1.000 29.53172 319 LEU A CA 1
ATOM 5398 C C . LEU A 1 320 ? 2.06017 -19.72031 -10.50368 1.000 29.28132 319 LEU A C 1
ATOM 5399 O O . LEU A 1 320 ? 2.79468 -20.22955 -11.36613 1.000 30.12783 319 LEU A O 1
ATOM 5415 N N . GLN A 1 321 ? 0.96266 -19.03019 -10.82981 1.000 26.36962 320 GLN A N 1
ATOM 5416 C CA . GLN A 1 321 ? 0.52659 -18.98478 -12.22216 1.000 27.38446 320 GLN A CA 1
ATOM 5417 C C . GLN A 1 321 ? 1.50417 -18.19943 -13.09321 1.000 30.97351 320 GLN A C 1
ATOM 5418 O O . GLN A 1 321 ? 1.69135 -18.50586 -14.27422 1.000 32.35364 320 GLN A O 1
ATOM 5432 N N . ARG A 1 322 ? 2.13823 -17.18639 -12.53373 1.000 33.90903 321 ARG A N 1
ATOM 5433 C CA . ARG A 1 322 ? 3.08804 -16.39219 -13.30445 1.000 38.35628 321 ARG A CA 1
ATOM 5434 C C . ARG A 1 322 ? 4.28902 -17.21605 -13.72201 1.000 42.51959 321 ARG A C 1
ATOM 5435 O O . ARG A 1 322 ? 4.70562 -17.20291 -14.89847 1.000 43.55518 321 ARG A O 1
ATOM 5456 N N . ARG A 1 323 ? 4.91614 -17.88631 -12.75076 1.000 44.65554 322 ARG A N 1
ATOM 5457 C CA . ARG A 1 323 ? 6.05833 -18.73012 -13.08247 1.000 45.53737 322 ARG A CA 1
ATOM 5458 C C . ARG A 1 323 ? 5.70767 -19.52265 -14.33132 1.000 45.76903 322 ARG A C 1
ATOM 5459 O O . ARG A 1 323 ? 6.43464 -19.49743 -15.32879 1.000 46.86708 322 ARG A O 1
ATOM 5480 N N . HIS A 1 324 ? 4.57768 -20.21510 -14.30970 1.000 44.11993 323 HIS A N 1
ATOM 5481 C CA . HIS A 1 324 ? 4.10840 -20.93780 -15.48323 1.000 43.52730 323 HIS A CA 1
ATOM 5482 C C . HIS A 1 324 ? 4.01366 -20.02975 -16.69975 1.000 43.78781 323 HIS A C 1
ATOM 5483 O O . HIS A 1 324 ? 4.91147 -20.07149 -17.54913 1.000 44.76442 323 HIS A O 1
ATOM 5497 N N . HIS A 1 325 ? 2.95476 -19.20273 -16.78408 1.000 44.17843 324 HIS A N 1
ATOM 5498 C CA . HIS A 1 325 ? 2.70621 -18.35324 -17.94908 1.000 44.35922 324 HIS A CA 1
ATOM 5499 C C . HIS A 1 325 ? 3.97858 -17.71614 -18.48443 1.000 45.57349 324 HIS A C 1
ATOM 5500 O O . HIS A 1 325 ? 4.37355 -17.97686 -19.64354 1.000 47.59774 324 HIS A O 1
ATOM 5514 N N . GLY B 1 2 ? 0.96008 5.03132 -49.39122 1.000 20.41397 1 GLY B N 1
ATOM 5515 C CA . GLY B 1 2 ? -0.26498 4.31037 -49.14989 1.000 16.67131 1 GLY B CA 1
ATOM 5516 C C . GLY B 1 2 ? -0.96710 4.72807 -47.88846 1.000 14.75843 1 GLY B C 1
ATOM 5517 O O . GLY B 1 2 ? -0.74383 5.79119 -47.35584 1.000 18.04541 1 GLY B O 1
ATOM 5521 N N . ILE B 1 3 ? -1.83540 3.85025 -47.45412 1.000 12.01661 2 ILE B N 1
ATOM 5522 C CA A ILE B 1 3 ? -2.63719 4.07706 -46.26782 0.505 10.82994 2 ILE B CA 1
ATOM 5523 C CA B ILE B 1 3 ? -2.63229 4.08166 -46.26642 0.495 11.14831 2 ILE B CA 1
ATOM 5524 C C . ILE B 1 3 ? -1.96161 3.45602 -45.05187 1.000 11.06404 2 ILE B C 1
ATOM 5525 O O . ILE B 1 3 ? -1.58057 2.27277 -45.07718 1.000 12.72430 2 ILE B O 1
ATOM 5556 N N . GLY B 1 4 ? -1.86349 4.24294 -43.98562 1.000 9.88603 3 GLY B N 1
ATOM 5557 C CA . GLY B 1 4 ? -1.23690 3.77456 -42.73174 1.000 10.01753 3 GLY B CA 1
ATOM 5558 C C . GLY B 1 4 ? -2.26701 3.10010 -41.84190 1.000 10.15625 3 GLY B C 1
ATOM 5559 O O . GLY B 1 4 ? -3.37317 3.62782 -41.62611 1.000 10.62148 3 GLY B O 1
ATOM 5563 N N . ILE B 1 5 ? -1.87571 1.94656 -41.30185 1.000 9.78955 4 ILE B N 1
ATOM 5564 C CA . ILE B 1 5 ? -2.72483 1.11586 -40.43485 1.000 11.09050 4 ILE B CA 1
ATOM 5565 C C . ILE B 1 5 ? -1.99150 0.93230 -39.11094 1.000 10.49024 4 ILE B C 1
ATOM 5566 O O . ILE B 1 5 ? -0.86643 0.41264 -39.08473 1.000 11.51111 4 ILE B O 1
ATOM 5582 N N . TYR B 1 6 ? -2.61145 1.34498 -38.01120 1.000 11.06834 5 TYR B N 1
ATOM 5583 C CA . TYR B 1 6 ? -2.03640 1.15276 -36.67981 1.000 11.14790 5 TYR B CA 1
ATOM 5584 C C . TYR B 1 6 ? -2.55014 -0.11746 -36.00014 1.000 11.92100 5 TYR B C 1
ATOM 5585 O O . TYR B 1 6 ? -1.81433 -0.80751 -35.28868 1.000 14.10575 5 TYR B O 1
ATOM 5603 N N . SER B 1 7 ? -3.84255 -0.39765 -36.12531 1.000 12.02494 6 SER B N 1
ATOM 5604 C CA . SER B 1 7 ? -4.44173 -1.49170 -35.36707 1.000 11.96427 6 SER B CA 1
ATOM 5605 C C . SER B 1 7 ? -3.97806 -2.83575 -35.90648 1.000 11.76495 6 SER B C 1
ATOM 5606 O O . SER B 1 7 ? -4.14882 -3.11461 -37.09239 1.000 12.44604 6 SER B O 1
ATOM 5614 N N . PRO B 1 8 ? -3.45915 -3.72233 -35.05540 1.000 13.79702 7 PRO B N 1
ATOM 5615 C CA . PRO B 1 8 ? -3.13537 -5.09151 -35.50471 1.000 14.42970 7 PRO B CA 1
ATOM 5616 C C . PRO B 1 8 ? -4.36655 -5.86717 -35.95903 1.000 13.68007 7 PRO B C 1
ATOM 5617 O O . PRO B 1 8 ? -4.27538 -6.76877 -36.79663 1.000 14.72998 7 PRO B O 1
ATOM 5628 N N . GLY B 1 9 ? -5.53971 -5.51317 -35.42182 1.000 14.29015 8 GLY B N 1
ATOM 5629 C CA . GLY B 1 9 ? -6.77945 -6.14755 -35.84380 1.000 14.76081 8 GLY B CA 1
ATOM 5630 C C . GLY B 1 9 ? -7.17172 -5.79805 -37.26542 1.000 14.01333 8 GLY B C 1
ATOM 5631 O O . GLY B 1 9 ? -7.63615 -6.64402 -38.03325 1.000 15.19297 8 GLY B O 1
ATOM 5635 N N . ILE B 1 10 ? -7.03684 -4.53196 -37.63662 1.000 12.54045 9 ILE B N 1
ATOM 5636 C CA . ILE B 1 10 ? -7.27927 -4.13460 -39.02681 1.000 11.30605 9 ILE B CA 1
ATOM 5637 C C . ILE B 1 10 ? -6.27165 -4.79000 -39.95310 1.000 11.69217 9 ILE B C 1
ATOM 5638 O O . ILE B 1 10 ? -6.59158 -5.25596 -41.04599 1.000 13.51211 9 ILE B O 1
ATOM 5654 N N . TRP B 1 11 ? -4.98888 -4.79841 -39.50550 1.000 12.50371 10 TRP B N 1
ATOM 5655 C CA . TRP B 1 11 ? -3.91863 -5.30195 -40.34410 1.000 13.34243 10 TRP B CA 1
ATOM 5656 C C . TRP B 1 11 ? -4.13954 -6.77738 -40.68501 1.000 14.83273 10 TRP B C 1
ATOM 5657 O O . TRP B 1 11 ? -3.73172 -7.24699 -41.75268 1.000 17.54531 10 TRP B O 1
ATOM 5678 N N . ARG B 1 12 ? -4.75017 -7.55393 -39.79968 1.000 15.32515 11 ARG B N 1
ATOM 5679 C CA A ARG B 1 12 ? -4.94846 -8.95804 -40.14986 0.347 16.63714 11 ARG B CA 1
ATOM 5680 C CA B ARG B 1 12 ? -5.02596 -8.97038 -40.05430 0.653 16.22933 11 ARG B CA 1
ATOM 5681 C C . ARG B 1 12 ? -6.13694 -9.21309 -41.09134 1.000 15.49586 11 ARG B C 1
ATOM 5682 O O . ARG B 1 12 ? -6.32309 -10.36458 -41.50951 1.000 16.93254 11 ARG B O 1
ATOM 5723 N N . ILE B 1 13 ? -6.94456 -8.20222 -41.45747 1.000 14.69144 12 ILE B N 1
ATOM 5724 C CA . ILE B 1 13 ? -7.97389 -8.40979 -42.49329 1.000 12.18267 12 ILE B CA 1
ATOM 5725 C C . ILE B 1 13 ? -7.33210 -8.81616 -43.82246 1.000 12.74841 12 ILE B C 1
ATOM 5726 O O . ILE B 1 13 ? -6.56283 -8.02158 -44.40012 1.000 13.86107 12 ILE B O 1
ATOM 5742 N N . PRO B 1 14 ? -7.63450 -9.99535 -44.38974 1.000 12.08900 13 PRO B N 1
ATOM 5743 C CA . PRO B 1 14 ? -7.05155 -10.35723 -45.68937 1.000 14.24207 13 PRO B CA 1
ATOM 5744 C C . PRO B 1 14 ? -7.53023 -9.39971 -46.77324 1.000 13.60972 13 PRO B C 1
ATOM 5745 O O . PRO B 1 14 ? -8.70067 -9.01035 -46.81524 1.000 13.56296 13 PRO B O 1
ATOM 5756 N N . HIS B 1 15 ? -6.61445 -9.06582 -47.69149 1.000 13.72532 14 HIS B N 1
ATOM 5757 C CA . HIS B 1 15 ? -6.89590 -8.30539 -48.89862 1.000 13.05631 14 HIS B CA 1
ATOM 5758 C C . HIS B 1 15 ? -7.32050 -6.87576 -48.58680 1.000 12.45312 14 HIS B C 1
ATOM 5759 O O . HIS B 1 15 ? -8.05072 -6.23307 -49.34945 1.000 11.93363 14 HIS B O 1
ATOM 5773 N N . LEU B 1 16 ? -6.81303 -6.31275 -47.49125 1.000 13.08663 15 LEU B N 1
ATOM 5774 C CA . LEU B 1 16 ? -7.11981 -4.92509 -47.12441 1.000 13.56993 15 LEU B CA 1
ATOM 5775 C C . LEU B 1 16 ? -6.84420 -3.93218 -48.25782 1.000 13.51082 15 LEU B C 1
ATOM 5776 O O . LEU B 1 16 ? -7.61898 -2.98917 -48.49723 1.000 15.49852 15 LEU B O 1
ATOM 5792 N N . GLU B 1 17 ? -5.74096 -4.11962 -48.97757 1.000 13.01181 16 GLU B N 1
ATOM 5793 C CA . GLU B 1 17 ? -5.37424 -3.20828 -50.04403 1.000 14.33326 16 GLU B CA 1
ATOM 5794 C C . GLU B 1 17 ? -6.40808 -3.23212 -51.16156 1.000 13.77787 16 GLU B C 1
ATOM 5795 O O . GLU B 1 17 ? -6.46874 -2.27736 -51.92867 1.000 16.15560 16 GLU B O 1
ATOM 5807 N N . LYS B 1 18 ? -7.13574 -4.33787 -51.32416 1.000 11.87697 17 LYS B N 1
ATOM 5808 C CA . LYS B 1 18 ? -8.20076 -4.40563 -52.34142 1.000 12.15793 17 LYS B CA 1
ATOM 5809 C C . LYS B 1 18 ? -9.38037 -3.56291 -51.94420 1.000 12.92308 17 LYS B C 1
ATOM 5810 O O . LYS B 1 18 ? -9.88167 -2.80032 -52.75730 1.000 15.66710 17 LYS B O 1
ATOM 5829 N N . PHE B 1 19 ? -9.78517 -3.61709 -50.68502 1.000 12.25861 18 PHE B N 1
ATOM 5830 C CA . PHE B 1 19 ? -10.86587 -2.78052 -50.21771 1.000 11.03254 18 PHE B CA 1
ATOM 5831 C C . PHE B 1 19 ? -10.54029 -1.31593 -50.34461 1.000 11.42392 18 PHE B C 1
ATOM 5832 O O . PHE B 1 19 ? -11.37719 -0.49437 -50.72745 1.000 13.84686 18 PHE B O 1
ATOM 5849 N N . LEU B 1 20 ? -9.29858 -0.94679 -50.04453 1.000 12.09624 19 LEU B N 1
ATOM 5850 C CA . LEU B 1 20 ? -8.87670 0.45425 -49.95536 1.000 13.25390 19 LEU B CA 1
ATOM 5851 C C . LEU B 1 20 ? -8.35391 0.99034 -51.26282 1.000 15.01358 19 LEU B C 1
ATOM 5852 O O . LEU B 1 20 ? -8.10879 2.19168 -51.35274 1.000 17.32337 19 LEU B O 1
ATOM 5868 N N . ALA B 1 21 ? -8.18332 0.12482 -52.26076 1.000 15.13390 20 ALA B N 1
ATOM 5869 C CA . ALA B 1 21 ? -7.78746 0.48015 -53.61349 1.000 17.14019 20 ALA B CA 1
ATOM 5870 C C . ALA B 1 21 ? -6.39572 1.12171 -53.73939 1.000 18.80976 20 ALA B C 1
ATOM 5871 O O . ALA B 1 21 ? -6.11529 1.87607 -54.67709 1.000 19.72829 20 ALA B O 1
ATOM 5878 N N . GLN B 1 22 ? -5.5435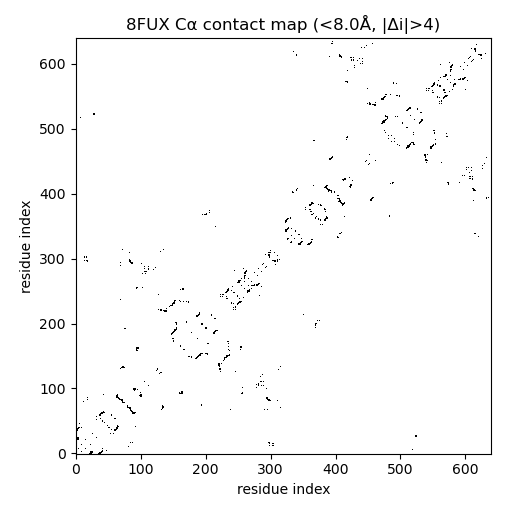5 0.84407 -52.77140 1.000 16.88110 21 GLN B N 1
ATOM 5879 C CA . GLN B 1 22 ? -4.18535 1.33158 -52.79911 1.000 15.82617 21 GLN B CA 1
ATOM 5880 C C . GLN B 1 22 ? -3.39504 0.52459 -51.77510 1.000 13.11566 21 GLN B C 1
ATOM 5881 O O . GLN B 1 22 ? -3.96409 -0.14470 -50.89595 1.000 13.55966 21 GLN B O 1
ATOM 5895 N N . PRO B 1 23 ? -2.06804 0.63037 -51.80680 1.000 12.45684 22 PRO B N 1
ATOM 5896 C CA . PRO B 1 23 ? -1.25818 -0.08270 -50.84057 1.000 12.33413 22 PRO B CA 1
ATOM 5897 C C . PRO B 1 23 ? -1.47331 0.39217 -49.40812 1.000 11.12688 22 PRO B C 1
ATOM 5898 O O . PRO B 1 23 ? -1.81370 1.55224 -49.15037 1.000 13.13466 22 PRO B O 1
ATOM 5909 N N A CYS B 1 24 ? -1.21226 -0.53228 -48.47669 0.777 11.95117 23 CYS B N 1
ATOM 5910 N N B CYS B 1 24 ? -1.22480 -0.52394 -48.46376 0.223 12.48978 23 CYS B N 1
ATOM 5911 C CA A CYS B 1 24 ? -1.32276 -0.29903 -47.04312 0.777 11.70732 23 CYS B CA 1
ATOM 5912 C CA B CYS B 1 24 ? -1.32941 -0.25077 -47.03564 0.223 13.50216 23 CYS B CA 1
ATOM 5913 C C A CYS B 1 24 ? 0.00752 -0.60495 -46.35684 0.777 11.71392 23 CYS B C 1
ATOM 5914 C C B CYS B 1 24 ? -0.04614 -0.65953 -46.31756 0.223 12.43075 23 CYS B C 1
ATOM 5915 O O A CYS B 1 24 ? 0.80793 -1.39698 -46.85232 0.777 12.84536 23 CYS B O 1
ATOM 5916 O O B CYS B 1 24 ? 0.65909 -1.57609 -46.74621 0.223 12.30038 23 CYS B O 1
ATOM 5931 N N . GLN B 1 25 ? 0.23529 0.02963 -45.20770 1.000 11.74418 24 GLN B N 1
ATOM 5932 C CA . GLN B 1 25 ? 1.46854 -0.10459 -44.44480 1.000 12.31095 24 GLN B CA 1
ATOM 5933 C C . GLN B 1 25 ? 1.17093 -0.14335 -42.96486 1.000 10.78344 24 GLN B C 1
ATOM 5934 O O . GLN B 1 25 ? 0.39512 0.68082 -42.47900 1.000 11.27156 24 GLN B O 1
ATOM 5949 N N . LYS B 1 26 ? 1.84057 -1.02626 -42.22533 1.000 12.10677 25 LYS B N 1
ATOM 5950 C CA . LYS B 1 26 ? 1.63407 -1.12278 -40.79765 1.000 11.64868 25 LYS B CA 1
ATOM 5951 C C . LYS B 1 26 ? 2.55757 -0.14231 -40.08952 1.000 11.71419 25 LYS B C 1
ATOM 5952 O O . LYS B 1 26 ? 3.77581 -0.16322 -40.30321 1.000 14.47108 25 LYS B O 1
ATOM 5971 N N . LEU B 1 27 ? 1.95349 0.68933 -39.22619 1.000 11.71776 26 LEU B N 1
ATOM 5972 C CA . LEU B 1 27 ? 2.68062 1.75585 -38.53123 1.000 12.41418 26 LEU B CA 1
ATOM 5973 C C . LEU B 1 27 ? 2.69794 1.55975 -37.02003 1.000 13.71093 26 LEU B C 1
ATOM 5974 O O . LEU B 1 27 ? 1.79208 0.92990 -36.45796 1.000 14.66803 26 LEU B O 1
ATOM 5990 N N . SER B 1 28 ? 3.72773 2.11179 -36.37131 1.000 14.71067 27 SER B N 1
ATOM 5991 C CA . SER B 1 28 ? 3.79932 2.18302 -34.91881 1.000 15.04357 27 SER B CA 1
ATOM 5992 C C . SER B 1 28 ? 3.26115 3.52769 -34.41286 1.000 12.39977 27 SER B C 1
ATOM 5993 O O . SER B 1 28 ? 3.60505 4.59027 -34.94936 1.000 13.14288 27 SER B O 1
ATOM 6001 N N . LEU B 1 29 ? 2.44316 3.47603 -33.35126 1.000 12.75163 28 LEU B N 1
ATOM 6002 C CA . LEU B 1 29 ? 1.87658 4.67728 -32.75696 1.000 12.59591 28 LEU B CA 1
ATOM 6003 C C . LEU B 1 29 ? 2.94746 5.59707 -32.18366 1.000 13.98368 28 LEU B C 1
ATOM 6004 O O . LEU B 1 29 ? 2.65855 6.75108 -31.91279 1.000 17.08775 28 LEU B O 1
ATOM 6020 N N . LEU B 1 30 ? 4.15079 5.13293 -31.92854 1.000 13.87360 29 LEU B N 1
ATOM 6021 C CA . LEU B 1 30 ? 5.14977 5.96893 -31.29421 1.000 17.58473 29 LEU B CA 1
ATOM 6022 C C . LEU B 1 30 ? 6.05009 6.68958 -32.29716 1.000 21.89249 29 LEU B C 1
ATOM 6023 O O . LEU B 1 30 ? 6.84964 7.54528 -31.85941 1.000 27.11397 29 LEU B O 1
ATOM 6039 N N . ARG B 1 31 ? 5.96559 6.38335 -33.61165 1.000 21.15702 30 ARG B N 1
ATOM 6040 C CA A ARG B 1 31 ? 6.85969 7.00011 -34.59423 0.384 21.93273 30 ARG B CA 1
ATOM 6041 C CA B ARG B 1 31 ? 6.86443 6.99040 -34.60351 0.616 22.02194 30 ARG B CA 1
ATOM 6042 C C . ARG B 1 31 ? 6.10062 7.99562 -35.44549 1.000 22.71570 30 ARG B C 1
ATOM 6043 O O . ARG B 1 31 ? 4.87793 7.91792 -35.55181 1.000 23.34016 30 ARG B O 1
ATOM 6084 N N . PRO B 1 32 ? 6.77731 8.95313 -36.07155 1.000 21.64898 31 PRO B N 1
ATOM 6085 C CA . PRO B 1 32 ? 6.07627 9.89257 -36.95448 1.000 22.10740 31 PRO B CA 1
ATOM 6086 C C . PRO B 1 32 ? 5.43384 9.17038 -38.14548 1.000 19.91324 31 PRO B C 1
ATOM 6087 O O . PRO B 1 32 ? 5.89840 8.11056 -38.59125 1.000 22.34422 31 PRO B O 1
ATOM 6098 N N . VAL B 1 33 ? 4.37827 9.78570 -38.69286 1.000 19.63165 32 VAL B N 1
ATOM 6099 C CA . VAL B 1 33 ? 3.77107 9.28179 -39.93604 1.000 17.51485 32 VAL B CA 1
ATOM 6100 C C . VAL B 1 33 ? 4.77376 9.45590 -41.06722 1.000 18.39756 32 VAL B C 1
ATOM 6101 O O . VAL B 1 33 ? 5.20231 10.61121 -41.32269 1.000 19.13630 32 VAL B O 1
ATOM 6114 N N . PRO B 1 34 ? 5.07222 8.39829 -41.83386 1.000 17.83896 33 PRO B N 1
ATOM 6115 C CA . PRO B 1 34 ? 5.98235 8.53500 -42.98483 1.000 17.84353 33 PRO B CA 1
ATOM 6116 C C . PRO B 1 34 ? 5.41374 9.53224 -44.00510 1.000 17.99694 33 PRO B C 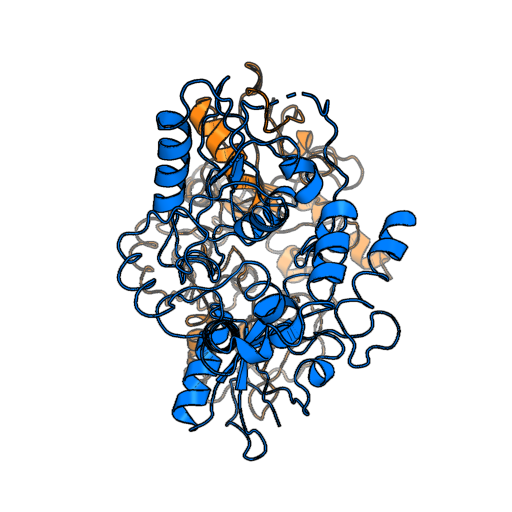1
ATOM 6117 O O . PRO B 1 34 ? 4.20186 9.63387 -44.20269 1.000 17.30556 33 PRO B O 1
ATOM 6128 N N . GLN B 1 35 ? 6.30416 10.26498 -44.68813 1.000 19.52522 34 GLN B N 1
ATOM 6129 C CA A GLN B 1 35 ? 5.84093 11.28619 -45.63162 0.616 21.44887 34 GLN B CA 1
ATOM 6130 C CA B GLN B 1 35 ? 5.86120 11.28228 -45.64615 0.384 21.67763 34 GLN B CA 1
ATOM 6131 C C . GLN B 1 35 ? 5.00867 10.67058 -46.76409 1.000 21.74925 34 GLN B C 1
ATOM 6132 O O . GLN B 1 35 ? 4.00030 11.26084 -47.21021 1.000 23.01916 34 GLN B O 1
ATOM 6159 N N . GLU B 1 36 ? 5.33772 9.46152 -47.16791 1.000 20.96797 35 GLU B N 1
ATOM 6160 C CA . GLU B 1 36 ? 4.60983 8.81499 -48.27023 1.000 20.97183 35 GLU B CA 1
ATOM 6161 C C . GLU B 1 36 ? 3.27867 8.18899 -47.85404 1.000 19.81147 35 GLU B C 1
ATOM 6162 O O . GLU B 1 36 ? 2.54894 7.68536 -48.70822 1.000 22.35144 35 GLU B O 1
ATOM 6174 N N . VAL B 1 37 ? 2.95325 8.16235 -46.56459 1.000 16.24811 36 VAL B N 1
ATOM 6175 C CA . VAL B 1 37 ? 1.62059 7.72426 -46.15643 1.000 15.65234 36 VAL B CA 1
ATOM 6176 C C . VAL B 1 37 ? 0.64500 8.87907 -46.33680 1.000 15.16007 36 VAL B C 1
ATOM 6177 O O . VAL B 1 37 ? 0.84680 9.94548 -45.74524 1.000 17.24774 36 VAL B O 1
ATOM 6190 N N . ASN B 1 38 ? -0.39210 8.69826 -47.15253 1.000 13.49868 37 ASN B N 1
ATOM 6191 C CA A ASN B 1 38 ? -1.26430 9.80839 -47.54368 0.487 14.41132 37 ASN B CA 1
ATOM 6192 C CA B ASN B 1 38 ? -1.27088 9.80538 -47.55184 0.513 14.15744 37 ASN B CA 1
ATOM 6193 C C . ASN B 1 38 ? -2.51355 9.91954 -46.67492 1.000 13.81951 37 ASN B C 1
ATOM 6194 O O . ASN B 1 38 ? -3.16246 10.97715 -46.68398 1.000 16.51197 37 ASN B O 1
ATOM 6215 N N . ALA B 1 39 ? -2.85423 8.88487 -45.90126 1.000 11.83888 38 ALA B N 1
ATOM 6216 C CA . ALA B 1 39 ? -4.05545 8.86874 -45.06938 1.000 11.74428 38 ALA B CA 1
ATOM 6217 C C . ALA B 1 39 ? -3.84712 7.75806 -44.04606 1.000 10.83025 38 ALA B C 1
ATOM 6218 O O . ALA B 1 39 ? -3.04574 6.84219 -44.26141 1.000 11.04222 38 ALA B O 1
ATOM 6225 N N . ILE B 1 40 ? -4.64002 7.82240 -42.96777 1.000 10.40290 39 ILE B N 1
ATOM 6226 C CA A ILE B 1 40 ? -4.63320 6.83422 -41.88818 0.525 10.20709 39 ILE B CA 1
ATOM 6227 C CA B ILE B 1 40 ? -4.63489 6.85122 -41.86727 0.475 10.30274 39 ILE B CA 1
ATOM 6228 C C . ILE B 1 40 ? -6.00979 6.23102 -41.77555 1.000 10.51199 39 ILE B C 1
ATOM 6229 O O . ILE B 1 40 ? -6.99873 6.95890 -41.78444 1.000 11.49009 39 ILE B O 1
ATOM 6260 N N . ALA B 1 41 ? -6.09008 4.91762 -41.67039 1.000 9.40791 40 ALA B N 1
ATOM 6261 C CA . ALA B 1 41 ? -7.36446 4.21772 -41.47448 1.000 9.90898 40 ALA B CA 1
ATOM 6262 C C . ALA B 1 41 ? -7.52512 3.67881 -40.06632 1.000 9.95001 40 ALA B C 1
ATOM 6263 O O . ALA B 1 41 ? -6.56462 3.14582 -39.46992 1.000 11.43066 40 ALA B O 1
ATOM 6270 N N . VAL B 1 42 ? -8.73217 3.81220 -39.56623 1.000 8.78628 41 VAL B N 1
ATOM 6271 C CA . VAL B 1 42 ? -9.14148 3.34959 -38.22130 1.000 8.72080 41 VAL B CA 1
ATOM 6272 C C . VAL B 1 42 ? -10.49715 2.64521 -38.33418 1.000 8.90791 41 VAL B C 1
ATOM 6273 O O . VAL B 1 42 ? -11.14668 2.71111 -39.38560 1.000 10.39745 41 VAL B O 1
ATOM 6286 N N . TRP B 1 43 ? -10.91691 1.98889 -37.24273 1.000 8.94956 42 TRP B N 1
ATOM 6287 C CA . TRP B 1 43 ? -12.20080 1.25008 -37.24586 1.000 9.43400 42 TRP B CA 1
ATOM 6288 C C . TRP B 1 43 ? -13.27587 2.07473 -36.54215 1.000 9.19196 42 TRP B C 1
ATOM 6289 O O . TRP B 1 43 ? -13.29112 2.17252 -35.29856 1.000 10.56357 42 TRP B O 1
ATOM 6310 N N . GLY B 1 44 ? -14.13221 2.70611 -37.30161 1.000 10.36835 43 GLY B N 1
ATOM 6311 C CA . GLY B 1 44 ? -15.24992 3.43445 -36.72421 1.000 11.17780 43 GLY B CA 1
ATOM 6312 C C . GLY B 1 44 ? -14.75909 4.42921 -35.67162 1.000 10.55125 43 GLY B C 1
ATOM 6313 O O . GLY B 1 44 ? -13.75364 5.12165 -35.84689 1.000 11.63602 43 GLY B O 1
ATOM 6317 N N . HIS B 1 45 ? -15.52834 4.50972 -34.57947 1.000 11.10291 44 HIS B N 1
ATOM 6318 C CA . HIS B 1 45 ? -15.18318 5.22712 -33.36105 1.000 10.73414 44 HIS B CA 1
ATOM 6319 C C . HIS B 1 45 ? -14.77723 4.23762 -32.23955 1.000 11.73803 44 HIS B C 1
ATOM 6320 O O . HIS B 1 45 ? -14.92527 4.54258 -31.05517 1.000 13.64538 44 HIS B O 1
ATOM 6334 N N . ARG B 1 46 ? -14.21663 3.10435 -32.57593 1.000 11.34999 45 ARG B N 1
ATOM 6335 C CA . ARG B 1 46 ? -13.74202 2.18982 -31.54009 1.000 12.33126 45 ARG B CA 1
ATOM 6336 C C . ARG B 1 46 ? -12.59030 2.81283 -30.76964 1.000 11.99549 45 ARG B C 1
ATOM 6337 O O . ARG B 1 46 ? -11.95283 3.74317 -31.24926 1.000 11.87859 45 ARG B O 1
ATOM 6358 N N . PRO B 1 47 ? -12.36659 2.35273 -29.54325 1.000 12.50544 46 PRO B N 1
ATOM 6359 C CA . PRO B 1 47 ? -11.27585 2.96418 -28.73225 1.000 14.64144 46 PRO B CA 1
ATOM 6360 C C . PRO B 1 47 ? -9.92679 3.05474 -29.43865 1.000 13.64049 46 PRO B C 1
ATOM 6361 O O . PRO B 1 47 ? -9.20424 4.04203 -29.22195 1.000 14.39269 46 PRO B O 1
ATOM 6372 N N . SER B 1 48 ? -9.53248 2.05677 -30.23717 1.000 13.55945 47 SER B N 1
ATOM 6373 C CA . SER B 1 48 ? -8.24164 2.07768 -30.93330 1.000 14.64034 47 SER B CA 1
ATOM 6374 C C . SER B 1 48 ? -8.15107 3.19420 -31.93277 1.000 12.14601 47 SER B C 1
ATOM 6375 O O . SER B 1 48 ? -7.05049 3.43398 -32.44570 1.000 13.47457 47 SER B O 1
ATOM 6383 N N . ALA B 1 49 ? -9.25968 3.83459 -32.28188 1.000 11.39719 48 ALA B N 1
ATOM 6384 C CA . ALA B 1 49 ? -9.18945 4.91231 -33.27634 1.000 11.66728 48 ALA B CA 1
ATOM 6385 C C . ALA B 1 49 ? -8.65917 6.23354 -32.71735 1.000 12.14076 48 ALA B C 1
ATOM 6386 O O . ALA B 1 49 ? -8.16343 7.05070 -33.48784 1.000 12.24428 48 ALA B O 1
ATOM 6393 N N . ALA B 1 50 ? -8.79479 6.49335 -31.40786 1.000 12.80550 49 ALA B N 1
ATOM 6394 C CA . ALA B 1 50 ? -8.59063 7.85051 -30.89079 1.000 13.51985 49 ALA B CA 1
ATOM 6395 C C . ALA B 1 50 ? -7.15041 8.36110 -31.11516 1.000 12.98894 49 ALA B C 1
ATOM 6396 O O . ALA B 1 50 ? -6.95464 9.49001 -31.57284 1.000 13.53464 49 ALA B O 1
ATOM 6403 N N . LYS B 1 51 ? -6.17384 7.58884 -30.71400 1.000 13.14134 50 LYS B N 1
ATOM 6404 C CA . LYS B 1 51 ? -4.80314 8.08020 -30.87336 1.000 13.79403 50 LYS B CA 1
ATOM 6405 C C . LYS B 1 51 ? -4.40395 8.22685 -32.33708 1.000 13.17642 50 LYS B C 1
ATOM 6406 O O . LYS B 1 51 ? -3.86497 9.28913 -32.69790 1.000 13.91854 50 LYS B O 1
ATOM 6425 N N . PRO B 1 52 ? -4.69126 7.26672 -33.24445 1.000 11.56651 51 PRO B N 1
ATOM 6426 C CA . PRO B 1 52 ? -4.43176 7.53238 -34.67903 1.000 11.27595 51 PRO B CA 1
ATOM 6427 C C . PRO B 1 52 ? -5.13588 8.73686 -35.25762 1.000 11.52845 51 PRO B C 1
ATOM 6428 O O . PRO B 1 52 ? -4.54179 9.43408 -36.09272 1.000 11.87069 51 PRO B O 1
ATOM 6439 N N . VAL B 1 53 ? -6.36521 9.01013 -34.82687 1.000 11.56144 52 VAL B N 1
ATOM 6440 C CA . VAL B 1 53 ? -7.03741 10.19752 -35.33741 1.000 12.20843 52 VAL B CA 1
ATOM 6441 C C . VAL B 1 53 ? -6.26628 11.45931 -34.93133 1.000 12.75415 52 VAL B C 1
ATOM 6442 O O . VAL B 1 53 ? -6.09100 12.37886 -35.73528 1.000 13.95682 52 VAL B O 1
ATOM 6455 N N . ALA B 1 54 ? -5.77812 11.48731 -33.68641 1.000 12.57561 53 ALA B N 1
ATOM 6456 C CA . ALA B 1 54 ? -4.97831 12.60652 -33.23017 1.000 13.47831 53 ALA B CA 1
ATOM 6457 C C . ALA B 1 54 ? -3.64966 12.71473 -33.96861 1.000 14.35893 53 ALA B C 1
ATOM 6458 O O . ALA B 1 54 ? -3.22211 13.83083 -34.30229 1.000 15.22372 53 ALA B O 1
ATOM 6465 N N . ILE B 1 55 ? -2.98138 11.59162 -34.23038 1.000 13.52711 54 ILE B N 1
ATOM 6466 C CA . ILE B 1 55 ? -1.72713 11.59961 -34.99583 1.000 13.40359 54 ILE B CA 1
ATOM 6467 C C . ILE B 1 55 ? -1.98412 12.17454 -36.37948 1.000 13.24365 54 ILE B C 1
ATOM 6468 O O . ILE B 1 55 ? -1.22365 13.00127 -36.89404 1.000 14.58829 54 ILE B O 1
ATOM 6484 N N . ALA B 1 56 ? -3.06195 11.71980 -37.01323 1.000 13.34084 55 ALA B N 1
ATOM 6485 C CA . ALA B 1 56 ? -3.33915 12.17838 -38.36549 1.000 13.00818 55 ALA B CA 1
ATOM 6486 C C . ALA B 1 56 ? -3.60468 13.67948 -38.40771 1.000 14.20181 55 ALA B C 1
ATOM 6487 O O . ALA B 1 56 ? -3.06778 14.39345 -39.27023 1.000 14.62042 55 ALA B O 1
ATOM 6494 N N . LYS B 1 57 ? -4.35861 14.20011 -37.41704 1.000 14.88484 56 LYS B N 1
ATOM 6495 C CA . LYS B 1 57 ? -4.60982 15.64565 -37.34137 1.000 17.50416 56 LYS B CA 1
ATOM 6496 C C . LYS B 1 57 ? -3.30690 16.42244 -37.20455 1.000 18.41681 56 LYS B C 1
ATOM 6497 O O . LYS B 1 57 ? -3.06724 17.41307 -37.91310 1.000 20.37479 56 LYS B O 1
ATOM 6516 N N . ALA B 1 58 ? -2.42490 15.94480 -36.35920 1.000 16.40129 57 ALA B N 1
ATOM 6517 C CA . ALA B 1 58 ? -1.15886 16.63051 -36.14248 1.000 17.05417 57 ALA B CA 1
ATOM 6518 C C . ALA B 1 58 ? -0.26776 16.58075 -37.36024 1.000 18.00278 57 ALA B C 1
ATOM 6519 O O . ALA B 1 58 ? 0.43370 17.57131 -37.63532 1.000 20.72313 57 ALA B O 1
ATOM 6526 N N . ALA B 1 59 ? -0.36678 15.50715 -38.13631 1.000 16.89826 58 ALA B N 1
ATOM 6527 C CA . ALA B 1 59 ? 0.43925 15.37937 -39.35228 1.000 17.18444 58 ALA B CA 1
ATOM 6528 C C . ALA B 1 59 ? -0.19173 16.06560 -40.56972 1.000 17.50960 58 ALA B C 1
ATOM 6529 O O . ALA B 1 59 ? 0.42093 16.03979 -41.65013 1.000 20.14459 58 ALA B O 1
ATOM 6536 N N . GLY B 1 60 ? -1.41845 16.56596 -40.44316 1.000 17.03711 59 GLY B N 1
ATOM 6537 C CA . GLY B 1 60 ? -2.15787 17.15518 -41.54287 1.000 18.70978 59 GLY B CA 1
ATOM 6538 C C . GLY B 1 60 ? -2.55873 16.15356 -42.57770 1.000 19.63526 59 GLY B C 1
ATOM 6539 O O . GLY B 1 60 ? -2.58522 16.49412 -43.77770 1.000 23.70318 59 GLY B O 1
ATOM 6543 N N . LYS B 1 61 ? -2.84748 14.89330 -42.15146 1.000 17.55997 60 LYS B N 1
ATOM 6544 C CA A LYS B 1 61 ? -3.23920 13.82963 -43.07711 0.729 18.98671 60 LYS B CA 1
ATOM 6545 C CA B LYS B 1 61 ? -3.27524 13.89490 -43.11644 0.271 17.75696 60 LYS B CA 1
ATOM 6546 C C . LYS B 1 61 ? -4.68513 13.39104 -42.82750 1.00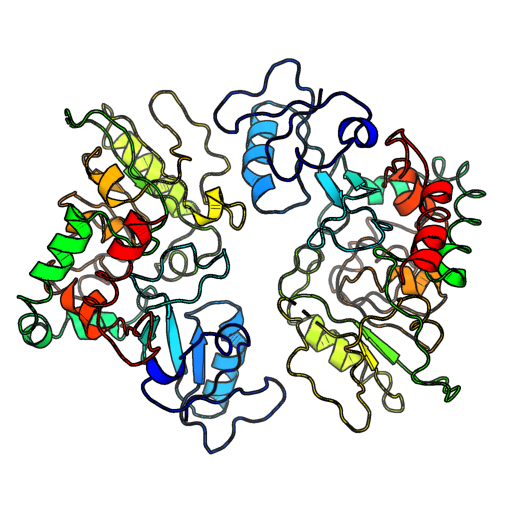0 16.18797 60 LYS B C 1
ATOM 6547 O O . LYS B 1 61 ? -5.11268 13.33401 -41.66021 1.000 16.60528 60 LYS B O 1
ATOM 6584 N N . PRO B 1 62 ? -5.44747 13.07251 -43.88592 1.000 13.87488 61 PRO B N 1
ATOM 6585 C CA . PRO B 1 62 ? -6.84595 12.63730 -43.68227 1.000 13.89010 61 PRO B CA 1
ATOM 6586 C C . PRO B 1 62 ? -6.98677 11.27782 -42.99730 1.000 12.24577 61 PRO B C 1
ATOM 6587 O O . PRO B 1 62 ? -6.09762 10.42089 -43.06508 1.000 13.35973 61 PRO B O 1
ATOM 6598 N N . VAL B 1 63 ? -8.14597 11.08658 -42.36097 1.000 12.57629 62 VAL B N 1
ATOM 6599 C CA . VAL B 1 63 ? -8.54026 9.83990 -41.71992 1.000 12.13191 62 VAL B CA 1
ATOM 6600 C C . VAL B 1 63 ? -9.64429 9.15608 -42.52184 1.000 11.58096 62 VAL B C 1
ATOM 6601 O O . VAL B 1 63 ? -10.59835 9.80335 -42.99938 1.000 13.94990 62 VAL B O 1
ATOM 6614 N N . ILE B 1 64 ? -9.48765 7.86057 -42.72300 1.000 10.82077 63 ILE B N 1
ATOM 6615 C CA A ILE B 1 64 ? -10.51041 6.99104 -43.31490 0.689 11.58991 63 ILE B CA 1
ATOM 6616 C CA B ILE B 1 64 ? -10.52625 7.01514 -43.29917 0.311 11.47504 63 ILE B CA 1
ATOM 6617 C C . ILE B 1 64 ? -11.04025 6.11900 -42.18389 1.000 10.43571 63 ILE B C 1
ATOM 6618 O O . ILE B 1 64 ? -10.26993 5.49107 -41.47351 1.000 11.60427 63 ILE B O 1
ATOM 6649 N N . ARG B 1 65 ? -12.35652 6.07966 -42.02450 1.000 10.04068 64 ARG B N 1
ATOM 6650 C CA . ARG B 1 65 ? -12.98557 5.21548 -41.01298 1.000 10.24732 64 ARG B CA 1
ATOM 6651 C C . ARG B 1 65 ? -13.61526 4.01811 -41.72334 1.000 9.94789 64 ARG B C 1
ATOM 6652 O O . ARG B 1 65 ? -14.40172 4.18377 -42.67181 1.000 11.16710 64 ARG B O 1
ATOM 6673 N N . LEU B 1 66 ? -13.25871 2.82860 -41.25617 1.000 9.56678 65 LEU B N 1
ATOM 6674 C CA . LEU B 1 66 ? -13.69279 1.53644 -41.77556 1.000 9.73258 65 LEU B CA 1
ATOM 6675 C C . LEU B 1 66 ? -14.71351 0.92038 -40.83795 1.000 9.10683 65 LEU B C 1
ATOM 6676 O O . LEU B 1 66 ? -14.76070 1.25030 -39.64876 1.000 10.64200 65 LEU B O 1
ATOM 6692 N N . GLU B 1 67 ? -15.49393 -0.01681 -41.35463 1.000 9.43683 66 GLU B N 1
ATOM 6693 C CA . GLU B 1 67 ? -16.35855 -0.85522 -40.53914 1.000 9.32623 66 GLU B CA 1
ATOM 6694 C C . GLU B 1 67 ? -16.73020 -2.05471 -41.40804 1.000 9.14583 66 GLU B C 1
ATOM 6695 O O . GLU B 1 67 ? -16.40924 -2.11335 -42.62040 1.000 9.50096 66 GLU B O 1
ATOM 6707 N N . ASP B 1 68 ? -17.44230 -3.00688 -40.82340 1.000 9.54790 67 ASP B N 1
ATOM 6708 C CA . ASP B 1 68 ? -18.03109 -4.10451 -41.58301 1.000 10.01215 67 ASP B CA 1
ATOM 6709 C C . ASP B 1 68 ? -18.98645 -3.58977 -42.65712 1.000 10.46073 67 ASP B C 1
ATOM 6710 O O . ASP B 1 68 ? -19.75115 -2.65227 -42.42405 1.000 11.10654 67 ASP B O 1
ATOM 6719 N N . GLY B 1 69 ? -18.98465 -4.24414 -43.82276 1.000 10.44634 68 GLY B N 1
ATOM 6720 C CA . GLY B 1 69 ? -20.05472 -3.95951 -44.77799 1.000 10.53390 68 GLY B CA 1
ATOM 6721 C C . GLY B 1 69 ? -21.41116 -4.41604 -44.23681 1.000 9.98973 68 GLY B C 1
ATOM 6722 O O . GLY B 1 69 ? -21.52934 -5.13340 -43.25054 1.000 11.53985 68 GLY B O 1
ATOM 6726 N N . PHE B 1 70 ? -22.46218 -3.95363 -44.90815 1.000 10.61982 69 PHE B N 1
ATOM 6727 C CA . PHE B 1 70 ? -23.82528 -4.31668 -44.52745 1.000 10.72858 69 PHE B CA 1
ATOM 6728 C C . PHE B 1 70 ? -24.14452 -5.76877 -44.88425 1.000 10.68986 69 PHE B C 1
ATOM 6729 O O . PHE B 1 70 ? -25.00306 -6.36849 -44.24383 1.000 12.66536 69 PHE B O 1
ATOM 6746 N N . VAL B 1 71 ? -23.45540 -6.33036 -45.88182 1.000 10.30620 70 VAL B N 1
ATOM 6747 C CA . VAL B 1 71 ? -23.45691 -7.78071 -46.18086 1.000 10.69820 70 VAL B CA 1
ATOM 6748 C C . VAL B 1 71 ? -22.01012 -8.19830 -45.97271 1.000 11.73827 70 VAL B C 1
ATOM 6749 O O . VAL B 1 71 ? -21.16234 -7.86413 -46.79094 1.000 14.12589 70 VAL B O 1
ATOM 6762 N N . ARG B 1 72 ? -21.71343 -8.88923 -44.85941 1.000 10.45957 71 ARG B N 1
ATOM 6763 C CA . ARG B 1 72 ? -20.30590 -9.07973 -44.43804 1.000 11.12657 71 ARG B CA 1
ATOM 6764 C C . ARG B 1 72 ? -19.74306 -10.45057 -44.79528 1.000 11.24130 71 ARG B C 1
ATOM 6765 O O . ARG B 1 72 ? -18.60596 -10.53684 -45.32945 1.000 12.73091 71 ARG B O 1
ATOM 6786 N N . SER B 1 73 ? -20.41658 -11.53924 -44.45196 1.000 11.08241 72 SER B N 1
ATOM 6787 C CA . SER B 1 73 ? -19.79317 -12.84899 -44.44321 1.000 11.80525 72 SER B CA 1
ATOM 6788 C C . SER B 1 73 ? -20.82840 -13.90627 -44.18473 1.000 12.05947 72 SER B C 1
ATOM 6789 O O . SER B 1 73 ? -21.99111 -13.61529 -43.90478 1.000 12.24704 72 SER B O 1
ATOM 6797 N N . LEU B 1 74 ? -20.37760 -15.14893 -44.22698 1.000 13.90214 73 LEU B N 1
ATOM 6798 C CA . LEU B 1 74 ? -21.23329 -16.26260 -43.88549 1.000 15.47841 73 LEU B CA 1
ATOM 6799 C C . LEU B 1 74 ? -21.45087 -16.32943 -42.37473 1.000 16.69273 73 LEU B C 1
ATOM 6800 O O . LEU B 1 74 ? -22.57735 -16.29379 -41.89221 1.000 18.52733 73 LEU B O 1
ATOM 6816 N N . ASP B 1 75 ? -20.38931 -16.33827 -41.61847 1.000 19.75652 74 ASP B N 1
ATOM 6817 C CA . ASP B 1 75 ? -20.40824 -16.44615 -40.17112 1.000 21.91624 74 ASP B CA 1
ATOM 6818 C C . ASP B 1 75 ? -19.69181 -15.24518 -39.55427 1.000 20.42226 74 ASP B C 1
ATOM 6819 O O . ASP B 1 75 ? -19.12964 -14.42665 -40.23534 1.000 18.77162 74 ASP B O 1
ATOM 6828 N N . LEU B 1 76 ? -19.69594 -15.17636 -38.23122 1.000 22.75113 75 LEU B N 1
ATOM 6829 C CA . LEU B 1 76 ? -19.10541 -14.07393 -37.49441 1.000 23.89028 75 LEU B CA 1
ATOM 6830 C C . LEU B 1 76 ? -17.59116 -14.09576 -37.57968 1.000 24.36310 75 LEU B C 1
ATOM 6831 O O . LEU B 1 76 ? -16.94882 -15.15222 -37.62764 1.000 23.45426 75 LEU B O 1
ATOM 6847 N N . GLY B 1 77 ? -17.01066 -12.90337 -37.50839 1.000 25.32430 76 GLY B N 1
ATOM 6848 C CA . GLY B 1 77 ? -15.57006 -12.83249 -37.33198 1.000 28.06204 76 GLY B CA 1
ATOM 6849 C C . GLY B 1 77 ? -15.04367 -13.65670 -36.16177 1.000 31.38242 76 GLY B C 1
ATOM 6850 O O . GLY B 1 77 ? -14.06483 -14.41340 -36.30107 1.000 32.41985 76 GLY B O 1
ATOM 6854 N N . VAL B 1 78 ? -15.72463 -13.57734 -35.00790 1.000 32.96405 77 VAL B N 1
ATOM 6855 C CA . VAL B 1 78 ? -15.26055 -14.27305 -33.79591 1.000 36.64066 77 VAL B CA 1
ATOM 6856 C C . VAL B 1 78 ? -15.23113 -15.76924 -34.02720 1.000 37.38563 77 VAL B C 1
ATOM 6857 O O . VAL B 1 78 ? -14.58929 -16.49962 -33.26880 1.000 38.37777 77 VAL B O 1
ATOM 6870 N N . ASN B 1 79 ? -15.92821 -16.25202 -35.05037 1.000 36.74131 78 ASN B N 1
ATOM 6871 C CA . ASN B 1 79 ? -15.87255 -17.64261 -35.44994 1.000 36.75918 78 ASN B CA 1
ATOM 6872 C C . ASN B 1 79 ? -14.87287 -17.88262 -36.56882 1.000 37.21909 78 ASN B C 1
ATOM 6873 O O . ASN B 1 79 ? -14.95066 -18.90242 -37.25757 1.000 39.70488 78 ASN B O 1
ATOM 6884 N N . GLY B 1 80 ? -14.00105 -16.92397 -36.82422 1.000 35.16321 79 GLY B N 1
ATOM 6885 C CA . GLY B 1 80 ? -12.89883 -17.12799 -37.74507 1.000 35.02940 79 GLY B CA 1
ATOM 6886 C C . GLY B 1 80 ? -13.13872 -16.65417 -39.15886 1.000 32.43108 79 GLY B C 1
ATOM 6887 O O . GLY B 1 80 ? -12.32781 -16.95598 -40.03175 1.000 34.18941 79 GLY B O 1
ATOM 6891 N N . GLU B 1 81 ? -14.25476 -15.97324 -39.43820 1.000 27.89267 80 GLU B N 1
ATOM 6892 C CA . GLU B 1 81 ? -14.57546 -15.57755 -40.80705 1.000 24.70016 80 GLU B CA 1
ATOM 6893 C C . GLU B 1 81 ? -14.15917 -14.15005 -41.08409 1.000 19.26356 80 GLU B C 1
ATOM 6894 O O . GLU B 1 81 ? -14.75439 -13.23208 -40.48514 1.000 19.74550 80 GLU B O 1
ATOM 6906 N N . PRO B 1 82 ? -13.24377 -13.90967 -42.04031 1.000 18.52544 81 PRO B N 1
ATOM 6907 C CA . PRO B 1 82 ? -12.89214 -12.54568 -42.40608 1.000 16.71175 81 PRO B CA 1
ATOM 6908 C C . PRO B 1 82 ? -13.99311 -11.84361 -43.19171 1.000 14.80118 81 PRO B C 1
ATOM 6909 O O . PRO B 1 82 ? -14.90812 -12.49331 -43.71936 1.000 14.91808 81 PRO B O 1
ATOM 6920 N N . PRO B 1 83 ? -13.96566 -10.52054 -43.25989 1.000 12.98251 82 PRO B N 1
ATOM 6921 C CA . PRO B 1 83 ? -15.02838 -9.81379 -43.97586 1.000 11.85196 82 PRO B CA 1
ATOM 6922 C C . PRO B 1 83 ? -14.83990 -9.87614 -45.49054 1.000 10.83294 82 PRO B C 1
ATOM 6923 O O . PRO B 1 83 ? -13.72213 -9.77075 -46.01509 1.000 12.28455 82 PRO B O 1
ATOM 6934 N N . LEU B 1 84 ? -15.96645 -10.01488 -46.21558 1.000 10.83549 83 LEU B N 1
ATOM 6935 C CA . LEU B 1 84 ? -15.99333 -9.89996 -47.67178 1.000 10.71167 83 LEU B CA 1
ATOM 6936 C C . LEU B 1 84 ? -16.34338 -8.50930 -48.13661 1.000 9.82803 83 LEU B C 1
ATOM 6937 O O . LEU B 1 84 ? -16.26513 -8.23382 -49.33806 1.000 10.78368 83 LEU B O 1
ATOM 6953 N N . SER B 1 85 ? -16.74911 -7.64920 -47.20805 1.000 9.53033 84 SER B N 1
ATOM 6954 C CA A SER B 1 85 ? -17.13806 -6.29344 -47.51836 0.840 9.15664 84 SER B CA 1
ATOM 6955 C CA B SER B 1 85 ? -17.05135 -6.27867 -47.55457 0.160 9.52136 84 SER B CA 1
ATOM 6956 C C . SER B 1 85 ? -16.76160 -5.40515 -46.34318 1.000 9.22434 84 SER B C 1
ATOM 6957 O O . SER B 1 85 ? -16.92486 -5.81036 -45.17634 1.000 10.32671 84 SER B O 1
ATOM 6972 N N . LEU B 1 86 ? -16.30330 -4.19117 -46.65266 1.000 9.24763 85 LEU B N 1
ATOM 6973 C CA . LEU B 1 86 ? -16.07996 -3.12387 -45.67596 1.000 8.77150 85 LEU B CA 1
ATOM 6974 C C . LEU B 1 86 ? -16.74082 -1.82210 -46.12085 1.000 9.33783 85 LEU B C 1
ATOM 6975 O O . LEU B 1 86 ? -16.79186 -1.50929 -47.32266 1.000 10.37008 85 LEU B O 1
ATOM 6991 N N . VAL B 1 87 ? -17.22868 -1.07269 -45.14309 1.000 9.36741 86 VAL B N 1
ATOM 6992 C CA . VAL B 1 87 ? -17.53121 0.33503 -45.28515 1.000 10.99015 86 VAL B CA 1
ATOM 6993 C C . VAL B 1 87 ? -16.22110 1.09344 -45.34157 1.000 10.32340 86 VAL B C 1
ATOM 6994 O O . VAL B 1 87 ? -15.30205 0.81159 -44.56605 1.000 10.77162 86 VAL B O 1
ATOM 7007 N N . VAL B 1 88 ? -16.11976 2.08545 -46.22918 1.000 10.53955 87 VAL B N 1
ATOM 7008 C CA . VAL B 1 88 ? -14.92995 2.93412 -46.33734 1.000 11.06954 87 VAL B CA 1
ATOM 7009 C C . VAL B 1 88 ? -15.40670 4.39804 -46.36831 1.000 11.46027 87 VAL B C 1
ATOM 7010 O O . VAL B 1 88 ? -16.03561 4.83015 -47.34339 1.000 12.04137 87 VAL B O 1
ATOM 7023 N N . ASP B 1 89 ? -15.18860 5.13111 -45.27110 1.000 10.77504 88 ASP B N 1
ATOM 7024 C CA . ASP B 1 89 ? -15.77830 6.44533 -45.05507 1.000 10.77449 88 ASP B CA 1
ATOM 7025 C C . ASP B 1 89 ? -14.68931 7.51165 -44.90242 1.000 11.12596 88 ASP B C 1
ATOM 7026 O O . ASP B 1 89 ? -13.95689 7.54323 -43.91157 1.000 12.10992 88 ASP B O 1
ATOM 7035 N N . ASP B 1 90 ? -14.53452 8.37821 -45.88902 1.000 12.69795 89 ASP B N 1
ATOM 7036 C CA . ASP B 1 90 ? -13.52723 9.42404 -45.86481 1.000 14.42118 89 ASP B CA 1
ATOM 7037 C C . ASP B 1 90 ? -13.96292 10.72318 -45.19686 1.000 14.62182 89 ASP B C 1
ATOM 7038 O O . ASP B 1 90 ? -13.23592 11.72535 -45.29596 1.000 16.68127 89 ASP B O 1
ATOM 7047 N N . CYS B 1 91 ? -15.10019 10.73548 -44.45136 1.000 14.99400 90 CYS B N 1
ATOM 7048 C CA . CYS B 1 91 ? -15.57674 11.96019 -43.80567 1.000 17.31822 90 CYS B CA 1
ATOM 7049 C C . CYS B 1 91 ? -16.05181 11.82892 -42.35614 1.000 19.24874 90 CYS B C 1
ATOM 7050 O O . CYS B 1 91 ? -15.86233 12.69981 -41.55901 1.000 23.09132 90 CYS B O 1
ATOM 7058 N N . GLY B 1 92 ? -16.61330 10.75104 -41.98778 1.000 18.16546 91 GLY B N 1
ATOM 7059 C CA . GLY B 1 92 ? -17.19223 10.48053 -40.68929 1.000 14.76626 91 GLY B CA 1
ATOM 7060 C C . GLY B 1 92 ? -17.40982 8.98016 -40.59049 1.000 12.36560 91 GLY B C 1
ATOM 7061 O O . GLY B 1 92 ? -16.53897 8.19764 -40.99039 1.000 11.26384 91 GLY B O 1
ATOM 7065 N N . ILE B 1 93 ? -18.55776 8.55973 -40.04724 1.000 11.69978 92 ILE B N 1
ATOM 7066 C CA . ILE B 1 93 ? -18.94582 7.15984 -40.05680 1.000 10.88508 92 ILE B CA 1
ATOM 7067 C C . ILE B 1 93 ? -20.47707 7.10095 -40.03568 1.000 10.42903 92 ILE B C 1
ATOM 7068 O O . ILE B 1 93 ? -21.14348 7.93662 -39.40757 1.000 10.91962 92 ILE B O 1
ATOM 7084 N N . TYR B 1 94 ? -21.03133 6.12074 -40.72701 1.000 10.33639 93 TYR B N 1
ATOM 7085 C CA . TYR B 1 94 ? -22.46413 6.13764 -40.99990 1.000 9.92369 93 TYR B CA 1
ATOM 7086 C C . TYR B 1 94 ? -23.32952 6.23240 -39.73895 1.000 10.38121 93 TYR B C 1
ATOM 7087 O O . TYR B 1 94 ? -24.42100 6.82843 -39.78527 1.000 10.61094 93 TYR B O 1
ATOM 7105 N N . TYR B 1 95 ? -22.90679 5.59582 -38.64568 1.000 9.88475 94 TYR B N 1
ATOM 7106 C CA . TYR B 1 95 ? -23.74414 5.50141 -37.45716 1.000 10.23676 94 TYR B CA 1
ATOM 7107 C C . TYR B 1 95 ? -23.66803 6.74618 -36.58765 1.000 10.33794 94 TYR B C 1
ATOM 7108 O O . TYR B 1 95 ? -24.44316 6.84184 -35.62135 1.000 12.37134 94 TYR B O 1
ATOM 7126 N N . ASP B 1 96 ? -22.81263 7.72764 -36.90865 1.000 10.76705 95 ASP B N 1
ATOM 7127 C CA . ASP B 1 96 ? -22.72403 8.95473 -36.13053 1.000 11.46394 95 ASP B CA 1
ATOM 7128 C C . ASP B 1 96 ? -23.58047 10.01515 -36.79792 1.000 12.10217 95 ASP B C 1
ATOM 7129 O O . ASP B 1 96 ? -23.24238 10.53815 -37.85180 1.000 11.67539 95 ASP B O 1
ATOM 7138 N N . ALA B 1 97 ? -24.71723 10.28494 -36.15163 1.000 11.86700 96 ALA B N 1
ATOM 7139 C CA . ALA B 1 97 ? -25.68686 11.22368 -36.66455 1.000 12.36409 96 ALA B CA 1
ATOM 7140 C C . ALA B 1 97 ? -25.29400 12.66815 -36.49377 1.000 13.35027 96 ALA B C 1
ATOM 7141 O O . ALA B 1 97 ? -25.95213 13.52928 -37.09945 1.000 14.60943 96 ALA B O 1
ATOM 7148 N N . SER B 1 98 ? -24.28091 12.96904 -35.69581 1.000 14.26384 97 SER B N 1
ATOM 7149 C CA . SER B 1 98 ? -24.00652 14.34785 -35.30710 1.000 16.40913 97 SER B CA 1
ATOM 7150 C C . SER B 1 98 ? -23.42115 15.19696 -36.43409 1.000 16.86401 97 SER B C 1
ATOM 7151 O O . SER B 1 98 ? -23.42348 16.42087 -36.30924 1.000 18.23345 97 SER B O 1
ATOM 7159 N N . LYS B 1 99 ? -22.88540 14.60508 -37.49921 1.000 17.61543 98 LYS B N 1
ATOM 7160 C CA . LYS B 1 99 ? -22.32555 15.34109 -38.63711 1.000 18.30616 98 LYS B CA 1
ATOM 7161 C C . LYS B 1 99 ? -22.41466 14.46133 -39.87135 1.000 16.15095 98 LYS B C 1
ATOM 7162 O O . LYS B 1 99 ? -22.57631 13.24197 -39.75666 1.000 14.52738 98 LYS B O 1
ATOM 7181 N N . PRO B 1 100 ? -22.32880 15.05349 -41.06478 1.000 17.49698 99 PRO B N 1
ATOM 7182 C CA . PRO B 1 100 ? -22.46262 14.23694 -42.26271 1.000 15.94474 99 PRO B CA 1
ATOM 7183 C C . PRO B 1 100 ? -21.37739 13.16514 -42.31060 1.000 15.95515 99 PRO B C 1
ATOM 7184 O O . PRO B 1 100 ? -20.24359 13.35918 -41.86454 1.000 20.49573 99 PRO B O 1
ATOM 7195 N N . SER B 1 101 ? -21.72691 12.01693 -42.82666 1.000 13.78443 100 SER B N 1
ATOM 7196 C CA . SER B 1 101 ? -20.79610 10.93554 -43.12913 1.000 12.71564 100 SER B CA 1
ATOM 7197 C C . SER B 1 101 ? -20.60426 10.92634 -44.64885 1.000 11.75539 100 SER B C 1
ATOM 7198 O O . SER B 1 101 ? -21.38286 11.53044 -45.41480 1.000 12.55921 100 SER B O 1
ATOM 7206 N N . ALA B 1 102 ? -19.62850 10.14756 -45.11382 1.000 11.48225 101 ALA B N 1
ATOM 7207 C CA . ALA B 1 102 ? -19.51619 9.94055 -46.54381 1.000 11.21045 101 ALA B CA 1
ATOM 7208 C C . ALA B 1 102 ? -20.75940 9.27204 -47.11505 1.000 11.46617 101 ALA B C 1
ATOM 7209 O O . ALA B 1 102 ? -21.12509 9.56148 -48.26203 1.000 11.72608 101 ALA B O 1
ATOM 7216 N N . LEU B 1 103 ? -21.44988 8.44551 -46.33601 1.000 11.02426 102 LEU B N 1
ATOM 7217 C CA . LEU B 1 103 ? -22.69117 7.82290 -46.82058 1.000 10.21530 102 LEU B CA 1
ATOM 7218 C C . LEU B 1 103 ? -23.76154 8.87573 -47.05671 1.000 10.92834 102 LEU B C 1
ATOM 7219 O O . LEU B 1 103 ? -24.42206 8.88497 -48.10277 1.000 10.91818 102 LEU B O 1
ATOM 7235 N N . GLU B 1 104 ? -23.95951 9.77534 -46.09448 1.000 11.32938 103 GLU B N 1
ATOM 7236 C CA . GLU B 1 104 ? -24.93905 10.83780 -46.26477 1.000 12.32214 103 GLU B CA 1
ATOM 7237 C C . GLU B 1 104 ? -24.67641 11.62675 -47.54338 1.000 11.13879 103 GLU B C 1
ATOM 7238 O O . GLU B 1 104 ? -25.60810 11.91303 -48.32504 1.000 12.05984 103 GLU B O 1
ATOM 7250 N N . LYS B 1 105 ? -23.40552 11.95914 -47.79106 1.000 11.60151 104 LYS B N 1
ATOM 7251 C CA . LYS B 1 105 ? -23.04550 12.70200 -49.01576 1.000 12.48223 104 LYS B CA 1
ATOM 7252 C C . LYS B 1 105 ? -23.30535 11.86622 -50.27983 1.000 12.07386 104 LYS B C 1
ATOM 7253 O O . LYS B 1 105 ? -23.74359 12.40863 -51.31411 1.000 12.71256 104 LYS B O 1
ATOM 7272 N N . LEU B 1 106 ? -23.05030 10.55889 -50.23410 1.000 11.71414 105 LEU B N 1
ATOM 7273 C CA . LEU B 1 106 ? -23.33214 9.72539 -51.39692 1.000 11.27694 105 LEU B CA 1
ATOM 7274 C C . LEU B 1 106 ? -24.82690 9.68270 -51.71350 1.000 11.13164 105 LEU B C 1
ATOM 7275 O O . LEU B 1 106 ? -25.21121 9.74127 -52.87250 1.000 13.11469 105 LEU B O 1
ATOM 7291 N N . VAL B 1 107 ? -25.66814 9.55836 -50.67554 1.000 10.94896 106 VAL B N 1
ATOM 7292 C CA . VAL B 1 107 ? -27.11157 9.56684 -50.89049 1.000 12.33297 106 VAL B CA 1
ATOM 7293 C C . VAL B 1 107 ? -27.53923 10.84885 -51.58194 1.000 12.79228 106 VAL B C 1
ATOM 7294 O O . VAL B 1 107 ? -28.40116 10.84188 -52.48996 1.000 14.61104 106 VAL B O 1
ATOM 7307 N N . GLN B 1 108 ? -26.98673 11.98273 -51.12510 1.000 12.42667 107 GLN B N 1
ATOM 7308 C CA . GLN B 1 108 ? -27.33526 13.27717 -51.65369 1.000 13.95745 107 GLN B CA 1
ATOM 7309 C C . GLN B 1 108 ? -26.80845 13.50811 -53.04772 1.000 14.89688 107 GLN B C 1
ATOM 7310 O O . GLN B 1 108 ? -27.37601 14.37519 -53.73619 1.000 17.61955 107 GLN B O 1
ATOM 7324 N N . ASP B 1 109 ? -25.79430 12.76000 -53.50728 1.000 15.47338 108 ASP B N 1
ATOM 7325 C CA . ASP B 1 109 ? -25.23127 12.87422 -54.85650 1.000 16.84564 108 ASP B CA 1
ATOM 7326 C C . ASP B 1 109 ? -26.12318 12.04230 -55.78916 1.000 17.15454 108 ASP B C 1
ATOM 7327 O O . ASP B 1 109 ? -25.75298 10.95972 -56.25751 1.000 19.09395 108 ASP B O 1
ATOM 7336 N N . LYS B 1 110 ? -27.28421 12.61910 -56.14720 1.000 17.45745 109 LYS B N 1
ATOM 7337 C CA A LYS B 1 110 ? -28.29653 11.87383 -56.89944 0.727 19.37460 109 LYS B CA 1
ATOM 7338 C CA B LYS B 1 110 ? -28.30158 11.89877 -56.90823 0.273 18.62062 109 LYS B CA 1
ATOM 7339 C C . LYS B 1 110 ? -27.77918 11.47511 -58.27156 1.000 18.79686 109 LYS B C 1
ATOM 7340 O O . LYS B 1 110 ? -28.11332 10.39537 -58.75885 1.000 19.74249 109 LYS B O 1
ATOM 7377 N N . ALA B 1 111 ? -26.97251 12.32118 -58.92563 1.000 18.72722 110 ALA B N 1
ATOM 7378 C CA . ALA B 1 111 ? -26.46633 11.99521 -60.26069 1.000 20.36309 110 ALA B CA 1
ATOM 7379 C C . ALA B 1 111 ? -25.56540 10.78108 -60.23321 1.000 20.96481 110 ALA B C 1
ATOM 7380 O O . ALA B 1 111 ? -25.50287 10.04722 -61.21734 1.000 22.15495 110 ALA B O 1
ATOM 7387 N N . GLY B 1 112 ? -24.88525 10.55188 -59.13429 1.000 22.52204 111 GLY B N 1
ATOM 7388 C CA . GLY B 1 112 ? -23.96304 9.44780 -58.96562 1.000 25.35297 111 GLY B CA 1
ATOM 7389 C C . GLY B 1 112 ? -24.62714 8.14232 -58.78397 1.000 25.58878 111 GLY B C 1
ATOM 7390 O O . GLY B 1 112 ? -23.99600 7.08153 -58.77056 1.000 29.07186 111 GLY B O 1
ATOM 7394 N N . ASN B 1 113 ? -25.88361 8.15116 -58.41469 1.000 25.62234 112 ASN B N 1
ATOM 7395 C CA A ASN B 1 113 ? -26.60983 6.91945 -58.16299 0.664 23.69358 112 ASN B CA 1
ATOM 7396 C CA B ASN B 1 113 ? -26.56737 6.88216 -58.18822 0.336 24.44205 112 ASN B CA 1
ATOM 7397 C C . ASN B 1 113 ? -27.32796 6.42343 -59.43211 1.000 23.33866 112 ASN B C 1
ATOM 7398 O O . ASN B 1 113 ? -27.67828 5.24683 -59.53427 1.000 26.09292 112 ASN B O 1
ATOM 7419 N N . THR B 1 114 ? -27.40855 7.23887 -60.48197 1.000 26.08393 113 THR B N 1
ATOM 7420 C CA . THR B 1 114 ? -28.21221 6.89552 -61.66538 1.000 25.41759 113 THR B CA 1
ATOM 7421 C C . THR B 1 114 ? -27.74842 5.60689 -62.40397 1.000 24.89229 113 THR B C 1
ATOM 7422 O O . THR B 1 114 ? -28.57934 4.72978 -62.75287 1.000 26.67000 113 THR B O 1
ATOM 7433 N N . ALA B 1 115 ? -26.42404 5.45972 -62.65555 1.000 20.43009 114 ALA B N 1
ATOM 7434 C CA . ALA B 1 115 ? -25.86330 4.28405 -63.32218 1.000 18.09167 114 ALA B CA 1
ATOM 7435 C C . ALA B 1 115 ? -25.97283 2.99685 -62.49445 1.000 16.55625 114 ALA B C 1
ATOM 7436 O O . ALA B 1 115 ? -25.65342 1.90131 -62.98976 1.000 18.24476 114 ALA B O 1
ATOM 7443 N N A LEU B 1 116 ? -26.41886 3.10982 -61.25097 0.505 15.95859 115 LEU B N 1
ATOM 7444 N N B LEU B 1 116 ? -26.45679 3.10710 -61.27848 0.495 15.90729 115 LEU B N 1
ATOM 7445 C CA A LEU B 1 116 ? -26.43374 1.98937 -60.32981 0.505 16.03458 115 LEU B CA 1
ATOM 7446 C CA B LEU B 1 116 ? -26.61888 1.95619 -60.42652 0.495 16.31115 115 LEU B CA 1
ATOM 7447 C C A LEU B 1 116 ? -27.82063 1.42139 -60.06717 0.505 18.66562 115 LEU B C 1
ATOM 7448 C C B LEU B 1 116 ? -28.06076 1.46258 -60.34078 0.495 17.35520 115 LEU B C 1
ATOM 7449 O O A LEU B 1 116 ? -27.96711 0.54731 -59.20232 0.505 17.99185 115 LEU B O 1
ATOM 7450 O O B LEU B 1 116 ? -28.32521 0.48095 -59.63760 0.495 16.46011 115 LEU B O 1
ATOM 7481 N N A ILE B 1 117 ? -28.82137 1.86195 -60.81655 0.505 21.93104 116 ILE B N 1
ATOM 7482 N N B ILE B 1 117 ? -28.97712 2.07089 -61.09882 0.495 19.19896 116 ILE B N 1
ATOM 7483 C CA A ILE B 1 117 ? -30.19603 1.47479 -60.50999 0.505 23.73863 116 ILE B CA 1
ATOM 7484 C CA B ILE B 1 117 ? -30.39499 1.73542 -60.96373 0.495 19.74362 116 ILE B CA 1
ATOM 7485 C C A ILE B 1 117 ? -30.56062 0.08431 -61.13293 0.505 22.19536 116 ILE B C 1
ATOM 7486 C C B ILE B 1 117 ? -30.59807 0.23958 -60.91206 0.495 22.99406 116 ILE B C 1
ATOM 7487 O O A ILE B 1 117 ? -31.30207 -0.70463 -60.53711 0.505 19.50285 116 ILE B O 1
ATOM 7488 O O B ILE B 1 117 ? -31.06292 -0.34210 -59.90343 0.495 24.56267 116 ILE B O 1
ATOM 7519 N N A SER B 1 118 ? -29.92317 -0.36652 -62.21690 0.505 23.17650 117 SER B N 1
ATOM 7520 N N B SER B 1 118 ? -30.09709 -0.40160 -61.95253 0.495 23.70634 117 SER B N 1
ATOM 7521 C CA A SER B 1 118 ? -30.08651 -1.78790 -62.57274 0.505 22.59841 117 SER B CA 1
ATOM 7522 C CA B SER B 1 118 ? -30.35662 -1.80185 -62.26294 0.495 24.19054 117 SER B CA 1
ATOM 7523 C C A SER B 1 118 ? -29.58397 -2.67595 -61.42674 0.505 20.49545 117 SER B C 1
ATOM 7524 C C B SER B 1 118 ? -29.58543 -2.74980 -61.35630 0.495 20.52905 117 SER B C 1
ATOM 7525 O O A SER B 1 118 ? -30.26533 -3.61934 -60.97334 0.505 20.68572 117 SER B O 1
ATOM 7526 O O B SER B 1 118 ? -30.06457 -3.86302 -61.04831 0.495 19.28348 117 SER B O 1
ATOM 7539 N N . GLN B 1 119 ? -28.37305 -2.39593 -60.96173 1.000 18.14400 118 GLN B N 1
ATOM 7540 C CA . GLN B 1 119 ? -27.75256 -3.19321 -59.91114 1.000 14.86111 118 GLN B CA 1
ATOM 7541 C C . GLN B 1 119 ? -28.57083 -3.11385 -58.59697 1.000 13.02865 118 GLN B C 1
ATOM 7542 O O . GLN B 1 119 ? -28.65961 -4.08944 -57.86618 1.000 13.47579 118 GLN B O 1
ATOM 7556 N N . ALA B 1 120 ? -29.09173 -1.93640 -58.24445 1.000 12.63672 119 ALA B N 1
ATOM 7557 C CA . ALA B 1 120 ? -29.83920 -1.76618 -57.00365 1.000 14.21521 119 ALA B CA 1
ATOM 7558 C C . ALA B 1 120 ? -31.12807 -2.57026 -57.00734 1.000 16.79238 119 ALA B C 1
ATOM 7559 O O . ALA B 1 120 ? -31.44319 -3.23895 -56.01325 1.000 15.61430 119 ALA B O 1
ATOM 7566 N N . ARG B 1 121 ? -31.84856 -2.56520 -58.14455 1.000 18.40909 120 ARG B N 1
ATOM 7567 C CA A ARG B 1 121 ? -33.07364 -3.33364 -58.29292 0.654 19.59043 120 ARG B CA 1
ATOM 7568 C CA B ARG B 1 121 ? -33.07605 -3.33133 -58.20625 0.346 19.52473 120 ARG B CA 1
ATOM 7569 C C . ARG B 1 121 ? -32.79111 -4.80795 -58.05811 1.000 17.66059 120 ARG B C 1
ATOM 7570 O O . ARG B 1 121 ? -33.50225 -5.49324 -57.27552 1.000 20.31527 120 ARG B O 1
ATOM 7611 N N . GLU B 1 122 ? -31.74702 -5.32911 -58.75759 1.000 18.13253 121 GLU B N 1
ATOM 7612 C CA . GLU B 1 122 ? -31.40185 -6.74139 -58.67952 1.000 16.83545 121 GLU B CA 1
ATOM 7613 C C . GLU B 1 122 ? -31.07468 -7.10912 -57.24091 1.000 13.89446 121 GLU B C 1
ATOM 7614 O O . GLU B 1 122 ? -31.55427 -8.14290 -56.73176 1.000 14.31549 121 GLU B O 1
ATOM 7626 N N . ALA B 1 123 ? -30.21639 -6.32616 -56.62911 1.000 12.18972 122 ALA B N 1
ATOM 7627 C CA . ALA B 1 123 ? -29.70288 -6.75131 -55.33835 1.000 11.46254 122 ALA B CA 1
ATOM 7628 C C . ALA B 1 123 ? -30.75766 -6.64871 -54.25662 1.000 11.91729 122 ALA B C 1
ATOM 7629 O O . ALA B 1 123 ? -30.78805 -7.48306 -53.34954 1.000 12.94918 122 ALA B O 1
ATOM 7636 N N . MET B 1 124 ? -31.58523 -5.59312 -54.29400 1.000 12.17517 123 MET B N 1
ATOM 7637 C CA . MET B 1 124 ? -32.65358 -5.48641 -53.31586 1.000 12.60345 123 MET B CA 1
ATOM 7638 C C . MET B 1 124 ? -33.52794 -6.72686 -53.35550 1.000 14.27589 123 MET B C 1
ATOM 7639 O O . MET B 1 124 ? -33.90894 -7.31102 -52.30310 1.000 15.91317 123 MET B O 1
ATOM 7653 N N . HIS B 1 125 ? -33.89544 -7.14114 -54.56486 1.000 13.92326 124 HIS B N 1
ATOM 7654 C CA A HIS B 1 125 ? -34.72217 -8.31229 -54.66754 0.631 13.90886 124 HIS B CA 1
ATOM 7655 C CA B HIS B 1 125 ? -34.72661 -8.32640 -54.75054 0.369 14.37039 124 HIS B CA 1
ATOM 7656 C C . HIS B 1 125 ? -34.04662 -9.58699 -54.23265 1.000 12.68401 124 HIS B C 1
ATOM 7657 O O . HIS B 1 125 ? -34.67317 -10.43277 -53.55230 1.000 13.35022 124 HIS B O 1
ATOM 7684 N N . THR B 1 126 ? -32.76847 -9.76310 -54.54760 1.000 11.43479 125 THR B N 1
ATOM 7685 C CA . THR B 1 126 ? -32.08316 -10.97222 -54.07188 1.000 11.96982 125 THR B CA 1
ATOM 7686 C C . THR B 1 126 ? -31.98990 -10.98892 -52.54560 1.000 12.32024 125 THR B C 1
ATOM 7687 O O . THR B 1 126 ? -32.14178 -12.04335 -51.91017 1.000 13.46184 125 THR B O 1
ATOM 7698 N N . ILE B 1 127 ? -31.68080 -9.84197 -51.93574 1.000 11.42172 126 ILE B N 1
ATOM 7699 C CA . ILE B 1 127 ? -31.55675 -9.77697 -50.47708 1.000 10.93703 126 ILE B CA 1
ATOM 7700 C C . ILE B 1 127 ? -32.88020 -10.19140 -49.80641 1.000 11.39336 126 ILE B C 1
ATOM 7701 O O . ILE B 1 127 ? -32.88531 -10.94453 -48.81835 1.000 12.47501 126 ILE B O 1
ATOM 7717 N N . VAL B 1 128 ? -33.98831 -9.64958 -50.28632 1.000 10.49927 127 VAL B N 1
ATOM 7718 C CA . VAL B 1 128 ? -35.27333 -9.89556 -49.62370 1.000 11.71463 127 VAL B CA 1
ATOM 7719 C C . VAL B 1 128 ? -35.73587 -11.31667 -49.89053 1.000 13.16619 127 VAL B C 1
ATOM 7720 O O . VAL B 1 128 ? -36.04766 -12.07727 -48.96606 1.000 14.49091 127 VAL B O 1
ATOM 7733 N N . THR B 1 129 ? -35.79474 -11.72395 -51.14812 1.000 13.73625 128 THR B N 1
ATOM 7734 C CA . THR B 1 129 ? -36.31892 -13.03729 -51.48119 1.000 15.12704 128 THR B CA 1
ATOM 7735 C C . THR B 1 129 ? -35.36174 -14.17164 -51.17700 1.000 15.53482 128 THR B C 1
ATOM 7736 O O . THR B 1 129 ? -35.79756 -15.29357 -50.95342 1.000 17.16952 128 THR B O 1
ATOM 7747 N N . GLY B 1 130 ? -34.06168 -13.90480 -51.24117 1.000 14.91246 129 GLY B N 1
ATOM 7748 C CA . GLY B 1 130 ? -33.06363 -14.89173 -50.91044 1.000 13.85767 129 GLY B CA 1
ATOM 7749 C C . GLY B 1 130 ? -32.64627 -14.88725 -49.45846 1.000 12.84147 129 GLY B C 1
ATOM 7750 O O . GLY B 1 130 ? -31.79221 -15.68097 -49.07675 1.000 14.22944 129 GLY B O 1
ATOM 7754 N N . ASP B 1 131 ? -33.29144 -14.10133 -48.59025 1.000 12.55503 130 ASP B N 1
ATOM 7755 C CA . ASP B 1 131 ? -33.04759 -14.10109 -47.14278 1.000 13.56139 130 ASP B CA 1
ATOM 7756 C C . ASP B 1 131 ? -31.59541 -13.81199 -46.79089 1.000 12.30428 130 ASP B C 1
ATOM 7757 O O . ASP B 1 131 ? -31.04191 -14.46059 -45.92336 1.000 13.91087 130 ASP B O 1
ATOM 7766 N N . MET B 1 132 ? -31.01115 -12.81386 -47.40454 1.000 11.47521 131 MET B N 1
ATOM 7767 C CA . MET B 1 132 ? -29.62938 -12.42004 -47.11747 1.000 11.97879 131 MET B CA 1
ATOM 7768 C C . MET B 1 132 ? -29.59952 -11.32867 -46.04592 1.000 11.60667 131 MET B C 1
ATOM 7769 O O . MET B 1 132 ? -30.60374 -10.64411 -45.80843 1.000 12.33060 131 MET B O 1
ATOM 7783 N N . SER B 1 133 ? -28.46203 -11.19725 -45.40848 1.000 11.58598 132 SER B N 1
ATOM 7784 C CA . SER B 1 133 ? -28.27851 -10.22108 -44.33010 1.000 10.68972 132 SER B CA 1
ATOM 7785 C C . SER B 1 133 ? -26.77985 -9.98332 -44.11474 1.000 11.50693 132 SER B C 1
ATOM 7786 O O . SER B 1 133 ? -25.93621 -10.39212 -44.93775 1.000 11.84693 132 SER B O 1
ATOM 7794 N N . LYS B 1 134 ? -26.42474 -9.35251 -42.97793 1.000 11.43698 133 LYS B N 1
ATOM 7795 C CA . LYS B 1 134 ? -25.01154 -9.15274 -42.66560 1.000 12.46723 133 LYS B CA 1
ATOM 7796 C C . LYS B 1 134 ? -24.29131 -10.48016 -42.55948 1.000 11.12288 133 LYS B C 1
ATOM 7797 O O . LYS B 1 134 ? -23.18620 -10.64430 -43.11085 1.000 10.99197 133 LYS B O 1
ATOM 7816 N N . TYR B 1 135 ? -24.82226 -11.38290 -41.76810 1.000 11.50800 134 TYR B N 1
ATOM 7817 C CA . TYR B 1 135 ? -24.40445 -12.77021 -41.64000 1.000 11.30936 134 TYR B CA 1
ATOM 7818 C C . TYR B 1 135 ? -25.44714 -13.67739 -42.31028 1.000 10.83215 134 TYR B C 1
ATOM 7819 O O . TYR B 1 135 ? -26.60569 -13.27706 -42.46689 1.000 12.08439 134 TYR B O 1
ATOM 7837 N N . ASN B 1 136 ? -25.01678 -14.89751 -42.67311 1.000 11.46868 135 ASN B N 1
ATOM 7838 C CA . ASN B 1 136 ? -25.78996 -15.63235 -43.64527 1.000 11.37396 135 ASN B CA 1
ATOM 7839 C C . ASN B 1 136 ? -25.84461 -17.10648 -43.36900 1.000 11.89847 135 ASN B C 1
ATOM 7840 O O . ASN B 1 136 ? -26.00371 -17.90250 -44.30333 1.000 15.33290 135 ASN B O 1
ATOM 7851 N N . LEU B 1 137 ? -25.93628 -17.47582 -42.08913 1.000 12.13312 136 LEU B N 1
ATOM 7852 C CA . LEU B 1 137 ? -26.17505 -18.84458 -41.68398 1.000 14.22418 136 LEU B CA 1
ATOM 7853 C C . LEU B 1 137 ? -27.51368 -19.04180 -40.96242 1.000 14.42656 136 LEU B C 1
ATOM 7854 O O . LEU B 1 137 ? -27.97615 -20.18313 -40.87647 1.000 17.16575 136 LEU B O 1
ATOM 7870 N N . ALA B 1 138 ? -28.15769 -18.00378 -40.45511 1.000 13.74583 137 ALA B N 1
ATOM 7871 C CA . ALA B 1 138 ? -29.32683 -18.19241 -39.58630 1.000 14.79050 137 ALA B CA 1
ATOM 7872 C C . ALA B 1 138 ? -30.47176 -18.82855 -40.36931 1.000 13.35280 137 ALA B C 1
ATOM 7873 O O . ALA B 1 138 ? -30.70723 -18.52319 -41.54929 1.000 14.56866 137 ALA B O 1
ATOM 7880 N N . PRO B 1 139 ? -31.26386 -19.65159 -39.71927 1.000 14.94908 138 PRO B N 1
ATOM 7881 C CA . PRO B 1 139 ? -32.37086 -20.31737 -40.40328 1.000 14.78015 138 PRO B CA 1
ATOM 7882 C C . PRO B 1 139 ? -33.54238 -19.40220 -40.66847 1.000 13.98680 138 PRO B C 1
ATOM 7883 O O . PRO B 1 139 ? -33.72186 -18.36419 -40.03407 1.000 14.97989 138 PRO B O 1
ATOM 7894 N N . ALA B 1 140 ? -34.39923 -19.83953 -41.59851 1.000 13.41596 139 ALA B N 1
ATOM 7895 C CA . ALA B 1 140 ? -35.70097 -19.18048 -41.81206 1.000 13.81900 139 ALA B CA 1
ATOM 7896 C C . ALA B 1 140 ? -36.64300 -19.36648 -40.64284 1.000 14.02930 139 ALA B C 1
ATOM 7897 O O . ALA B 1 140 ? -36.54249 -20.30905 -39.89354 1.000 17.80854 139 ALA B O 1
ATOM 7904 N N . PHE B 1 141 ? -37.51466 -18.41244 -40.45164 1.000 15.25205 140 PHE B N 1
ATOM 7905 C CA . PHE B 1 141 ? -38.50962 -18.44036 -39.39013 1.000 15.09006 140 PHE B CA 1
ATOM 7906 C C . PHE B 1 141 ? -39.74956 -19.21560 -39.85474 1.000 14.94441 140 PHE B C 1
ATOM 7907 O O . PHE B 1 141 ? -40.42399 -18.78758 -40.81087 1.000 18.12233 140 PHE B O 1
ATOM 7924 N N . VAL B 1 142 ? -40.10771 -20.30270 -39.13309 1.000 15.47223 141 VAL B N 1
ATOM 7925 C CA . VAL B 1 142 ? -41.31664 -21.09602 -39.42987 1.000 15.61773 141 VAL B CA 1
ATOM 7926 C C . VAL B 1 142 ? -42.14803 -21.31452 -38.14530 1.000 15.95731 141 VAL B C 1
ATOM 7927 O O . VAL B 1 142 ? -43.11785 -22.07003 -38.14223 1.000 15.90689 141 VAL B O 1
ATOM 7940 N N . ALA B 1 143 ? -41.77787 -20.66523 -37.04098 1.000 14.93014 142 ALA B N 1
ATOM 7941 C CA . ALA B 1 143 ? -42.34642 -20.93118 -35.72528 1.000 16.70265 142 ALA B CA 1
ATOM 7942 C C . ALA B 1 143 ? -43.66128 -20.19150 -35.49316 1.000 16.01358 142 ALA B C 1
ATOM 7943 O O . ALA B 1 143 ? -44.23370 -20.29827 -34.40624 1.000 18.15610 142 ALA B O 1
ATOM 7950 N N . ASP B 1 144 ? -44.18293 -19.47107 -36.47848 1.000 14.77846 143 ASP B N 1
ATOM 7951 C CA . ASP B 1 144 ? -45.56456 -18.97156 -36.46142 1.000 14.70067 143 ASP B CA 1
ATOM 7952 C C . ASP B 1 144 ? -46.02616 -18.97746 -37.90684 1.000 14.82562 143 ASP B C 1
ATOM 7953 O O . ASP B 1 144 ? -45.39127 -18.38089 -38.76741 1.000 16.11562 143 ASP B O 1
ATOM 7962 N N . GLU B 1 145 ? -47.11455 -19.65602 -38.17009 1.000 14.28386 144 GLU B N 1
ATOM 7963 C CA . GLU B 1 145 ? -47.76235 -19.71705 -39.49257 1.000 13.89489 144 GLU B CA 1
ATOM 7964 C C . GLU B 1 145 ? -49.25452 -19.37729 -39.33520 1.000 13.84611 144 GLU B C 1
ATOM 7965 O O . GLU B 1 145 ? -50.09041 -19.90593 -40.06052 1.000 14.57723 144 GLU B O 1
ATOM 7977 N N . SER B 1 146 ? -49.57360 -18.48570 -38.37930 1.000 14.38998 145 SER B N 1
ATOM 7978 C CA . SER B 1 146 ? -50.93414 -18.16291 -37.96599 1.000 15.01366 145 SER B CA 1
ATOM 7979 C C . SER B 1 146 ? -51.62290 -17.22241 -38.93587 1.000 16.30668 145 SER B C 1
ATOM 7980 O O . SER B 1 146 ? -52.84369 -17.04787 -38.81576 1.000 17.52319 145 SER B O 1
ATOM 7988 N N . GLU B 1 147 ? -50.86974 -16.59760 -39.85252 1.000 14.61012 146 GLU B N 1
ATOM 7989 C CA . GLU B 1 147 ? -51.40535 -15.63688 -40.85157 1.000 15.94078 146 GLU B CA 1
ATOM 7990 C C . GLU B 1 147 ? -51.99357 -14.37822 -40.19452 1.000 16.01747 146 GLU B C 1
ATOM 7991 O O . GLU B 1 147 ? -52.74270 -13.63869 -40.83302 1.000 18.28294 146 GLU B O 1
ATOM 8003 N N . ARG B 1 148 ? -51.63531 -14.07284 -38.94931 1.000 14.20121 147 ARG B N 1
ATOM 8004 C CA . ARG B 1 148 ? -52.14665 -12.88414 -38.31415 1.000 13.45457 147 ARG B CA 1
ATOM 8005 C C . ARG B 1 148 ? -51.50491 -11.65214 -38.92387 1.000 14.40148 147 ARG B C 1
ATOM 8006 O O . ARG B 1 148 ? -50.30686 -11.62532 -39.25086 1.000 16.52837 147 ARG B O 1
ATOM 8027 N N . THR B 1 149 ? -52.28734 -10.59189 -39.01649 1.000 15.04128 148 THR B N 1
ATOM 8028 C CA . THR B 1 149 ? -51.83873 -9.35246 -39.63842 1.000 17.84507 148 THR B CA 1
ATOM 8029 C C . THR B 1 149 ? -51.54317 -8.26237 -38.63338 1.000 21.38716 148 THR B C 1
ATOM 8030 O O . THR B 1 149 ? -51.31288 -7.12971 -39.05606 1.000 25.52227 148 THR B O 1
ATOM 8041 N N . ASN B 1 150 ? -51.55206 -8.56928 -37.32082 1.000 20.70325 149 ASN B N 1
ATOM 8042 C CA . ASN B 1 150 ? -51.38388 -7.62922 -36.18691 1.000 22.57072 149 ASN B CA 1
ATOM 8043 C C . ASN B 1 150 ? -50.22335 -8.10028 -35.25255 1.000 19.23417 149 ASN B C 1
ATOM 8044 O O . ASN B 1 150 ? -50.28490 -8.07190 -33.99129 1.000 22.68346 149 ASN B O 1
ATOM 8055 N N . ILE B 1 151 ? -49.11734 -8.42355 -35.88116 1.000 15.85981 150 ILE B N 1
ATOM 8056 C CA . ILE B 1 151 ? -47.89086 -8.69496 -35.15674 1.000 12.12609 150 ILE B CA 1
ATOM 8057 C C . ILE B 1 151 ? -46.97372 -7.47695 -35.30402 1.000 11.13211 150 ILE B C 1
ATOM 8058 O O . ILE B 1 151 ? -46.79658 -6.95003 -36.41988 1.000 12.35648 150 ILE B O 1
ATOM 8074 N N . VAL B 1 152 ? -46.40057 -7.02017 -34.20806 1.000 11.21183 151 VAL B N 1
ATOM 8075 C CA . VAL B 1 152 ? -45.46656 -5.88386 -34.17925 1.000 11.69567 151 VAL B CA 1
ATOM 8076 C C . VAL B 1 152 ? -44.10221 -6.37151 -33.70668 1.000 10.91147 151 VAL B C 1
ATOM 8077 O O . VAL B 1 152 ? -44.00366 -7.06349 -32.68666 1.000 14.20939 151 VAL B O 1
ATOM 8090 N N . LEU B 1 153 ? -43.03299 -6.01927 -34.42863 1.000 9.74825 152 LEU B N 1
ATOM 8091 C CA . LEU B 1 153 ? -41.67408 -6.43323 -34.03893 1.000 9.02376 152 LEU B CA 1
ATOM 8092 C C . LEU B 1 153 ? -40.94385 -5.27053 -33.36500 1.000 9.40690 152 LEU B C 1
ATOM 8093 O O . LEU B 1 153 ? -40.95982 -4.15177 -33.89525 1.000 10.10954 152 LEU B O 1
ATOM 8109 N N . VAL B 1 154 ? -40.25152 -5.56814 -32.26251 1.000 9.68301 153 VAL B N 1
ATOM 8110 C CA . VAL B 1 154 ? -39.40232 -4.59372 -31.54261 1.000 9.79554 153 VAL B CA 1
ATOM 8111 C C . VAL B 1 154 ? -38.01202 -5.20030 -31.47291 1.000 9.79357 153 VAL B C 1
ATOM 8112 O O . VAL B 1 154 ? -37.85867 -6.38529 -31.14708 1.000 10.84160 153 VAL B O 1
ATOM 8125 N N . VAL B 1 155 ? -36.99459 -4.42157 -31.82387 1.000 9.98536 154 VAL B N 1
ATOM 8126 C CA . VAL B 1 155 ? -35.63675 -4.93319 -31.99885 1.000 10.42769 154 VAL B CA 1
ATOM 8127 C C . VAL B 1 155 ? -34.68909 -4.43476 -30.90412 1.000 10.26220 154 VAL B C 1
ATOM 8128 O O . VAL B 1 155 ? -34.44470 -3.25368 -30.77168 1.000 11.20408 154 VAL B O 1
ATOM 8141 N N . ASP B 1 156 ? -34.15817 -5.36622 -30.12250 1.000 10.91058 155 ASP B N 1
ATOM 8142 C CA . ASP B 1 156 ? -33.12928 -5.05460 -29.13522 1.000 11.71420 155 ASP B CA 1
ATOM 8143 C C . ASP B 1 156 ? -31.76039 -4.92776 -29.78123 1.000 12.15895 155 ASP B C 1
ATOM 8144 O O . ASP B 1 156 ? -31.53668 -5.37300 -30.90338 1.000 12.64948 155 ASP B O 1
ATOM 8153 N N . GLN B 1 157 ? -30.84216 -4.25029 -29.07184 1.000 12.47583 156 GLN B N 1
ATOM 8154 C CA . GLN B 1 157 ? -29.43511 -4.13513 -29.45005 1.000 12.24084 156 GLN B CA 1
ATOM 8155 C C . GLN B 1 157 ? -28.56314 -4.32703 -28.23051 1.000 13.04261 156 GLN B C 1
ATOM 8156 O O . GLN B 1 157 ? -29.04548 -4.26061 -27.10685 1.000 14.39114 156 GLN B O 1
ATOM 8170 N N . THR B 1 158 ? -27.27217 -4.63819 -28.46246 1.000 14.03114 157 THR B N 1
ATOM 8171 C CA . THR B 1 158 ? -26.33985 -4.88372 -27.34325 1.000 15.47283 157 THR B CA 1
ATOM 8172 C C . THR B 1 158 ? -26.13533 -3.58412 -26.55243 1.000 17.08092 157 THR B C 1
ATOM 8173 O O . THR B 1 158 ? -25.96618 -2.49437 -27.12381 1.000 16.79621 157 THR B O 1
ATOM 8184 N N . PHE B 1 159 ? -26.07167 -3.72142 -25.23473 1.000 16.91868 158 PHE B N 1
ATOM 8185 C CA . PHE B 1 159 ? -25.91010 -2.60468 -24.33390 1.000 18.59386 158 PHE B CA 1
ATOM 8186 C C . PHE B 1 159 ? -24.65657 -1.80955 -24.65126 1.000 18.74805 158 PHE B C 1
ATOM 8187 O O . PHE B 1 159 ? -23.55248 -2.34423 -24.77230 1.000 19.91544 158 PHE B O 1
ATOM 8204 N N . ASN B 1 160 ? -24.84745 -0.51119 -24.81893 1.000 18.51073 159 ASN B N 1
ATOM 8205 C CA A ASN B 1 160 ? -23.76060 0.43234 -25.03890 0.384 18.65629 159 ASN B CA 1
ATOM 8206 C CA B ASN B 1 160 ? -23.75577 0.43232 -25.02643 0.616 19.43055 159 ASN B CA 1
ATOM 8207 C C . ASN B 1 160 ? -23.05616 0.29351 -26.38340 1.000 18.56668 159 ASN B C 1
ATOM 8208 O O . ASN B 1 160 ? -21.91362 0.80975 -26.55418 1.000 20.81565 159 ASN B O 1
ATOM 8229 N N . CYS B 1 161 ? -23.70384 -0.34020 -27.36273 1.000 16.84773 160 CYS B N 1
ATOM 8230 C CA . CYS B 1 161 ? -23.14657 -0.34071 -28.70423 1.000 18.76684 160 CYS B CA 1
ATOM 8231 C C . CYS B 1 161 ? -22.83962 1.06953 -29.21742 1.000 16.54847 160 CYS B C 1
ATOM 8232 O O . CYS B 1 161 ? -23.60511 2.00279 -29.00855 1.000 14.28438 160 CYS B O 1
ATOM 8239 N N . MET B 1 162 ? -21.80195 1.16024 -30.04697 1.000 15.98150 161 MET B N 1
ATOM 8240 C CA A MET B 1 162 ? -21.42112 2.45209 -30.62065 0.411 15.42493 161 MET B CA 1
ATOM 8241 C CA B MET B 1 162 ? -21.43934 2.46586 -30.59156 0.589 15.10241 161 MET B CA 1
ATOM 8242 C C . MET B 1 162 ? -22.52691 3.03577 -31.50471 1.000 12.96057 161 MET B C 1
ATOM 8243 O O . MET B 1 162 ? -22.74663 4.26183 -31.55098 1.000 13.08262 161 MET B O 1
ATOM 8270 N N . SER B 1 163 ? -23.21119 2.18740 -32.27091 1.000 13.46493 162 SER B N 1
ATOM 8271 C CA A SER B 1 163 ? -24.25869 2.70831 -33.15292 0.692 14.14885 162 SER B CA 1
ATOM 8272 C CA B SER B 1 163 ? -24.26383 2.68595 -33.14834 0.308 14.26276 162 SER B CA 1
ATOM 8273 C C . SER B 1 163 ? -25.46703 3.20887 -32.37528 1.000 13.93518 162 SER B C 1
ATOM 8274 O O . SER B 1 163 ? -26.28318 3.91375 -32.95918 1.000 16.50186 162 SER B O 1
ATOM 8289 N N . VAL B 1 164 ? -25.62598 2.82168 -31.12947 1.000 12.33326 163 VAL B N 1
ATOM 8290 C CA . VAL B 1 164 ? -26.66450 3.39175 -30.26337 1.000 11.88924 163 VAL B CA 1
ATOM 8291 C C . VAL B 1 164 ? -26.23337 4.76964 -29.78693 1.000 11.89197 163 VAL B C 1
ATOM 8292 O O . VAL B 1 164 ? -26.90677 5.78751 -30.06109 1.000 13.09337 163 VAL B O 1
ATOM 8305 N N . THR B 1 165 ? -25.06570 4.85108 -29.12187 1.000 12.25484 164 THR B N 1
ATOM 8306 C CA A THR B 1 165 ? -24.64498 6.11786 -28.53567 0.174 13.12440 164 THR B CA 1
ATOM 8307 C CA B THR B 1 165 ? -24.60214 6.10182 -28.54359 0.826 13.53869 164 THR B CA 1
ATOM 8308 C C . THR B 1 165 ? -24.45648 7.18588 -29.61506 1.000 12.92288 164 THR B C 1
ATOM 8309 O O . THR B 1 165 ? -24.89846 8.34492 -29.45693 1.000 13.49852 164 THR B O 1
ATOM 8330 N N . TYR B 1 166 ? -23.76750 6.85905 -30.72952 1.000 12.36991 165 TYR B N 1
ATOM 8331 C CA . TYR B 1 166 ? -23.53454 7.84926 -31.76091 1.000 12.05422 165 TYR B CA 1
ATOM 8332 C C . TYR B 1 166 ? -24.74224 8.09933 -32.63233 1.000 12.17833 165 TYR B C 1
ATOM 8333 O O . TYR B 1 166 ? -24.76397 9.09118 -33.35820 1.000 12.03938 165 TYR B O 1
ATOM 8351 N N . GLY B 1 167 ? -25.79463 7.28133 -32.49044 1.000 11.56715 166 GLY B N 1
ATOM 8352 C CA . GLY B 1 167 ? -27.12657 7.57930 -33.00499 1.000 11.90700 166 GLY B CA 1
ATOM 8353 C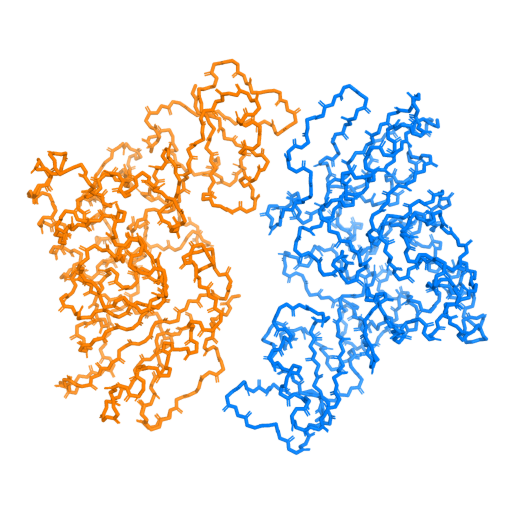 C . GLY B 1 167 ? -27.99287 8.36031 -32.02626 1.000 11.46608 166 GLY B C 1
ATOM 8354 O O . GLY B 1 167 ? -29.23311 8.43768 -32.18467 1.000 11.76917 166 GLY B O 1
ATOM 8358 N N . ASN B 1 168 ? -27.34169 8.98285 -31.01901 1.000 11.48491 167 ASN B N 1
ATOM 8359 C CA . ASN B 1 168 ? -28.01471 9.87298 -30.07191 1.000 11.66799 167 ASN B CA 1
ATOM 8360 C C . ASN B 1 168 ? -29.06750 9.14958 -29.26292 1.000 12.03066 167 ASN B C 1
ATOM 8361 O O . ASN B 1 168 ? -30.14079 9.71088 -28.95218 1.000 14.43941 167 ASN B O 1
ATOM 8372 N N . ALA B 1 169 ? -28.70036 7.94120 -28.80451 1.000 11.91910 168 ALA B N 1
ATOM 8373 C CA . ALA B 1 169 ? -29.61575 7.13623 -28.01906 1.000 13.08284 168 ALA B CA 1
ATOM 8374 C C . ALA B 1 169 ? -28.88625 6.44642 -26.86458 1.000 13.44933 168 ALA B C 1
ATOM 8375 O O . ALA B 1 169 ? -27.67943 6.35567 -26.81539 1.000 14.27161 168 ALA B O 1
ATOM 8382 N N . GLY B 1 170 ? -29.69342 5.86821 -25.98373 1.000 14.46932 169 GLY B N 1
ATOM 8383 C CA . GLY B 1 170 ? -29.25105 5.13487 -24.80265 1.000 14.28123 169 GLY B CA 1
ATOM 8384 C C . GLY B 1 170 ? -30.45366 4.41126 -24.19135 1.000 13.53554 169 GLY B C 1
ATOM 8385 O O . GLY B 1 170 ? -31.47585 4.22625 -24.85099 1.000 13.18080 169 GLY B O 1
ATOM 8389 N N . PRO B 1 171 ? -30.35610 4.06129 -22.90744 1.000 14.11007 170 PRO B N 1
ATOM 8390 C CA . PRO B 1 171 ? -31.39667 3.26004 -22.28915 1.000 13.74040 170 PRO B CA 1
ATOM 8391 C C . PRO B 1 171 ? -32.78160 3.87386 -22.39428 1.000 13.90383 170 PRO B C 1
ATOM 8392 O O . PRO B 1 171 ? -33.77296 3.14662 -22.54244 1.000 14.91153 170 PRO B O 1
ATOM 8403 N N . HIS B 1 172 ? -32.90498 5.18305 -22.25929 1.000 15.18506 171 HIS B N 1
ATOM 8404 C CA A HIS B 1 172 ? -34.22854 5.78863 -22.26689 0.415 15.65240 171 HIS B CA 1
ATOM 8405 C CA B HIS B 1 172 ? -34.22768 5.80288 -22.28160 0.585 14.54026 171 HIS B CA 1
ATOM 8406 C C . HIS B 1 172 ? -34.94572 5.53368 -23.58718 1.000 13.72054 171 HIS B C 1
ATOM 8407 O O . HIS B 1 172 ? -36.17174 5.35192 -23.61343 1.000 14.07764 171 HIS B O 1
ATOM 8434 N N . GLU B 1 173 ? -34.20983 5.50678 -24.69120 1.000 12.95374 172 GLU B N 1
ATOM 8435 C CA . GLU B 1 173 ? -34.85023 5.30211 -26.00633 1.000 11.55663 172 GLU B CA 1
ATOM 8436 C C . GLU B 1 173 ? -35.33394 3.86841 -26.15220 1.000 12.21740 172 GLU B C 1
ATOM 8437 O O . GLU B 1 173 ? -36.35119 3.63842 -26.82334 1.000 11.96996 172 GLU B O 1
ATOM 8449 N N . PHE B 1 174 ? -34.63763 2.89971 -25.53617 1.000 10.92880 173 PHE B N 1
ATOM 8450 C CA . PHE B 1 174 ? -35.17435 1.53166 -25.54995 1.000 10.71475 173 PHE B CA 1
ATOM 8451 C C . PHE B 1 174 ? -36.44324 1.41541 -24.71342 1.000 10.54694 173 PHE B C 1
ATOM 8452 O O . PHE B 1 174 ? -37.39044 0.77331 -25.12903 1.000 11.31660 173 PHE B O 1
ATOM 8469 N N . ALA B 1 175 ? -36.48979 2.06613 -23.53715 1.000 11.98016 174 ALA B N 1
ATOM 8470 C CA . ALA B 1 175 ? -37.73140 2.07806 -22.75036 1.000 11.79894 174 ALA B CA 1
ATOM 8471 C C . ALA B 1 175 ? -38.86228 2.72573 -23.52021 1.000 12.56533 174 ALA B C 1
ATOM 8472 O O . ALA B 1 175 ? -39.99827 2.21688 -23.56554 1.000 12.79198 174 ALA B O 1
ATOM 8479 N N . ALA B 1 176 ? -38.58049 3.88564 -24.11101 1.000 11.70152 175 ALA B N 1
ATOM 8480 C CA . ALA B 1 176 ? -39.61344 4.58665 -24.86123 1.000 13.73567 175 ALA B CA 1
ATOM 8481 C C . ALA B 1 176 ? -40.11925 3.76035 -26.04074 1.000 11.70544 175 ALA B C 1
ATOM 8482 O O . ALA B 1 176 ? -41.31390 3.79081 -26.38047 1.000 12.36151 175 ALA B O 1
ATOM 8489 N N . MET B 1 177 ? -39.22025 3.07358 -26.71850 1.000 11.28527 176 MET B N 1
ATOM 8490 C CA . MET B 1 177 ? -39.59002 2.28075 -27.87514 1.000 10.68057 176 MET B CA 1
ATOM 8491 C C . MET B 1 177 ? -40.52976 1.15129 -27.50434 1.000 10.76789 176 MET B C 1
ATOM 8492 O O . MET B 1 177 ? -41.57822 0.96908 -28.16047 1.000 11.19605 176 MET B O 1
ATOM 8506 N N . LEU B 1 178 ? -40.18507 0.36772 -26.47121 1.000 11.14525 177 LEU B N 1
ATOM 8507 C CA . LEU B 1 178 ? -41.06594 -0.73658 -26.10162 1.000 11.42032 177 LEU B CA 1
ATOM 8508 C C . LEU B 1 178 ? -42.40393 -0.20736 -25.57824 1.000 11.35927 177 LEU B C 1
ATOM 8509 O O . LEU B 1 178 ? -43.46978 -0.75658 -25.92820 1.000 11.47527 177 LEU B O 1
ATOM 8525 N N . GLU B 1 179 ? -42.36341 0.87960 -24.77868 1.000 11.85973 178 GLU B N 1
ATOM 8526 C CA . GLU B 1 179 ? -43.61011 1.48590 -24.28910 1.000 12.29430 178 GLU B CA 1
ATOM 8527 C C . GLU B 1 179 ? -44.51648 1.88587 -25.43414 1.000 11.02412 178 GLU B C 1
ATOM 8528 O O . GLU B 1 179 ? -45.71193 1.61374 -25.40430 1.000 11.97380 178 GLU B O 1
ATOM 8540 N N . ALA B 1 180 ? -43.94475 2.53546 -26.44860 1.000 12.14024 179 ALA B N 1
ATOM 8541 C CA . ALA B 1 180 ? -44.70409 2.99400 -27.60007 1.000 12.13188 179 ALA B CA 1
ATOM 8542 C C . ALA B 1 180 ? -45.24243 1.83802 -28.43207 1.000 10.74437 179 ALA B C 1
ATOM 8543 O O . ALA B 1 180 ? -46.40349 1.87752 -28.90635 1.000 12.31055 179 ALA B O 1
ATOM 8550 N N . ALA B 1 181 ? -44.44676 0.80088 -28.63367 1.000 11.10668 180 ALA B N 1
ATOM 8551 C CA . ALA B 1 181 ? -44.93607 -0.34536 -29.40356 1.000 11.58544 180 ALA B CA 1
ATOM 8552 C C . ALA B 1 181 ? -46.16115 -0.97310 -28.74249 1.000 11.63159 180 ALA B C 1
ATOM 8553 O O . ALA B 1 181 ? -47.14762 -1.28784 -29.41098 1.000 13.25660 180 ALA B O 1
ATOM 8560 N N . MET B 1 182 ? -46.10811 -1.11360 -27.42092 1.000 11.13416 181 MET B N 1
ATOM 8561 C CA A MET B 1 182 ? -47.21504 -1.70779 -26.69784 0.660 11.66220 181 MET B CA 1
ATOM 8562 C CA B MET B 1 182 ? -47.21115 -1.69425 -26.67083 0.340 11.33092 181 MET B CA 1
ATOM 8563 C C . MET B 1 182 ? -48.41749 -0.75990 -26.61364 1.000 11.26605 181 MET B C 1
ATOM 8564 O O . MET B 1 182 ? -49.56230 -1.22547 -26.66776 1.000 13.53983 181 MET B O 1
ATOM 8591 N N . ALA B 1 183 ? -48.19313 0.54826 -26.46531 1.000 10.81072 182 ALA B N 1
ATOM 8592 C CA . ALA B 1 183 ? -49.27103 1.51123 -26.29496 1.000 11.39009 182 ALA B CA 1
ATOM 8593 C C . ALA B 1 183 ? -49.98081 1.82323 -27.61253 1.000 11.35999 182 ALA B C 1
ATOM 8594 O O . ALA B 1 183 ? -51.19187 2.09162 -27.62432 1.000 12.56606 182 ALA B O 1
ATOM 8601 N N . GLU B 1 184 ? -49.24844 1.85468 -28.70938 1.000 11.46837 183 GLU B N 1
ATOM 8602 C CA . GLU B 1 184 ? -49.79823 2.29325 -29.99297 1.000 12.28475 183 GLU B CA 1
ATOM 8603 C C . GLU B 1 184 ? -50.47295 1.14448 -30.71008 1.000 11.77920 183 GLU B C 1
ATOM 8604 O O . GLU B 1 184 ? -51.22703 1.36810 -31.64641 1.000 13.62180 183 GLU B O 1
ATOM 8616 N N . ASN B 1 185 ? -50.23700 -0.10310 -30.23861 1.000 11.21408 184 ASN B N 1
ATOM 8617 C CA . ASN B 1 185 ? -50.78079 -1.30350 -30.85930 1.000 11.18457 184 ASN B CA 1
ATOM 8618 C C . ASN B 1 185 ? -51.39843 -2.17008 -29.74939 1.000 11.48032 184 ASN B C 1
ATOM 8619 O O . ASN B 1 185 ? -50.89406 -3.26924 -29.45995 1.000 12.73802 184 ASN B O 1
ATOM 8630 N N . PRO B 1 186 ? -52.43140 -1.67850 -29.06317 1.000 13.39309 185 PRO B N 1
ATOM 8631 C CA . PRO B 1 186 ? -52.90894 -2.35155 -27.83643 1.000 15.78309 185 PRO B CA 1
ATOM 8632 C C . PRO B 1 186 ? -53.52859 -3.73063 -28.07046 1.000 16.20698 185 PRO B C 1
ATOM 8633 O O . PRO B 1 186 ? -53.59189 -4.53423 -27.11588 1.000 19.07657 185 PRO B O 1
ATOM 8644 N N . GLN B 1 187 ? -53.95255 -4.06696 -29.28170 1.000 16.84453 186 GLN B N 1
ATOM 8645 C CA A GLN B 1 187 ? -54.51856 -5.38346 -29.59756 0.528 17.80956 186 GLN B CA 1
ATOM 8646 C CA B GLN B 1 187 ? -54.51313 -5.39146 -29.56872 0.472 18.79127 186 GLN B CA 1
ATOM 8647 C C . GLN B 1 187 ? -53.52364 -6.33351 -30.25942 1.000 18.99623 186 GLN B C 1
ATOM 8648 O O . GLN B 1 187 ? -53.87469 -7.49058 -30.62363 1.000 21.47870 186 GLN B O 1
ATOM 8675 N N . ALA B 1 188 ? -52.30520 -5.89068 -30.46987 1.000 15.95335 187 ALA B N 1
ATOM 8676 C CA . ALA B 1 188 ? -51.35225 -6.65590 -31.22197 1.000 16.09544 187 ALA B CA 1
ATOM 8677 C C . ALA B 1 188 ? -50.60199 -7.60247 -30.27439 1.000 14.43350 187 ALA B C 1
ATOM 8678 O O . ALA B 1 188 ? -50.48168 -7.38543 -29.06644 1.000 16.66195 187 ALA B O 1
ATOM 8685 N N . GLU B 1 189 ? -50.03534 -8.65118 -30.84648 1.000 14.27184 188 GLU B N 1
ATOM 8686 C CA . GLU B 1 189 ? -48.96827 -9.40240 -30.19529 1.000 14.72653 188 GLU B CA 1
ATOM 8687 C C . GLU B 1 189 ? -47.63437 -8.71362 -30.54059 1.000 13.09442 188 GLU B C 1
ATOM 8688 O O . GLU B 1 189 ? -47.37514 -8.36677 -31.69029 1.000 13.18600 188 GLU B O 1
ATOM 8700 N N . ILE B 1 190 ? -46.81684 -8.53053 -29.53585 1.000 13.47321 189 ILE B N 1
ATOM 8701 C CA A ILE B 1 190 ? -45.52535 -7.85993 -29.63603 0.573 12.79048 189 ILE B CA 1
ATOM 8702 C CA B ILE B 1 190 ? -45.51987 -7.86834 -29.68575 0.427 12.66588 189 ILE B CA 1
ATOM 8703 C C . ILE B 1 190 ? -44.45584 -8.95036 -29.63055 1.000 11.79696 189 ILE B C 1
ATOM 8704 O O . ILE B 1 190 ? -44.38066 -9.74462 -28.67903 1.000 14.31807 189 ILE B O 1
ATOM 8735 N N . TRP B 1 191 ? -43.63023 -9.00897 -30.67509 1.000 10.93881 190 TRP B N 1
ATOM 8736 C CA . TRP B 1 191 ? -42.49273 -9.90272 -30.75742 1.000 11.13850 190 TRP B CA 1
ATOM 8737 C C . TRP B 1 191 ? -41.25000 -9.05282 -30.53475 1.000 10.39960 190 TRP B C 1
ATOM 8738 O O . TRP B 1 191 ? -41.06403 -8.03815 -31.21080 1.000 12.43880 190 TRP B O 1
ATOM 8759 N N . VAL B 1 192 ? -40.41211 -9.47817 -29.59922 1.000 10.49618 191 VAL B N 1
ATOM 8760 C CA . VAL B 1 192 ? -39.18823 -8.76076 -29.28940 1.000 10.87615 191 VAL B CA 1
ATOM 8761 C C . VAL B 1 192 ? -38.00840 -9.62734 -29.69846 1.000 10.54687 191 VAL B C 1
ATOM 8762 O O . VAL B 1 192 ? -37.80969 -10.72390 -29.15353 1.000 11.89949 191 VAL B O 1
ATOM 8775 N N . LYS B 1 193 ? -37.20701 -9.12548 -30.62427 1.000 11.11651 192 LYS B N 1
ATOM 8776 C CA . LYS B 1 193 ? -36.00681 -9.82244 -31.06451 1.000 11.95647 192 LYS B CA 1
ATOM 8777 C C . LYS B 1 193 ? -34.89380 -9.50697 -30.08189 1.000 13.60287 192 LYS B C 1
ATOM 8778 O O . LYS B 1 193 ? -34.46004 -8.35976 -29.96422 1.000 14.85532 192 LYS B O 1
ATOM 8797 N N . VAL B 1 194 ? -34.47679 -10.52562 -29.33461 1.000 14.27569 193 VAL B N 1
ATOM 8798 C CA . VAL B 1 194 ? -33.56378 -10.40091 -28.21826 1.000 17.39125 193 VAL B CA 1
ATOM 8799 C C . VAL B 1 194 ? -32.38382 -11.32172 -28.45889 1.000 20.90723 193 VAL B C 1
ATOM 8800 O O . VAL B 1 194 ? -32.38638 -12.18981 -29.33792 1.000 20.34407 193 VAL B O 1
ATOM 8813 N N . HIS B 1 195 ? -31.38942 -11.16650 -27.58984 1.000 25.5752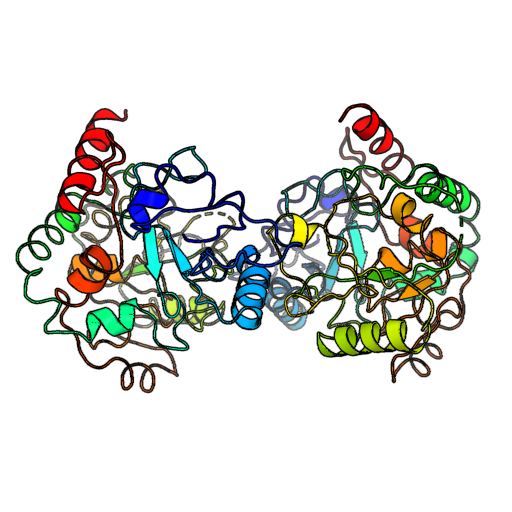8 194 HIS B N 1
ATOM 8814 C CA . HIS B 1 195 ? -30.17982 -12.00608 -27.52287 1.000 36.55492 194 HIS B CA 1
ATOM 8815 C C . HIS B 1 195 ? -29.26498 -11.69463 -28.69174 1.000 39.70307 194 HIS B C 1
ATOM 8816 O O . HIS B 1 195 ? -29.19805 -12.44860 -29.64970 1.000 42.56286 194 HIS B O 1
ATOM 8830 N N . LYS B 1 203 ? -22.28522 -8.43665 -23.27488 1.000 39.71686 202 LYS B N 1
ATOM 8831 C CA . LYS B 1 203 ? -22.87295 -9.35004 -24.22057 1.000 37.97422 202 LYS B CA 1
ATOM 8832 C C . LYS B 1 203 ? -24.41179 -9.24262 -24.26204 1.000 32.96201 202 LYS B C 1
ATOM 8833 O O . LYS B 1 203 ? -25.05671 -9.65507 -25.23364 1.000 35.13673 202 LYS B O 1
ATOM 8851 N N . THR B 1 204 ? -25.01319 -8.58965 -23.29948 1.000 25.33941 203 THR B N 1
ATOM 8852 C CA . THR B 1 204 ? -26.44787 -8.60528 -23.16204 1.000 20.43960 203 THR B CA 1
ATOM 8853 C C . THR B 1 204 ? -27.08107 -7.38521 -23.82998 1.000 17.79343 203 THR B C 1
ATOM 8854 O O . THR B 1 204 ? -26.41613 -6.38265 -24.09562 1.000 19.82868 203 THR B O 1
ATOM 8865 N N . GLY B 1 205 ? -28.39959 -7.49373 -24.09822 1.000 18.52228 204 GLY B N 1
ATOM 8866 C CA . GLY B 1 205 ? -29.16457 -6.42164 -24.66811 1.000 18.16161 204 GLY B CA 1
ATOM 8867 C C . GLY B 1 205 ? -29.90386 -5.65146 -23.63001 1.000 16.81376 204 GLY B C 1
ATOM 8868 O O . GLY B 1 205 ? -30.06794 -6.06837 -22.46431 1.000 18.85113 204 GLY B O 1
ATOM 8872 N N . TYR B 1 206 ? -30.49511 -4.55899 -24.07555 1.000 15.59231 205 TYR B N 1
ATOM 8873 C CA . TYR B 1 206 ? -31.24832 -3.75912 -23.13105 1.000 15.97972 205 TYR B CA 1
ATOM 8874 C C . TYR B 1 206 ? -32.39667 -4.52134 -22.51268 1.000 15.39162 205 TYR B C 1
ATOM 8875 O O . TYR B 1 206 ? -32.77093 -4.22481 -21.36854 1.000 17.49959 205 TYR B O 1
ATOM 8893 N N . PHE B 1 207 ? -33.00716 -5.44472 -23.24532 1.000 14.75602 206 PHE B N 1
ATOM 8894 C CA . PHE B 1 207 ? -34.22492 -6.13325 -22.81589 1.000 14.84361 206 PHE B CA 1
ATOM 8895 C C . PHE B 1 207 ? -33.93381 -7.52083 -22.26557 1.000 13.86421 206 PHE B C 1
ATOM 8896 O O . PHE B 1 207 ? -34.81077 -8.38378 -22.23551 1.000 14.16036 206 PHE B O 1
ATOM 8913 N N . ALA B 1 208 ? -32.74810 -7.72539 -21.73780 1.000 14.41942 207 ALA B N 1
ATOM 8914 C CA . ALA B 1 208 ? -32.40025 -9.05104 -21.21885 1.000 16.40301 207 ALA B CA 1
ATOM 8915 C C . ALA B 1 208 ? -33.32119 -9.51001 -20.10663 1.000 16.79241 207 ALA B C 1
ATOM 8916 O O . ALA B 1 208 ? -33.49915 -10.71975 -19.93099 1.000 18.30025 207 ALA B O 1
ATOM 8923 N N . ASP B 1 209 ? -33.90949 -8.59960 -19.33073 1.000 16.73640 208 ASP B N 1
ATOM 8924 C CA . ASP B 1 209 ? -34.77455 -8.98083 -18.21710 1.000 16.23300 208 ASP B CA 1
ATOM 8925 C C . ASP B 1 209 ? -36.20950 -9.28351 -18.66784 1.000 15.36419 208 ASP B C 1
ATOM 8926 O O . ASP B 1 209 ? -37.01824 -9.78200 -17.86672 1.000 17.46323 208 ASP B O 1
ATOM 8935 N N . LEU B 1 210 ? -36.60226 -8.90702 -19.89662 1.000 14.88484 209 LEU B N 1
ATOM 8936 C CA . LEU B 1 210 ? -37.95995 -9.11462 -20.36274 1.000 14.86145 209 LEU B CA 1
ATOM 8937 C C . LEU B 1 210 ? -38.29958 -10.59828 -20.44828 1.000 15.57593 209 LEU B C 1
ATOM 8938 O O . LEU B 1 210 ? -37.49260 -11.41057 -20.91378 1.000 17.36159 209 LEU B O 1
ATOM 8954 N N A ARG B 1 211 ? -39.50627 -10.94082 -20.02938 0.359 17.77286 210 ARG B N 1
ATOM 8955 N N B ARG B 1 211 ? -39.49099 -10.94826 -20.00945 0.641 17.49633 210 ARG B N 1
ATOM 8956 C CA A ARG B 1 211 ? -39.99265 -12.31299 -20.11436 0.359 18.88384 210 ARG B CA 1
ATOM 8957 C CA B ARG B 1 211 ? -39.97085 -12.32480 -20.13932 0.641 17.32001 210 ARG B CA 1
ATOM 8958 C C A ARG B 1 211 ? -41.31264 -12.36273 -20.88004 0.359 17.29273 210 ARG B C 1
ATOM 8959 C C B ARG B 1 211 ? -41.30704 -12.36041 -20.88301 0.641 15.85418 210 ARG B C 1
ATOM 8960 O O A ARG B 1 211 ? -42.04980 -11.37300 -20.95885 0.359 19.19562 210 ARG B O 1
ATOM 8961 O O B ARG B 1 211 ? -42.02696 -11.35774 -20.98574 0.641 19.01042 210 ARG B O 1
ATOM 9002 N N . ALA B 1 212 ? -41.58761 -13.52246 -21.47400 1.000 15.92833 211 ALA B N 1
ATOM 9003 C CA . ALA B 1 212 ? -42.79178 -13.70009 -22.26724 1.000 16.22519 211 ALA B CA 1
ATOM 9004 C C . ALA B 1 212 ? -44.02167 -13.57596 -21.40920 1.000 17.61320 211 ALA B C 1
ATOM 9005 O O . ALA B 1 212 ? -44.03847 -14.00206 -20.25059 1.000 18.68265 211 ALA B O 1
ATOM 9013 N N A THR B 1 213 ? -45.05765 -13.00878 -22.00011 0.491 19.86780 212 THR B N 1
ATOM 9014 N N B THR B 1 213 ? -45.07554 -13.05919 -22.03571 0.509 18.86503 212 THR B N 1
ATOM 9015 C CA A THR B 1 213 ? -46.31609 -12.76367 -21.33814 0.491 22.30434 212 THR B CA 1
ATOM 9016 C CA B THR B 1 213 ? -46.43175 -13.08369 -21.52170 0.509 19.97356 212 THR B CA 1
ATOM 9017 C C A THR B 1 213 ? -47.42994 -12.97616 -22.34665 0.491 23.36127 212 THR B C 1
ATOM 9018 C C B THR B 1 213 ? -47.37771 -13.54623 -22.63504 0.509 21.39123 212 THR B C 1
ATOM 9019 O O A THR B 1 213 ? -47.20204 -13.32361 -23.50693 0.491 24.09729 212 THR B O 1
ATOM 9020 O O B THR B 1 213 ? -46.93260 -13.97753 -23.70461 0.509 21.91862 212 THR B O 1
ATOM 9041 N N A GLN B 1 214 ? -48.65455 -12.69019 -21.90220 0.491 24.20474 213 GLN B N 1
ATOM 9042 N N B GLN B 1 214 ? -48.68961 -13.42636 -22.39870 0.509 22.67160 213 GLN B N 1
ATOM 9043 C CA A GLN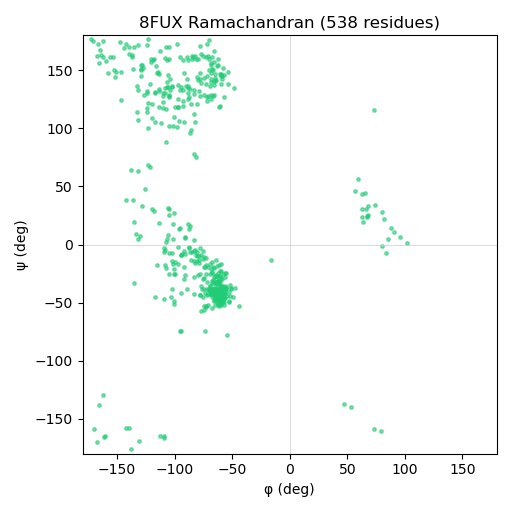 B 1 214 ? -49.81452 -12.80494 -22.77849 0.491 24.40573 213 GLN B CA 1
ATOM 9044 C CA B GLN B 1 214 ? -49.68600 -13.64417 -23.43191 0.509 25.15127 213 GLN B CA 1
ATOM 9045 C C A GLN B 1 214 ? -49.51452 -12.25654 -24.16260 0.491 23.94288 213 GLN B C 1
ATOM 9046 C C B GLN B 1 214 ? -49.58274 -12.62727 -24.56640 0.509 24.53201 213 GLN B C 1
ATOM 9047 O O A GLN B 1 214 ? -49.56371 -12.99751 -25.14812 0.491 26.12736 213 GLN B O 1
ATOM 9048 O O B GLN B 1 214 ? -49.88427 -12.98188 -25.70924 0.509 27.90451 213 GLN B O 1
ATOM 9075 N N A ARG B 1 215 ? -49.21057 -10.96158 -24.21635 0.491 22.82362 214 ARG B N 1
ATOM 9076 N N B ARG B 1 215 ? -49.11845 -11.40870 -24.29188 0.509 22.65326 214 ARG B N 1
ATOM 9077 C CA A ARG B 1 215 ? -49.03320 -10.30003 -25.49596 0.491 19.65297 214 ARG B CA 1
ATOM 9078 C CA B ARG B 1 215 ? -49.04396 -10.34841 -25.31774 0.509 19.97124 214 ARG B CA 1
ATOM 9079 C C A ARG B 1 215 ? -47.61584 -10.40170 -26.02881 0.491 16.35877 214 ARG B C 1
ATOM 9080 C C B ARG B 1 215 ? -47.62311 -10.07340 -25.84856 0.509 17.07571 214 ARG B C 1
ATOM 9081 O O A ARG B 1 215 ? -47.44888 -10.29317 -27.23806 0.491 16.30461 214 ARG B O 1
ATOM 9082 O O B ARG B 1 215 ? -47.44510 -9.31910 -26.84537 0.509 17.34191 214 ARG B O 1
ATOM 9123 N N . VAL B 1 216 ? -46.61979 -10.60841 -25.17662 1.000 14.38519 215 VAL B N 1
ATOM 9124 C CA . VAL B 1 216 ? -45.20701 -10.39886 -25.50979 1.000 13.57307 215 VAL B CA 1
ATOM 9125 C C . VAL B 1 216 ? -44.53692 -11.72483 -25.71097 1.000 12.79532 215 VAL B C 1
ATOM 9126 O O . VAL B 1 216 ? -44.50775 -12.58341 -24.80467 1.000 15.07900 215 VAL B O 1
ATOM 9140 N N . ARG B 1 217 ? -44.00108 -11.92683 -26.91769 1.000 11.98970 216 ARG B N 1
ATOM 9141 C CA A ARG B 1 217 ? -43.23271 -13.12465 -27.26743 0.578 12.17132 216 ARG B CA 1
ATOM 9142 C CA B ARG B 1 217 ? -43.22138 -13.12109 -27.22677 0.422 13.05694 216 ARG B CA 1
ATOM 9143 C C . ARG B 1 217 ? -41.77919 -12.73313 -27.49660 1.000 13.02950 216 ARG B C 1
ATOM 9144 O O . ARG B 1 217 ? -41.51237 -11.70919 -28.17220 1.000 13.46008 216 ARG B O 1
ATOM 9185 N N . LEU B 1 218 ? -40.84272 -13.53271 -26.99156 1.000 12.13366 217 LEU B N 1
ATOM 9186 C CA . LEU B 1 218 ? -39.42475 -13.29383 -27.20690 1.000 13.30828 217 LEU B CA 1
ATOM 9187 C C . LEU B 1 218 ? -38.96562 -14.13477 -28.39195 1.000 14.73545 217 LEU B C 1
ATOM 9188 O O . LEU B 1 218 ? -39.25956 -15.33064 -28.46869 1.000 17.41195 217 LEU B O 1
ATOM 9204 N N . ILE B 1 219 ? -38.24078 -13.53064 -29.29723 1.000 12.98703 218 ILE B N 1
ATOM 9205 C CA . ILE B 1 219 ? -37.60628 -14.23983 -30.38657 1.000 14.52952 218 ILE B CA 1
ATOM 9206 C C . ILE B 1 219 ? -36.10562 -14.25785 -30.05439 1.000 14.47867 218 ILE B C 1
ATOM 9207 O O . ILE B 1 219 ? -35.36633 -13.30724 -30.36122 1.000 14.47805 218 ILE B O 1
ATOM 9223 N N . ALA B 1 220 ? -35.66474 -15.27467 -29.31584 1.000 16.80957 219 ALA B N 1
ATOM 9224 C CA . ALA B 1 220 ? -34.32023 -15.33839 -28.79377 1.000 19.03802 219 ALA B CA 1
ATOM 9225 C C . ALA B 1 220 ? -33.43249 -16.16944 -29.68797 1.000 22.61219 219 ALA B C 1
ATOM 9226 O O . ALA B 1 220 ? -32.21588 -16.10772 -29.58002 1.000 26.19716 219 ALA B O 1
ATOM 9233 N N . GLU B 1 221 ? -34.00557 -16.95549 -30.55089 1.000 22.09127 220 GLU B N 1
ATOM 9234 C CA . GLU B 1 221 ? -33.22142 -17.76812 -31.46689 1.000 23.19396 220 GLU B CA 1
ATOM 9235 C C . GLU B 1 221 ? -32.61241 -16.94604 -32.60484 1.000 19.26225 220 GLU B C 1
ATOM 9236 O O . GLU B 1 221 ? -33.13314 -15.90689 -32.97812 1.000 20.24996 220 GLU B O 1
ATOM 9248 N N A ASN B 1 222 ? -31.53919 -17.44549 -33.19276 0.477 19.14098 221 ASN B N 1
ATOM 9249 N N B ASN B 1 222 ? -31.49938 -17.40580 -33.15143 0.523 19.10332 221 ASN B N 1
ATOM 9250 C CA A ASN B 1 222 ? -30.98760 -16.81278 -34.39040 0.477 19.93759 221 ASN B CA 1
ATOM 9251 C CA B ASN B 1 222 ? -31.00846 -16.78375 -34.37707 0.523 19.84610 221 ASN B CA 1
ATOM 9252 C C A ASN B 1 222 ? -31.89810 -17.12500 -35.57603 0.477 18.46510 221 ASN B C 1
ATOM 9253 C C B ASN B 1 222 ? -32.00134 -17.09800 -35.49170 0.523 17.57154 221 ASN B C 1
ATOM 9254 O O A ASN B 1 222 ? -32.10143 -18.29217 -35.91001 0.477 20.10342 221 ASN B O 1
ATOM 9255 O O B ASN B 1 222 ? -32.42881 -18.23547 -35.64713 0.523 19.22507 221 ASN B O 1
ATOM 9276 N N . VAL B 1 223 ? -32.35120 -16.09151 -36.26779 1.000 16.85081 222 VAL B N 1
ATOM 9277 C CA . VAL B 1 223 ? -33.25184 -16.26611 -37.39649 1.000 15.69732 222 VAL B CA 1
ATOM 9278 C C . VAL B 1 223 ? -32.87605 -15.25390 -38.44910 1.000 13.65878 222 VAL B C 1
ATOM 9279 O O . VAL B 1 223 ? -32.44849 -14.16093 -38.14769 1.000 15.74300 222 VAL B O 1
ATOM 9293 N N . SER B 1 224 ? -33.08162 -15.60604 -39.69737 1.000 12.04380 223 SER B N 1
ATOM 9294 C CA A SER B 1 224 ? -32.77565 -14.68639 -40.79333 0.703 10.91729 223 SER B CA 1
ATOM 9295 C CA B SER B 1 224 ? -32.76022 -14.66940 -40.77986 0.297 12.46420 223 SER B CA 1
ATOM 9296 C C . SER B 1 224 ? -33.74150 -13.49746 -40.80649 1.000 11.02873 223 SER B C 1
ATOM 9297 O O . SER B 1 224 ? -34.95712 -13.71450 -40.84243 1.000 11.90459 223 SER B O 1
ATOM 9312 N N . PRO B 1 225 ? -33.23417 -12.24698 -40.79718 1.000 10.51539 224 PRO B N 1
ATOM 9313 C CA . PRO B 1 225 ? -34.15528 -11.10383 -40.70734 1.000 10.77138 224 PRO B CA 1
ATOM 9314 C C . PRO B 1 225 ? -35.26320 -11.05842 -41.71651 1.000 10.43835 224 PRO B C 1
ATOM 9315 O O . PRO B 1 225 ? -36.40805 -10.78655 -41.33264 1.000 10.54883 224 PRO B O 1
ATOM 9326 N N . GLN B 1 226 ? -34.98098 -11.24547 -43.02629 1.000 10.09773 225 GLN B N 1
ATOM 9327 C CA . GLN B 1 226 ? -36.04104 -11.10867 -44.01710 1.000 9.95408 225 GLN B CA 1
ATOM 9328 C C . GLN B 1 226 ? -37.12594 -12.15156 -43.80578 1.000 10.08243 225 GLN B C 1
ATOM 9329 O O . GLN B 1 226 ? -38.30985 -11.89504 -44.07649 1.000 11.57398 225 GLN B O 1
ATOM 9343 N N . SER B 1 227 ? -36.75667 -13.34005 -43.31883 1.000 10.42350 226 SER B N 1
ATOM 9344 C CA A SER B 1 227 ? -37.75401 -14.35524 -43.06726 0.630 10.99772 226 SER B CA 1
ATOM 9345 C CA B SER B 1 227 ? -37.76483 -14.35495 -43.07312 0.370 10.99894 226 SER B CA 1
ATOM 9346 C C . SER B 1 227 ? -38.67410 -13.94828 -41.92551 1.000 10.93904 226 SER B C 1
ATOM 9347 O O . SER B 1 227 ? -39.90269 -14.07944 -42.01930 1.000 13.13794 226 SER B O 1
ATOM 9362 N N . LEU B 1 228 ? -38.11479 -13.45011 -40.82902 1.000 9.98665 227 LEU B N 1
ATOM 9363 C CA . LEU B 1 228 ? -38.93449 -12.97851 -39.72634 1.000 10.29053 227 LEU B CA 1
ATOM 9364 C C . LEU B 1 228 ? -39.82378 -11.82265 -40.17211 1.000 9.86545 227 LEU B C 1
ATOM 9365 O O . LEU B 1 228 ? -41.01512 -11.72120 -39.78798 1.000 10.65558 227 LEU B O 1
ATOM 9381 N N . LEU B 1 229 ? -39.26456 -10.90316 -40.93496 1.000 9.81820 228 LEU B N 1
ATOM 9382 C CA . LEU B 1 229 ? -39.97795 -9.68485 -41.32661 1.000 10.03582 228 LEU B CA 1
ATOM 9383 C C . LEU B 1 229 ? -41.22781 -9.99073 -42.12351 1.000 10.50451 228 LEU B C 1
ATOM 9384 O O . LEU B 1 229 ? -42.20252 -9.23489 -42.03487 1.000 11.33312 228 LEU B O 1
ATOM 9400 N N A ARG B 1 230 ? -41.22350 -11.06350 -42.91298 0.506 11.78297 229 ARG B N 1
ATOM 9401 N N B ARG B 1 230 ? -41.20176 -11.07994 -42.89860 0.494 10.00920 229 ARG B N 1
ATOM 9402 C CA A ARG B 1 230 ? -42.40495 -11.38159 -43.70474 0.506 14.61222 229 ARG B CA 1
ATOM 9403 C CA B ARG B 1 230 ? -42.36568 -11.49216 -43.67690 0.494 11.56053 229 ARG B CA 1
ATOM 9404 C C A ARG B 1 230 ? -43.61938 -11.75373 -42.83827 0.506 13.59241 229 ARG B C 1
ATOM 9405 C C B ARG B 1 230 ? -43.61367 -11.58579 -42.79985 0.494 11.64088 229 ARG B C 1
ATOM 9406 O O A ARG B 1 230 ? -44.73918 -11.87210 -43.37181 0.506 14.67178 229 ARG B O 1
ATOM 9407 O O B ARG B 1 230 ? -44.75096 -11.37091 -43.27862 0.494 12.19767 229 ARG B O 1
ATOM 9448 N N . HIS B 1 231 ? -43.41651 -11.98146 -41.52940 1.000 11.86556 230 HIS B N 1
ATOM 9449 C CA . HIS B 1 231 ? -44.51009 -12.34095 -40.63529 1.000 12.38452 230 HIS B CA 1
ATOM 9450 C C . HIS B 1 231 ? -45.02721 -11.19210 -39.80974 1.000 12.94463 230 HIS B C 1
ATOM 9451 O O . HIS B 1 231 ? -45.94171 -11.41908 -39.01281 1.000 16.16124 230 HIS B O 1
ATOM 9466 N N . VAL B 1 232 ? -44.45850 -9.99109 -39.90666 1.000 11.18244 231 VAL B N 1
ATOM 9467 C CA . VAL B 1 232 ? -44.81175 -8.90002 -39.01756 1.000 11.21972 231 VAL B CA 1
ATOM 9468 C C . VAL B 1 232 ? -45.39512 -7.78041 -39.84281 1.000 10.62427 231 VAL B C 1
ATOM 9469 O O . VAL B 1 232 ? -45.12970 -7.64095 -41.04073 1.000 12.71006 231 VAL B O 1
ATOM 9482 N N . SER B 1 233 ? -46.13922 -6.90130 -39.17703 1.000 11.33177 232 SER B N 1
ATOM 9483 C CA . SER B 1 233 ? -46.80269 -5.80081 -39.84850 1.000 11.53703 232 SER B CA 1
ATOM 9484 C C . SER B 1 233 ? -46.08940 -4.48091 -39.71301 1.000 11.24707 232 SER B C 1
ATOM 9485 O O . SER B 1 233 ? -46.31901 -3.57417 -40.52618 1.000 13.83301 232 SER B O 1
ATOM 9493 N N . ARG B 1 234 ? -45.29935 -4.29397 -38.66037 1.000 11.39916 233 ARG B N 1
ATOM 9494 C CA A ARG B 1 234 ? -44.55990 -3.05619 -38.48077 0.278 12.74802 233 ARG B CA 1
ATOM 9495 C CA B ARG B 1 234 ? -44.60138 -3.03441 -38.40695 0.722 12.33913 233 ARG B CA 1
ATOM 9496 C C . ARG B 1 234 ? -43.40995 -3.33698 -37.53574 1.000 9.76999 233 ARG B C 1
ATOM 9497 O O . ARG B 1 234 ? -43.42693 -4.31040 -36.79553 1.000 10.19231 233 ARG B O 1
ATOM 9538 N N . VAL B 1 235 ? -42.40313 -2.45868 -37.59690 1.000 9.67992 234 VAL B N 1
ATOM 9539 C CA . VAL B 1 235 ? -41.11879 -2.66496 -36.90772 1.000 9.32164 234 VAL B CA 1
ATOM 9540 C C . VAL B 1 235 ? -40.74853 -1.39696 -36.14291 1.000 9.26106 234 VAL B C 1
ATOM 9541 O O . VAL B 1 235 ? -40.82788 -0.27330 -36.69108 1.000 11.09078 234 VAL B O 1
ATOM 9554 N N . TYR B 1 236 ? -40.34626 -1.58774 -34.88354 1.000 9.11054 235 TYR B N 1
ATOM 9555 C CA . TYR B 1 236 ? -39.83154 -0.52098 -34.00998 1.000 8.79676 235 TYR B CA 1
ATOM 9556 C C . TYR B 1 236 ? -38.36113 -0.79881 -33.73821 1.000 8.33890 235 TYR B C 1
ATOM 9557 O O . TYR B 1 236 ? -38.00723 -1.92295 -33.36720 1.000 9.66631 235 TYR B O 1
ATOM 9575 N N . VAL B 1 237 ? -37.52847 0.23912 -33.90099 1.000 9.12877 236 VAL B N 1
ATOM 9576 C CA . VAL B 1 237 ? -36.08765 0.16461 -33.65559 1.000 8.57086 236 VAL B CA 1
ATOM 9577 C C . VAL B 1 237 ? -35.61230 1.43295 -32.96686 1.000 9.49031 236 VAL B C 1
ATOM 9578 O O . VAL B 1 237 ? -36.27707 2.48418 -32.98285 1.000 9.96522 236 VAL B O 1
ATOM 9591 N N . VAL B 1 238 ? -34.39426 1.32068 -32.40995 1.000 9.36695 237 VAL B N 1
ATOM 9592 C CA . VAL B 1 238 ? -33.62434 2.48629 -31.96332 1.000 9.56905 237 VAL B CA 1
ATOM 9593 C C . VAL B 1 238 ? -32.67288 2.86060 -33.11548 1.000 9.25967 237 VAL B C 1
ATOM 9594 O O . VAL B 1 238 ? -32.95364 3.81079 -33.85250 1.000 9.87169 237 VAL B O 1
ATOM 9607 N N . THR B 1 239 ? -31.59385 2.08542 -33.32953 1.000 9.48794 238 THR B N 1
ATOM 9608 C CA . THR B 1 239 ? -30.66882 2.30860 -34.42146 1.000 9.30018 238 THR B CA 1
ATOM 9609 C C . THR B 1 239 ? -30.34020 1.05417 -35.21484 1.000 9.93254 238 THR B C 1
ATOM 9610 O O . THR B 1 239 ? -29.49491 1.13150 -36.11873 1.000 11.96672 238 THR B O 1
ATOM 9621 N N . SER B 1 240 ? -30.96410 -0.08327 -34.94428 1.000 10.48455 239 SER B N 1
ATOM 9622 C CA . SER B 1 240 ? -30.56466 -1.34707 -35.52854 1.000 10.89267 239 SER B CA 1
ATOM 9623 C C . SER B 1 240 ? -30.62980 -1.32201 -37.07232 1.000 10.14925 239 SER B C 1
ATOM 9624 O O . SER B 1 240 ? -31.55322 -0.77738 -37.67710 1.000 10.08244 239 SER B O 1
ATOM 9632 N N . GLN B 1 241 ? -29.68335 -2.03975 -37.68679 1.000 11.25778 240 GLN B N 1
ATOM 9633 C CA . GLN B 1 241 ? -29.74951 -2.32106 -39.11006 1.000 11.49758 240 GLN B CA 1
ATOM 9634 C C . GLN B 1 241 ? -31.05315 -3.00379 -39.49954 1.000 10.59011 240 GLN B C 1
ATOM 9635 O O . GLN B 1 241 ? -31.48746 -2.89934 -40.67781 1.000 11.09056 240 GLN B O 1
ATOM 9649 N N . TYR B 1 242 ? -31.71666 -3.70250 -38.56193 1.000 10.50552 241 TYR B N 1
ATOM 9650 C CA A TYR B 1 242 ? -33.01405 -4.30868 -38.84120 0.349 11.08028 241 TYR B CA 1
ATOM 9651 C CA B TYR B 1 242 ? -33.01294 -4.31167 -38.85091 0.651 11.28401 241 TYR B CA 1
ATOM 9652 C C . TYR B 1 242 ? -33.99787 -3.31530 -39.43315 1.000 10.18487 241 TYR B C 1
ATOM 9653 O O . TYR B 1 242 ? -34.86729 -3.69432 -40.22465 1.000 11.19293 241 TYR B O 1
ATOM 9688 N N . GLY B 1 243 ? -33.88631 -2.02893 -39.05121 1.000 9.79738 242 GLY B N 1
ATOM 9689 C CA . GLY B 1 243 ? -34.80276 -1.03645 -39.58727 1.000 9.96768 242 GLY B CA 1
ATOM 9690 C C . GLY B 1 243 ? -34.68054 -0.85633 -41.08458 1.000 9.60447 242 GLY B C 1
ATOM 9691 O O . GLY B 1 243 ? -35.67795 -0.72572 -41.80592 1.000 10.50951 242 GLY B O 1
ATOM 9695 N N . PHE B 1 244 ? -33.43971 -0.84352 -41.59630 1.000 9.19724 243 PHE B N 1
ATOM 9696 C CA . PHE B 1 244 ? -33.27816 -0.75358 -43.02671 1.000 8.90867 243 PHE B CA 1
ATOM 9697 C C . PHE B 1 244 ? -33.71532 -2.03240 -43.73172 1.000 9.28679 243 PHE B C 1
ATOM 9698 O O . PHE B 1 244 ? -34.35820 -1.98614 -44.80365 1.000 9.97651 243 PHE B O 1
ATOM 9715 N N . GLU B 1 245 ? -33.41655 -3.19945 -43.13126 1.000 9.29435 244 GLU B N 1
ATOM 9716 C CA . GLU B 1 245 ? -33.89160 -4.45800 -43.65301 1.000 9.26666 244 GLU B CA 1
ATOM 9717 C C . GLU B 1 245 ? -35.41027 -4.47038 -43.76721 1.000 9.22203 244 GLU B C 1
ATOM 9718 O O . GLU B 1 245 ? -35.97866 -4.98203 -44.75190 1.000 9.99130 244 GLU B O 1
ATOM 9730 N N . ALA B 1 246 ? -36.09995 -3.88510 -42.76222 1.000 9.39652 245 ALA B N 1
ATOM 9731 C CA . ALA B 1 246 ? -37.55199 -3.77548 -42.76171 1.000 9.86609 245 ALA B CA 1
ATOM 9732 C C . ALA B 1 246 ? -38.04006 -2.87876 -43.89329 1.000 9.24794 245 ALA B C 1
ATOM 9733 O O . ALA B 1 246 ? -39.08628 -3.14738 -44.50959 1.000 9.93220 245 ALA B O 1
ATOM 9740 N N . LEU B 1 247 ? -37.35024 -1.76167 -44.15798 1.000 9.64287 246 LEU B N 1
ATOM 9741 C CA . LEU B 1 247 ? -37.71649 -0.92550 -45.31216 1.000 9.82906 246 LEU B CA 1
ATOM 9742 C C . LEU B 1 247 ? -37.66167 -1.74344 -46.60103 1.000 9.67803 246 LEU B C 1
ATOM 9743 O O . LEU B 1 247 ? -38.56652 -1.67414 -47.44546 1.000 10.53229 246 LEU B O 1
ATOM 9759 N N . LEU B 1 248 ? -36.58591 -2.52264 -46.79197 1.000 9.56709 247 LEU B N 1
ATOM 9760 C CA . LEU B 1 248 ? -36.47389 -3.35244 -47.97602 1.000 10.09722 247 LEU B CA 1
ATOM 9761 C C . LEU B 1 248 ? -37.63637 -4.34114 -48.09332 1.000 9.90324 247 LEU B C 1
ATOM 9762 O O . LEU B 1 248 ? -38.14116 -4.61596 -49.18598 1.000 10.85637 247 LEU B O 1
ATOM 9778 N N . ALA B 1 249 ? -38.08396 -4.88642 -46.95682 1.000 9.80728 248 ALA B N 1
ATOM 9779 C CA . ALA B 1 249 ? -39.18513 -5.83255 -46.86712 1.000 11.18696 248 ALA B CA 1
ATOM 9780 C C . ALA B 1 249 ? -40.55957 -5.18442 -47.02890 1.000 10.83623 248 ALA B C 1
ATOM 9781 O O . ALA B 1 249 ? -41.55485 -5.92102 -47.11216 1.000 12.10251 248 ALA B O 1
ATOM 9788 N N . GLY B 1 250 ? -40.62096 -3.86503 -47.11060 1.000 10.79602 249 GLY B N 1
ATOM 9789 C CA . GLY B 1 250 ? -41.89347 -3.15570 -47.27784 1.000 12.11598 249 GLY B CA 1
ATOM 9790 C C . GLY B 1 250 ? -42.67174 -2.93646 -46.00472 1.000 12.63201 249 GLY B C 1
ATOM 9791 O O . GLY B 1 250 ? -43.87296 -2.67302 -46.07305 1.000 15.13361 249 GLY B O 1
ATOM 9795 N N . LYS B 1 251 ? -42.02202 -2.96219 -44.84579 1.000 12.35899 250 LYS B N 1
ATOM 9796 C CA . LYS B 1 251 ? -42.76426 -2.80018 -43.58628 1.000 12.75141 250 LYS B CA 1
ATOM 9797 C C . LYS B 1 251 ? -42.56166 -1.39011 -43.02509 1.000 13.92959 250 LYS B C 1
ATOM 9798 O O . LYS B 1 251 ? -41.45562 -0.83269 -43.10892 1.000 15.95936 250 LYS B O 1
ATOM 9817 N N . PRO B 1 252 ? -43.59864 -0.78030 -42.43589 1.000 12.27074 251 PRO B N 1
ATOM 9818 C CA A PRO B 1 252 ? -43.42710 0.52884 -41.77438 0.730 13.06700 251 PRO B CA 1
ATOM 9819 C CA B PRO B 1 252 ? -43.40762 0.53054 -41.79464 0.270 12.21676 251 PRO B CA 1
ATOM 9820 C C . PRO B 1 252 ? -42.45504 0.42312 -40.61500 1.000 11.31613 251 PRO B C 1
ATOM 9821 O O . PRO B 1 252 ? -42.50782 -0.52124 -39.83036 1.000 13.58055 251 PRO B O 1
ATOM 9842 N N . VAL B 1 253 ? -41.56674 1.40268 -40.50744 1.000 11.08856 252 VAL B N 1
ATOM 9843 C CA . VAL B 1 253 ? -40.51753 1.43534 -39.48701 1.000 9.55276 252 VAL B CA 1
ATOM 9844 C C . VAL B 1 253 ? -40.61711 2.72626 -38.67596 1.000 11.01519 252 VAL B C 1
ATOM 9845 O O . VAL B 1 253 ? -40.67243 3.82648 -39.22762 1.000 12.29648 252 VAL B O 1
ATOM 9858 N N . THR B 1 254 ? -40.60654 2.57637 -37.36153 1.000 11.23303 253 THR B N 1
ATOM 9859 C CA . THR B 1 254 ? -40.58491 3.65292 -36.38479 1.000 11.79666 253 THR B CA 1
ATOM 9860 C C . THR B 1 254 ? -39.20417 3.63190 -35.70895 1.000 11.78392 253 THR B C 1
ATOM 9861 O O . THR B 1 254 ? -38.79380 2.59023 -35.16807 1.000 12.66807 253 THR B O 1
ATOM 9872 N N . CYS B 1 255 ? -38.53612 4.79188 -35.69501 1.000 12.08846 254 CYS B N 1
ATOM 9873 C CA A CYS B 1 255 ? -37.17145 4.90808 -35.18445 0.716 12.10821 254 CYS B CA 1
ATOM 9874 C CA B CYS B 1 255 ? -37.18561 4.93114 -35.20231 0.284 12.99564 254 CYS B CA 1
ATOM 9875 C C . CYS B 1 255 ? -37.11953 5.82101 -33.97795 1.000 11.61320 254 CYS B C 1
ATOM 9876 O O . CYS B 1 255 ? -37.55685 6.96604 -34.04151 1.000 12.45881 254 CYS B O 1
ATOM 9891 N N . PHE B 1 256 ? -36.46816 5.32463 -32.90657 1.000 10.04893 255 PHE B N 1
ATOM 9892 C CA . PHE B 1 256 ? -36.27389 6.10654 -31.67098 1.000 11.30089 255 PHE B CA 1
ATOM 9893 C C . PHE B 1 256 ? -34.86488 6.68104 -31.52008 1.000 11.54123 255 PHE B C 1
ATOM 9894 O O . PHE B 1 256 ? -34.62890 7.53353 -30.67243 1.000 14.22912 255 PHE B O 1
ATOM 9911 N N . GLY B 1 257 ? -33.92149 6.19730 -32.32804 1.000 11.12096 256 GLY B N 1
ATOM 9912 C CA . GLY B 1 257 ? -32.60994 6.80063 -32.46603 1.000 11.31132 256 GLY B CA 1
ATOM 9913 C C . GLY B 1 257 ? -32.46963 7.46569 -33.81656 1.000 10.17184 256 GLY B C 1
ATOM 9914 O O . GLY B 1 257 ? -33.44648 7.65184 -34.53733 1.000 11.22235 256 GLY B O 1
ATOM 9918 N N . GLN B 1 258 ? -31.21684 7.81503 -34.16524 1.000 10.00483 257 GLN B N 1
ATOM 9919 C CA . GLN B 1 258 ? -30.91341 8.49524 -35.42036 1.000 10.31261 257 GLN B CA 1
ATOM 9920 C C . GLN B 1 258 ? -29.92626 7.66345 -36.24103 1.000 9.81294 257 GLN B C 1
ATOM 9921 O O . GLN B 1 258 ? -28.78818 8.07750 -36.45809 1.000 10.52019 257 GLN B O 1
ATOM 9935 N N . PRO B 1 259 ? -30.34017 6.49197 -36.72507 1.000 10.10190 258 PRO B N 1
ATOM 9936 C CA . PRO B 1 259 ? -29.48536 5.69191 -37.58996 1.000 9.28173 258 PRO B CA 1
ATOM 9937 C C . PRO B 1 259 ? -29.30227 6.30561 -38.97363 1.000 8.81064 258 PRO B C 1
ATOM 9938 O O . PRO B 1 259 ? -29.95454 7.31498 -39.36984 1.000 9.66513 258 PRO B O 1
ATOM 9949 N N A TRP B 1 260 ? -28.38259 5.71447 -39.74863 0.514 9.76793 259 TRP B N 1
ATOM 9950 N N B TRP B 1 260 ? -28.40598 5.66673 -39.74160 0.486 9.44946 259 TRP B N 1
ATOM 9951 C CA A TRP B 1 260 ? -28.02406 6.29163 -41.04997 0.514 10.05099 259 TRP B CA 1
ATOM 9952 C CA B TRP B 1 260 ? -27.98374 6.16662 -41.04957 0.486 9.38876 259 TRP B CA 1
ATOM 9953 C C A TRP B 1 260 ? -29.23265 6.43574 -41.98683 0.514 9.54327 259 TRP B C 1
ATOM 9954 C C B TRP B 1 260 ? -29.13914 6.31543 -42.04601 0.486 9.38591 259 TRP B C 1
ATOM 9955 O O A TRP B 1 260 ? -29.26058 7.33869 -42.84158 0.514 10.30499 259 TRP B O 1
ATOM 9956 O O B TRP B 1 260 ? -28.99985 7.07665 -43.02349 0.486 9.19908 259 TRP B O 1
ATOM 9997 N N . TYR B 1 261 ? -30.21024 5.53097 -41.85635 1.000 9.45877 260 TYR B N 1
ATOM 9998 C CA . TYR B 1 261 ? -31.34499 5.45376 -42.78842 1.000 10.17732 260 TYR B CA 1
ATOM 9999 C C . TYR B 1 261 ? -32.55521 6.25049 -42.30295 1.000 9.15865 260 TYR B C 1
ATOM 10000 O O . TYR B 1 261 ? -33.56559 6.24805 -42.99966 1.000 10.16429 260 TYR B O 1
ATOM 10019 N N . ALA B 1 262 ? -32.45421 6.92270 -41.15701 1.000 9.67796 261 ALA B N 1
ATOM 10020 C CA . ALA B 1 262 ? -33.53163 7.77903 -40.65426 1.000 10.49532 261 ALA B CA 1
ATOM 10021 C C . ALA B 1 262 ? -33.46533 9.18435 -41.28842 1.000 10.94828 261 ALA B C 1
ATOM 10022 O O . ALA B 1 262 ? -32.42846 9.57905 -41.84478 1.000 11.32523 261 ALA B O 1
ATOM 10029 N N . SER B 1 263 ? -34.57512 9.90814 -41.22196 1.000 10.25744 262 SER B N 1
ATOM 10030 C CA . SER B 1 263 ? -34.58934 11.30926 -41.60895 1.000 11.90900 262 SER B CA 1
ATOM 10031 C C . SER B 1 263 ? -34.37274 11.58067 -43.09635 1.000 11.37018 262 SER B C 1
ATOM 10032 O O . SER B 1 263 ? -34.03096 12.70177 -43.46676 1.000 13.67134 262 SER B O 1
ATOM 10040 N N . TRP B 1 264 ? -34.71199 10.59811 -43.93868 1.000 11.11347 263 TRP B N 1
ATOM 10041 C CA . TRP B 1 264 ? -34.77346 10.75636 -45.40789 1.000 11.55675 263 TRP B CA 1
ATOM 10042 C C . TRP B 1 264 ? -36.18972 10.79806 -45.94680 1.000 11.56519 263 TRP B C 1
ATOM 10043 O O . TRP B 1 264 ? -36.36619 10.89703 -47.17057 1.000 12.65255 263 TRP B O 1
ATOM 10064 N N . GLY B 1 265 ? -37.17678 10.78422 -45.06023 1.000 11.74551 264 GLY B N 1
ATOM 10065 C CA . GLY B 1 265 ? -38.58658 10.77497 -45.41317 1.000 11.83146 264 GLY B CA 1
ATOM 10066 C C . GLY B 1 265 ? -39.17120 9.38680 -45.56414 1.000 11.49658 264 GLY B C 1
ATOM 10067 O O . GLY B 1 265 ? -40.32898 9.26773 -45.98958 1.000 15.06300 264 GLY B O 1
ATOM 10071 N N . LEU B 1 266 ? -38.45596 8.32184 -45.15637 1.000 11.39009 265 LEU B N 1
ATOM 10072 C CA . LEU B 1 266 ? -38.88846 6.93809 -45.29827 1.000 11.20369 265 LEU B CA 1
ATOM 10073 C C . LEU B 1 266 ? -39.27440 6.26770 -43.98550 1.000 11.59486 265 LEU B C 1
ATOM 10074 O O . LEU B 1 266 ? -39.74892 5.13745 -44.01489 1.000 13.01695 265 LEU B O 1
ATOM 10090 N N . THR B 1 267 ? -39.05738 6.92601 -42.85218 1.000 12.10414 266 THR B N 1
ATOM 10091 C CA . THR B 1 267 ? -39.26656 6.36535 -41.52519 1.000 11.74021 266 THR B CA 1
ATOM 10092 C C . THR B 1 267 ? -40.13018 7.29154 -40.68780 1.000 12.99996 266 THR B C 1
ATOM 10093 O O . THR B 1 267 ? -40.21353 8.49396 -40.91965 1.000 14.39508 266 THR B O 1
ATOM 10104 N N . ASP B 1 268 ? -40.81052 6.68078 -39.70102 1.000 12.39801 267 ASP B N 1
ATOM 10105 C CA . ASP B 1 268 ? -41.55334 7.40259 -38.63543 1.000 12.52689 267 ASP B CA 1
ATOM 10106 C C . ASP B 1 268 ? -40.54724 7.71624 -37.53507 1.000 11.86310 267 ASP B C 1
ATOM 10107 O O . ASP B 1 268 ? -40.25613 6.88611 -36.68835 1.000 12.89084 267 ASP B O 1
ATOM 10116 N N . ASP B 1 269 ? -40.02573 8.94347 -37.52564 1.000 12.49401 268 ASP B N 1
ATOM 10117 C CA . ASP B 1 269 ? -38.88273 9.31431 -36.71001 1.000 13.56402 268 ASP B CA 1
ATOM 10118 C C . ASP B 1 269 ? -39.40389 9.96457 -35.43803 1.000 13.53111 268 ASP B C 1
ATOM 10119 O O . ASP B 1 269 ? -40.19270 10.91308 -35.49361 1.000 16.78181 268 ASP B O 1
ATOM 10128 N N . ARG B 1 270 ? -38.98273 9.42171 -34.29802 1.000 11.95139 269 ARG B N 1
ATOM 10129 C CA . ARG B 1 270 ? -39.48446 9.87168 -32.99193 1.000 13.91814 269 ARG B CA 1
ATOM 10130 C C . ARG B 1 270 ? -38.43598 10.63729 -32.19551 1.000 15.98683 269 ARG B C 1
ATOM 10131 O O . ARG B 1 270 ? -38.79527 11.22073 -31.15838 1.000 20.03845 269 ARG B O 1
ATOM 10152 N N . HIS B 1 271 ? -37.24099 10.77899 -32.67442 1.000 17.28437 270 HIS B N 1
ATOM 10153 C CA . HIS B 1 271 ? -36.21909 11.43882 -31.85023 1.000 16.35086 270 HIS B CA 1
ATOM 10154 C C . HIS B 1 271 ? -36.37043 12.97713 -31.83764 1.000 16.69979 270 HIS B C 1
ATOM 10155 O O . HIS B 1 271 ? -36.76167 13.56179 -32.84667 1.000 18.92929 270 HIS B O 1
ATOM 10169 N N . PRO B 1 272 ? -36.02631 13.64597 -30.71892 1.000 17.91314 271 PRO B N 1
ATOM 10170 C CA . PRO B 1 272 ? -36.17231 15.10301 -30.64856 1.000 19.88684 271 PRO B CA 1
ATOM 10171 C C . PRO B 1 272 ? -35.35279 15.86435 -31.67098 1.000 19.39494 271 PRO B C 1
ATOM 10172 O O . PRO B 1 272 ? -35.71316 17.00790 -32.01140 1.000 23.14076 271 PRO B O 1
ATOM 10183 N N . GLN B 1 273 ? -34.21846 15.31159 -32.14963 1.000 16.96479 272 GLN B N 1
ATOM 10184 C CA A GLN B 1 273 ? -33.37117 15.99306 -33.12623 0.606 18.28300 272 GLN B CA 1
ATOM 10185 C CA B GLN B 1 273 ? -33.39505 16.00964 -33.13248 0.394 18.44641 272 GLN B CA 1
ATOM 10186 C C . GLN B 1 273 ? -33.79831 15.64767 -34.55882 1.000 16.60136 272 GLN B C 1
ATOM 10187 O O . GLN B 1 273 ? -33.06524 15.94333 -35.51067 1.000 16.44888 272 GLN B O 1
ATOM 10214 N N . SER B 1 274 ? -34.96881 15.01738 -34.75058 1.000 15.21844 273 SER B N 1
ATOM 10215 C CA A SER B 1 274 ? -35.37490 14.57016 -36.08762 0.542 15.19133 273 SER B CA 1
ATOM 10216 C CA B SER B 1 274 ? -35.31888 14.56549 -36.09888 0.458 15.79484 273 SER B CA 1
ATOM 10217 C C . SER B 1 274 ? -35.54934 15.70649 -37.08987 1.000 16.27382 273 SER B C 1
ATOM 10218 O O . SER B 1 274 ? -35.18412 15.56055 -38.27071 1.000 16.98732 273 SER B O 1
ATOM 10233 N N . ALA B 1 275 ? -36.18021 16.81903 -36.67112 1.000 18.93113 274 ALA B N 1
ATOM 10234 C CA . ALA B 1 275 ? -36.40137 17.90782 -37.62208 1.000 20.08536 274 ALA B CA 1
ATOM 10235 C C . ALA B 1 275 ? -35.07215 18.44034 -38.12678 1.000 19.05224 274 ALA B C 1
ATOM 10236 O O . ALA B 1 275 ? -34.92336 18.78034 -39.30588 1.000 20.41533 274 ALA B O 1
ATOM 10243 N N . LEU B 1 276 ? -34.13329 18.64915 -37.21124 1.000 18.84177 275 LEU B N 1
ATOM 10244 C CA . LEU B 1 276 ? -32.85493 19.19013 -37.63195 1.000 19.10154 275 LEU B CA 1
ATOM 10245 C C . LEU B 1 276 ? -32.13974 18.23364 -38.58019 1.000 16.73289 275 LEU B C 1
ATOM 10246 O O . LEU B 1 276 ? -31.52569 18.64693 -39.58557 1.000 17.03180 275 LEU B O 1
ATOM 10262 N N . LEU B 1 277 ? -32.16207 16.94502 -38.27444 1.000 15.08642 276 LEU B N 1
ATOM 10263 C CA . LEU B 1 277 ? -31.45961 15.98782 -39.10421 1.000 14.01912 276 LEU B CA 1
ATOM 10264 C C . LEU B 1 277 ? -32.13129 15.83203 -40.46187 1.000 13.79990 276 LEU B C 1
ATOM 10265 O O . LEU B 1 277 ? -31.44176 15.69943 -41.49305 1.000 15.00947 276 LEU B O 1
ATOM 10281 N N . SER B 1 278 ? -33.46720 15.85433 -40.50262 1.000 13.70665 277 SER B N 1
ATOM 10282 C CA A SER B 1 278 ? -34.16700 15.76808 -41.76955 0.542 15.06923 277 SER B CA 1
ATOM 10283 C CA B SER B 1 278 ? -34.16445 15.76491 -41.77166 0.458 14.74667 277 SER B CA 1
ATOM 10284 C C . SER B 1 278 ? -33.87345 16.98105 -42.64913 1.000 15.72040 277 SER B C 1
ATOM 10285 O O . SER B 1 278 ? -33.76652 16.86492 -43.89028 1.000 16.71450 277 SER B O 1
ATOM 10300 N N . ALA B 1 279 ? -33.75660 18.17991 -42.03316 1.000 16.75435 278 ALA B N 1
ATOM 10301 C CA . ALA B 1 279 ? -33.37780 19.36920 -42.80451 1.000 17.16586 278 ALA B CA 1
ATOM 10302 C C . ALA B 1 279 ? -31.99005 19.21763 -43.40133 1.000 17.23061 278 ALA B C 1
ATOM 10303 O O . ALA B 1 279 ? -31.72723 19.63249 -44.54897 1.000 20.60188 278 ALA B O 1
ATOM 10310 N N . ARG B 1 280 ? -31.05602 18.61126 -42.64629 1.000 16.63789 279 ARG B N 1
ATOM 10311 C CA . ARG B 1 280 ? -29.71877 18.40785 -43.20484 1.000 16.43942 279 ARG B CA 1
ATOM 10312 C C . ARG B 1 280 ? -29.67985 17.33832 -44.29425 1.000 14.37117 279 ARG B C 1
ATOM 10313 O O . ARG B 1 280 ? -29.01531 17.52542 -45.33157 1.000 17.43243 279 ARG B O 1
ATOM 10334 N N . ARG B 1 281 ? -30.38107 16.21989 -44.08763 1.000 13.72372 280 ARG B N 1
ATOM 10335 C CA . ARG B 1 281 ? -30.34916 15.11130 -45.05074 1.000 13.58694 280 ARG B CA 1
ATOM 10336 C C . ARG B 1 281 ? -31.16076 15.39622 -46.30216 1.000 14.59051 280 ARG B C 1
ATOM 10337 O O . ARG B 1 281 ? -30.70979 15.10981 -47.42793 1.000 14.91908 280 ARG B O 1
ATOM 10358 N N . GLY B 1 282 ? -32.35720 15.92390 -46.16551 1.000 15.25481 281 GLY B N 1
ATOM 10359 C CA . GLY B 1 282 ? -33.27895 16.02192 -47.32435 1.000 16.25918 281 GLY B CA 1
ATOM 10360 C C . GLY B 1 282 ? -33.97639 14.68456 -47.62404 1.000 14.74178 281 GLY B C 1
ATOM 10361 O O . GLY B 1 282 ? -33.98221 13.76629 -46.82604 1.000 17.23771 281 GLY B O 1
ATOM 10365 N N . SER B 1 283 ? -34.49647 14.56032 -48.84291 1.000 15.51378 282 SER B N 1
ATOM 10366 C CA A SER B 1 283 ? -35.25314 13.38272 -49.25562 0.762 16.07882 282 SER B CA 1
ATOM 10367 C CA B SER B 1 283 ? -35.25868 13.38940 -49.24963 0.238 15.78384 282 SER B CA 1
ATOM 10368 C C . SER B 1 283 ? -34.39937 12.42548 -50.05880 1.000 14.22964 282 SER B C 1
ATOM 10369 O O . SER B 1 283 ? -33.48580 12.84614 -50.77284 1.000 16.27301 282 SER B O 1
ATOM 10384 N N . ALA B 1 284 ? -34.76583 11.13811 -49.98850 1.000 13.41314 283 ALA B N 1
ATOM 10385 C CA . ALA B 1 284 ? -34.19305 10.12702 -50.85888 1.000 13.44038 283 ALA B CA 1
ATOM 10386 C C . ALA B 1 284 ? -35.22982 9.03675 -51.06606 1.000 12.17996 283 ALA B C 1
ATOM 10387 O O . ALA B 1 284 ? -36.00674 8.73483 -50.15674 1.000 13.84122 283 ALA B O 1
ATOM 10394 N N . THR B 1 285 ? -35.19776 8.41443 -52.25514 1.000 12.31736 284 THR B N 1
ATOM 10395 C CA . THR B 1 285 ? -35.95454 7.18142 -52.45937 1.000 12.82607 284 THR B CA 1
ATOM 10396 C C . THR B 1 285 ? -35.22830 5.99265 -51.80786 1.000 11.63452 284 THR B C 1
ATOM 10397 O O . THR B 1 285 ? -34.02853 6.03583 -51.52209 1.000 11.50753 284 THR B O 1
ATOM 10408 N N . LEU B 1 286 ? -35.96134 4.87960 -51.62661 1.000 11.78755 285 LEU B N 1
ATOM 10409 C CA . LEU B 1 286 ? -35.33784 3.69026 -51.05772 1.000 10.92498 285 LEU B CA 1
ATOM 10410 C C . LEU B 1 286 ? -34.22672 3.14533 -51.95244 1.000 11.01404 285 LEU B C 1
ATOM 10411 O O . LEU B 1 286 ? -33.16424 2.73889 -51.46623 1.000 11.51923 285 LEU B O 1
ATOM 10427 N N . GLU B 1 287 ? -34.41971 3.17851 -53.26976 1.000 11.69612 286 GLU B N 1
ATOM 10428 C CA A GLU B 1 287 ? -33.39838 2.71392 -54.18688 0.403 11.48078 286 GLU B CA 1
ATOM 10429 C CA B GLU B 1 287 ? -33.39453 2.70867 -54.17446 0.597 13.04034 286 GLU B CA 1
ATOM 10430 C C . GLU B 1 287 ? -32.16558 3.60395 -54.14414 1.000 11.97244 286 GLU B C 1
ATOM 10431 O O . GLU B 1 287 ? -31.04216 3.10228 -54.26926 1.000 11.68552 286 GLU B O 1
ATOM 10454 N N . GLU B 1 288 ? -32.35985 4.93102 -54.00418 1.000 12.21035 287 GLU B N 1
ATOM 10455 C CA . GLU B 1 288 ? -31.21183 5.83082 -53.83534 1.000 12.31078 287 GLU B CA 1
ATOM 10456 C C . GLU B 1 288 ? -30.42994 5.54831 -52.56155 1.000 12.17362 287 GLU B C 1
ATOM 10457 O O . GLU B 1 288 ? -29.18010 5.48167 -52.56900 1.000 13.35783 287 GLU B O 1
ATOM 10469 N N . LEU B 1 289 ? -31.12206 5.33725 -51.45378 1.000 10.81434 288 LEU B N 1
ATOM 10470 C CA A LEU B 1 289 ? -30.47279 4.98170 -50.20917 0.509 10.84250 288 LEU B CA 1
ATOM 10471 C CA B LEU B 1 289 ? -30.49193 4.96689 -50.19405 0.491 11.97830 288 LEU B CA 1
ATOM 10472 C C . LEU B 1 289 ? -29.70065 3.68158 -50.34217 1.000 10.99283 288 LEU B C 1
ATOM 10473 O O . LEU B 1 289 ? -28.54177 3.58538 -49.88445 1.000 11.17093 288 LEU B O 1
ATOM 10504 N N . PHE B 1 290 ? -30.32108 2.67088 -50.92611 1.000 10.41654 289 PHE B N 1
ATOM 10505 C CA . PHE B 1 290 ? -29.68382 1.36990 -51.11245 1.000 9.79076 289 PHE B CA 1
ATOM 10506 C C . PHE B 1 290 ? -28.43772 1.50435 -51.99699 1.000 10.09048 289 PHE B C 1
ATOM 10507 O O . PHE B 1 290 ? -27.37852 0.93187 -51.67914 1.000 11.07955 289 PHE B O 1
ATOM 10524 N N . ALA B 1 291 ? -28.58304 2.15176 -53.15156 1.000 9.92204 290 ALA B N 1
ATOM 10525 C CA . ALA B 1 291 ? -27.44795 2.22196 -54.06499 1.000 10.43146 290 ALA B CA 1
ATOM 10526 C C . ALA B 1 291 ? -26.26475 2.90799 -53.38300 1.000 10.59160 290 ALA B C 1
ATOM 10527 O O . ALA B 1 291 ? -25.11139 2.42556 -53.46680 1.000 11.24192 290 ALA B O 1
ATOM 10534 N N . ALA B 1 292 ? -26.53142 4.03599 -52.70012 1.000 10.29910 291 ALA B N 1
ATOM 10535 C CA . ALA B 1 292 ? -25.45680 4.73091 -52.00620 1.000 10.64744 291 ALA B CA 1
ATOM 10536 C C . ALA B 1 292 ? -24.79842 3.83687 -50.95704 1.000 10.53504 291 ALA B C 1
ATOM 10537 O O . ALA B 1 292 ? -23.55512 3.73034 -50.88683 1.000 11.64573 291 ALA B O 1
ATOM 10544 N N . ALA B 1 293 ? -25.61451 3.20998 -50.10159 1.000 9.88477 292 ALA B N 1
ATOM 10545 C CA . ALA B 1 293 ? -25.08142 2.43761 -48.96439 1.000 9.58536 292 ALA B CA 1
ATOM 10546 C C . ALA B 1 293 ? -24.40120 1.15382 -49.41775 1.000 9.52468 292 ALA B C 1
ATOM 10547 O O . ALA B 1 293 ? -23.29312 0.83637 -48.93535 1.000 12.25049 292 ALA B O 1
ATOM 10554 N N . TYR B 1 294 ? -25.06666 0.35527 -50.20299 1.000 9.68184 293 TYR B N 1
ATOM 10555 C CA . TYR B 1 294 ? -24.62731 -0.99170 -50.49826 1.000 9.26247 293 TYR B CA 1
ATOM 10556 C C . TYR B 1 294 ? -23.73755 -1.07616 -51.74718 1.000 9.44031 293 TYR B C 1
ATOM 10557 O O . TYR B 1 294 ? -22.94689 -2.01405 -51.86463 1.000 11.95632 293 TYR B O 1
ATOM 10575 N N . LEU B 1 295 ? -23.87723 -0.13826 -52.68758 1.000 9.86175 294 LEU B N 1
ATOM 10576 C CA . LEU B 1 295 ? -23.14011 -0.22036 -53.94822 1.000 10.47240 294 LEU B CA 1
ATOM 10577 C C . LEU B 1 295 ? -22.02451 0.80491 -54.09021 1.000 11.16990 294 LEU B C 1
ATOM 10578 O O . LEU B 1 295 ? -21.10783 0.58277 -54.87392 1.000 12.43062 294 LEU B O 1
ATOM 10594 N N . ARG B 1 296 ? -22.01741 1.86859 -53.29431 1.000 11.89860 295 ARG B N 1
ATOM 10595 C CA . ARG B 1 296 ? -20.98102 2.88561 -53.37028 1.000 11.94639 295 ARG B CA 1
ATOM 10596 C C . ARG B 1 296 ? -20.18029 2.95616 -52.07368 1.000 12.07023 295 ARG B C 1
ATOM 10597 O O . ARG B 1 296 ? -18.91900 2.93529 -52.06175 1.000 14.58797 295 ARG B O 1
ATOM 10618 N N . TYR B 1 297 ? -20.83351 2.94615 -50.92561 1.000 10.21294 296 TYR B N 1
ATOM 10619 C CA . TYR B 1 297 ? -20.15720 3.12905 -49.62921 1.000 9.43019 296 TYR B CA 1
ATOM 10620 C C . TYR B 1 297 ? -19.42699 1.87979 -49.19666 1.000 9.95990 296 TYR B C 1
ATOM 10621 O O . TYR B 1 297 ? -18.32200 1.94684 -48.64856 1.000 12.22044 296 TYR B O 1
ATOM 10639 N N . CYS B 1 298 ? -20.00389 0.70461 -49.45178 1.000 10.25009 297 CYS B N 1
ATOM 10640 C CA . CYS B 1 298 ? -19.35123 -0.56834 -49.20353 1.000 11.14499 297 CYS B CA 1
ATOM 10641 C C . CYS B 1 298 ? -18.53459 -1.04510 -50.39320 1.000 10.55208 297 CYS B C 1
ATOM 10642 O O . CYS B 1 298 ? -18.93611 -0.84635 -51.54957 1.000 12.61576 297 CYS B O 1
ATOM 10650 N N . ARG B 1 299 ? -17.40883 -1.64582 -50.08909 1.000 9.68800 298 ARG B N 1
ATOM 10651 C CA . ARG B 1 299 ? -16.47809 -2.24743 -51.04992 1.000 9.55394 298 ARG B CA 1
ATOM 10652 C C . ARG B 1 299 ? -16.46803 -3.75404 -50.81182 1.000 10.26945 298 ARG B C 1
ATOM 10653 O O . ARG B 1 299 ? -16.71992 -4.22105 -49.66865 1.000 11.20777 298 ARG B O 1
ATOM 10674 N N . TYR B 1 300 ? -16.24805 -4.53441 -51.86529 1.000 9.91991 299 TYR B N 1
ATOM 10675 C CA . TYR B 1 300 ? -16.36813 -5.97986 -51.82644 1.000 8.68362 299 TYR B CA 1
ATOM 10676 C C . TYR B 1 300 ? -15.12055 -6.63169 -52.40074 1.000 9.40981 299 TYR B C 1
ATOM 10677 O O . TYR B 1 300 ? -14.50207 -6.10513 -53.33990 1.000 10.40915 299 TYR B O 1
ATOM 10695 N N . ILE B 1 301 ? -14.78549 -7.82791 -51.93314 1.000 10.40993 300 ILE B N 1
ATOM 10696 C CA . ILE B 1 301 ? -13.77612 -8.68685 -52.53241 1.000 10.99090 300 ILE B CA 1
ATOM 10697 C C . ILE B 1 301 ? -14.42868 -10.00889 -52.93260 1.000 12.40959 300 ILE B C 1
ATOM 10698 O O . ILE B 1 301 ? -15.42396 -10.44493 -52.36261 1.000 13.06407 300 ILE B O 1
ATOM 10714 N N . ASP B 1 302 ? -13.77683 -10.68672 -53.90577 1.000 13.72128 301 ASP B N 1
ATOM 10715 C CA . ASP B 1 302 ? -14.20219 -11.98858 -54.33425 1.000 16.19598 301 ASP B CA 1
ATOM 10716 C C . ASP B 1 302 ? -13.83494 -13.02858 -53.31208 1.000 17.54699 301 ASP B C 1
ATOM 10717 O O . ASP B 1 302 ? -12.67259 -13.07962 -52.87799 1.000 18.73715 301 ASP B O 1
ATOM 10726 N N . PRO B 1 303 ? -14.77702 -13.84500 -52.89127 1.000 18.93083 302 PRO B N 1
ATOM 10727 C CA . PRO B 1 303 ? -14.53644 -14.75508 -51.81232 1.000 21.87238 302 PRO B CA 1
ATOM 10728 C C . PRO B 1 303 ? -13.53511 -15.85716 -52.14049 1.000 22.16445 302 PRO B C 1
ATOM 10729 O O . PRO B 1 303 ? -13.20146 -16.61333 -51.22019 1.000 27.63118 302 PRO B O 1
ATOM 10740 N N . GLN B 1 304 ? -13.20202 -16.08357 -53.41534 1.000 21.74016 303 GLN B N 1
ATOM 10741 C CA . GLN B 1 304 ? -12.28329 -17.11015 -53.85588 1.000 23.98567 303 GLN B CA 1
ATOM 10742 C C . GLN B 1 304 ? -10.92463 -16.55478 -54.20389 1.000 23.89026 303 GLN B C 1
ATOM 10743 O O . GLN B 1 304 ? -9.90910 -17.16778 -53.83898 1.000 27.49645 303 GLN B O 1
ATOM 10757 N N . THR B 1 305 ? -10.85521 -15.38025 -54.82418 1.000 21.82633 304 THR B N 1
ATOM 10758 C CA . THR B 1 305 ? -9.57841 -14.85685 -55.27864 1.000 21.68341 304 THR B CA 1
ATOM 10759 C C . THR B 1 305 ? -9.05378 -13.67858 -54.46038 1.000 20.82796 304 THR B C 1
ATOM 10760 O O . THR B 1 305 ? -7.86201 -13.30406 -54.59413 1.000 23.09429 304 THR B O 1
ATOM 10771 N N . GLY B 1 306 ? -9.91303 -12.99765 -53.73060 1.000 20.48677 305 GLY B N 1
ATOM 10772 C CA . GLY B 1 306 ? -9.48874 -11.78663 -52.99828 1.000 19.03754 305 GLY B CA 1
ATOM 10773 C C . GLY B 1 306 ? -9.41825 -10.55533 -53.91086 1.000 17.76116 305 GLY B C 1
ATOM 10774 O O . GLY B 1 306 ? -9.18648 -9.42843 -53.41744 1.000 19.03137 305 GLY B O 1
ATOM 10778 N N . GLU B 1 307 ? -9.71225 -10.70271 -55.22074 1.000 14.52601 306 GLU B N 1
ATOM 10779 C CA . GLU B 1 307 ? -9.72561 -9.53842 -56.11008 1.000 13.52075 306 GLU B CA 1
ATOM 10780 C C . GLU B 1 307 ? -10.92417 -8.64201 -55.77288 1.000 12.11518 306 GLU B C 1
ATOM 10781 O O . GLU B 1 307 ? -11.91991 -9.08206 -55.22270 1.000 14.17537 306 GLU B O 1
ATOM 10793 N N . VAL B 1 308 ? -10.85844 -7.39225 -56.16684 1.000 12.46502 307 VAL B N 1
ATOM 10794 C CA . VAL B 1 308 ? -12.01903 -6.49812 -56.07037 1.000 10.94978 307 VAL B CA 1
ATOM 10795 C C . VAL B 1 308 ? -13.23545 -7.12356 -56.75204 1.000 10.91327 307 VAL B C 1
ATOM 10796 O O . VAL B 1 308 ? -13.12698 -7.71497 -57.85428 1.000 12.29890 307 VAL B O 1
ATOM 10809 N N . SER B 1 309 ? -14.40161 -7.00437 -56.12338 1.000 10.92723 308 SER B N 1
ATOM 10810 C CA . SER B 1 309 ? -15.62290 -7.56742 -56.65255 1.000 11.15862 308 SER B CA 1
ATOM 10811 C C . SER B 1 309 ? -16.79102 -6.64107 -56.39232 1.000 10.37738 308 SER B C 1
ATOM 10812 O O . SER B 1 309 ? -16.61739 -5.42720 -56.20856 1.000 12.25106 308 SER B O 1
ATOM 10820 N N . ASP B 1 310 ? -18.00730 -7.22245 -56.41173 1.000 11.16990 309 ASP B N 1
ATOM 10821 C CA . ASP B 1 310 ? -19.22326 -6.45258 -56.25211 1.000 10.68867 309 ASP B CA 1
ATOM 10822 C C . ASP B 1 310 ? -20.23973 -7.21525 -55.41938 1.000 9.65185 309 ASP B C 1
ATOM 10823 O O . ASP B 1 310 ? -20.04617 -8.37797 -55.04129 1.000 11.37198 309 ASP B O 1
ATOM 10832 N N . LEU B 1 311 ? -21.34175 -6.51216 -55.08640 1.000 9.99713 310 LEU B N 1
ATOM 10833 C CA . LEU B 1 311 ? -22.34570 -7.10355 -54.22614 1.000 10.20027 310 LEU B CA 1
ATOM 10834 C C . LEU B 1 311 ? -22.96843 -8.33798 -54.87586 1.000 10.74607 310 LEU B C 1
ATOM 10835 O O . LEU B 1 311 ? -23.24135 -9.34050 -54.21962 1.000 11.36610 310 LEU B O 1
ATOM 10851 N N . PHE B 1 312 ? -23.24551 -8.27094 -56.18474 1.000 10.80123 311 PHE B N 1
ATOM 10852 C CA . PHE B 1 312 ? -23.87677 -9.39109 -56.88213 1.000 12.15521 311 PHE B CA 1
ATOM 10853 C C . PHE B 1 312 ? -23.10374 -10.67168 -56.63464 1.000 10.69632 311 PHE B C 1
ATOM 10854 O O . PHE B 1 312 ? -23.66767 -11.72929 -56.29126 1.000 11.18495 311 PHE B O 1
ATOM 10871 N N . THR B 1 313 ? -21.77962 -10.59677 -56.83963 1.000 10.65778 312 THR B N 1
ATOM 10872 C CA . THR B 1 313 ? -20.95450 -11.78573 -56.74107 1.000 11.63048 312 THR B CA 1
ATOM 10873 C C . THR B 1 313 ? -20.89765 -12.31948 -55.31157 1.000 11.07434 312 THR B C 1
ATOM 10874 O O . THR B 1 313 ? -20.95683 -13.52668 -55.08410 1.000 11.79069 312 THR B O 1
ATOM 10885 N N . VAL B 1 314 ? -20.80991 -11.40357 -54.34117 1.000 10.62752 313 VAL B N 1
ATOM 10886 C CA . VAL B 1 314 ? -20.77412 -11.82492 -52.94275 1.000 11.00155 313 VAL B CA 1
ATOM 10887 C C . VAL B 1 314 ? -22.08326 -12.45723 -52.50603 1.000 10.55988 313 VAL B C 1
ATOM 10888 O O . VAL B 1 314 ? -22.06616 -13.47059 -51.82282 1.000 11.17160 313 VAL B O 1
ATOM 10901 N N . LEU B 1 315 ? -23.20581 -11.89271 -52.93738 1.000 10.15382 314 LEU B N 1
ATOM 10902 C CA . LEU B 1 315 ? -24.50483 -12.49374 -52.60304 1.000 11.13686 314 LEU B CA 1
ATOM 10903 C C . LEU B 1 315 ? -24.61465 -13.91086 -53.18276 1.000 10.27452 314 LEU B C 1
ATOM 10904 O O . LEU B 1 315 ? -25.12023 -14.83134 -52.50394 1.000 11.27892 314 LEU B O 1
ATOM 10920 N N . GLN B 1 316 ? -24.24435 -14.10233 -54.45570 1.000 11.36690 315 GLN B N 1
ATOM 10921 C CA A GLN B 1 316 ? -24.32471 -15.43404 -55.05467 0.637 10.68803 315 GLN B CA 1
ATOM 10922 C CA B GLN B 1 316 ? -24.31712 -15.43221 -55.06224 0.363 12.48066 315 GLN B CA 1
ATOM 10923 C C . GLN B 1 316 ? -23.46761 -16.42872 -54.28373 1.000 11.68129 315 GLN B C 1
ATOM 10924 O O . GLN B 1 316 ? -23.88562 -17.55604 -53.99946 1.000 11.98265 315 GLN B O 1
ATOM 10951 N N . TRP B 1 317 ? -22.25461 -16.02256 -53.91824 1.000 11.67873 316 TRP B N 1
ATOM 10952 C CA A TRP B 1 317 ? -21.37536 -16.91402 -53.19016 0.477 11.92850 316 TRP B CA 1
ATOM 10953 C CA B TRP B 1 317 ? -21.36508 -16.89201 -53.17814 0.523 12.07791 316 TRP B CA 1
ATOM 10954 C C . TRP B 1 317 ? -21.92861 -17.25498 -51.80754 1.000 11.35532 316 TRP B C 1
ATOM 10955 O O . TRP B 1 317 ? -21.84152 -18.41655 -51.36259 1.000 12.33428 316 TRP B O 1
ATOM 10996 N N . LEU B 1 318 ? -22.45043 -16.25782 -51.07856 1.000 10.21763 317 LEU B N 1
ATOM 10997 C CA . LEU B 1 318 ? -22.97258 -16.51291 -49.74866 1.000 10.71245 317 LEU B CA 1
ATOM 10998 C C . LEU B 1 318 ? -24.12639 -17.48612 -49.80661 1.000 11.74021 317 LEU B C 1
ATOM 10999 O O . LEU B 1 318 ? -24.28156 -18.34587 -48.92844 1.000 12.06103 317 LEU B O 1
ATOM 11015 N N . GLN B 1 319 ? -25.01465 -17.32299 -50.78393 1.000 11.96738 318 GLN B N 1
ATOM 11016 C CA . GLN B 1 319 ? -26.16017 -18.21209 -50.88897 1.000 12.46810 318 GLN B CA 1
ATOM 11017 C C . GLN B 1 319 ? -25.67842 -19.63992 -51.19931 1.000 12.77794 318 GLN B C 1
ATOM 11018 O O . GLN B 1 319 ? -26.19704 -20.60391 -50.64392 1.000 13.16698 318 GLN B O 1
ATOM 11032 N N . LEU B 1 320 ? -24.70294 -19.77354 -52.09430 1.000 12.86366 319 LEU B N 1
ATOM 11033 C CA . LEU B 1 320 ? -24.13217 -21.09642 -52.36968 1.000 12.83546 319 LEU B CA 1
ATOM 11034 C C . LEU B 1 320 ? -23.55228 -21.71792 -51.09383 1.000 13.23038 319 LEU B C 1
ATOM 11035 O O . LEU B 1 320 ? -23.79892 -22.89366 -50.80067 1.000 14.09446 319 LEU B O 1
ATOM 11051 N N . GLN B 1 321 ? -22.74008 -20.95784 -50.36180 1.000 13.02334 320 GLN B N 1
ATOM 11052 C CA . GLN B 1 321 ? -22.11068 -21.53555 -49.16469 1.000 14.19278 320 GLN B CA 1
ATOM 11053 C C . GLN B 1 321 ? -23.14974 -21.88917 -48.10115 1.000 12.62542 320 GLN B C 1
ATOM 11054 O O . GLN B 1 321 ? -23.00198 -22.89087 -47.39026 1.000 13.26961 320 GLN B O 1
ATOM 11068 N N . ARG B 1 322 ? -24.19000 -21.05526 -47.96316 1.000 12.48052 321 ARG B N 1
ATOM 11069 C CA . ARG B 1 322 ? -25.25253 -21.34867 -46.99436 1.000 12.26666 321 ARG B CA 1
ATOM 11070 C C . ARG B 1 322 ? -25.91165 -22.67991 -47.33713 1.000 11.12581 321 ARG B C 1
ATOM 11071 O O . ARG B 1 322 ? -26.18913 -23.49362 -46.45613 1.000 13.57146 321 ARG B O 1
ATOM 11092 N N . ARG B 1 323 ? -26.14720 -22.94207 -48.62418 1.000 11.85030 322 ARG B N 1
ATOM 11093 C CA . ARG B 1 323 ? -26.77810 -24.19371 -49.03466 1.000 11.43208 322 ARG B CA 1
ATOM 11094 C C . ARG B 1 323 ? -25.87927 -25.40478 -48.74816 1.000 13.56826 322 ARG B C 1
ATOM 11095 O O . ARG B 1 323 ? -26.39404 -26.49221 -48.51929 1.000 14.89974 322 ARG B O 1
ATOM 11116 N N . HIS B 1 324 ? -24.54462 -25.22727 -48.78837 1.000 15.58175 323 HIS B N 1
ATOM 11117 C CA . HIS B 1 324 ? -23.62099 -26.32858 -48.53627 1.000 18.60632 323 HIS B CA 1
ATOM 11118 C C . HIS B 1 324 ? -23.17241 -26.49094 -47.08632 1.000 23.96612 323 HIS B C 1
ATOM 11119 O O . HIS B 1 324 ? -22.50142 -27.50769 -46.74301 1.000 26.57367 323 HIS B O 1
ATOM 11133 N N . HIS B 1 325 ? -23.56080 -25.57785 -46.21864 1.000 27.52437 324 HIS B N 1
ATOM 11134 C CA . HIS B 1 325 ? -22.89486 -25.47165 -44.91084 1.000 31.82032 324 HIS B CA 1
ATOM 11135 C C . HIS B 1 325 ? -23.11851 -26.66761 -44.00104 1.000 35.76832 324 HIS B C 1
ATOM 11136 O O . HIS B 1 325 ? -22.20602 -27.09559 -43.28285 1.000 38.18963 324 HIS B O 1
ATOM 11150 N N . HIS B 1 326 ? -24.30639 -27.19673 -43.97149 1.000 36.89373 325 HIS B N 1
ATOM 11151 C CA . HIS B 1 326 ? -24.56228 -28.32174 -43.04314 1.000 38.91690 325 HIS B CA 1
ATOM 11152 C C . HIS B 1 326 ? -24.10111 -29.64608 -43.65799 1.000 40.82401 325 HIS B C 1
ATOM 11153 O O . HIS B 1 326 ? -23.16407 -29.67246 -44.46844 1.000 42.21456 325 HIS B O 1
#

Solvent-accessible surface area: 27766 Å² total; per-residue (Å²): 26,0,0,0,8,32,51,40,6,108,138,19,62,75,6,78,60,2,11,77,66,98,26,56,69,10,25,71,91,117,118,25,44,157,105,1,78,4,0,1,4,48,0,36,81,82,53,5,67,89,7,44,62,46,0,174,97,45,66,47,86,22,19,36,0,21,18,0,8,1,17,1,12,39,14,27,40,47,55,50,59,6,20,0,0,0,41,0,108,40,2,0,28,8,9,4,76,92,48,6,17,2,5,112,42,0,76,61,90,77,24,2,74,77,41,54,74,68,0,146,101,0,26,117,33,3,40,90,20,20,0,10,38,44,1,76,18,91,50,29,142,45,102,136,126,167,90,17,2,0,0,3,5,8,8,97,109,40,38,13,2,76,77,0,46,17,15,68,158,50,1,50,45,0,13,108,17,0,66,78,74,21,77,160,10,43,0,22,0,7,19,38,27,5,36,57,83,27,94,83,34,12,29,19,28,113,36,159,53,79,158,76,5,104,31,15,38,103,67,12,4,19,3,4,0,0,125,48,7,39,56,0,0,0,0,7,13,33,20,0,0,9,0,18,17,25,65,40,84,4,2,0,25,2,4,3,10,0,2,3,3,69,64,21,60,42,84,18,128,79,20,84,117,2,49,89,67,10,34,76,9,67,39,59,18,0,0,0,0,0,4,39,72,5,4,73,10,6,30,31,149,89,4,89,79,29,69,1,49,46,0,4,121,59,0,50,74,32,60,174,121,145,29,0,0,0,12,23,80,32,7,110,172,21,60,73,7,69,50,2,12,77,60,96,29,67,89,14,54,69,99,179,120,23,34,155,119,0,72,4,0,1,4,48,0,43,97,20,46,5,38,45,4,43,14,25,0,160,43,46,67,39,82,22,20,35,0,26,23,2,11,1,19,0,20,35,74,32,138,96,64,48,62,6,16,0,0,0,38,0,108,36,6,1,35,9,14,4,79,109,44,6,12,3,5,108,39,0,74,62,81,90,28,1,97,92,33,38,95,83,0,162,66,2,31,117,25,4,25,84,11,26,0,13,64,73,5,48,20,86,57,8,110,63,17,115,57,165,96,119,63,1,2,0,0,4,17,23,64,81,94,45,47,30,2,67,78,0,46,16,15,52,135,45,2,56,39,0,19,126,13,0,56,71,86,25,73,149,8,36,0,0,0,30,15,195,200,50,17,38,19,56,23,18,156,70,61,170,69,7,65,51,0,47,81,106,7,8,19,0,7,0,0,119,46,5,40,73,0,4,0,0,9,15,48,18,0,0,12,0,18,21,24,63,39,67,4,1,0,18,1,5,5,12,0,1,3,4,72,61,22,59,40,89,14,126,91,20,83,143,8,52,88,81,11,35,88,8,77,45,40,34,0,0,0,0,0,6,30,68,2,4,73,9,5,27,29,152,88,3,100,76,30,58,2,105,46,0,1,76,58,0,25,89,49,58,156,132,110,195

InterPro domains:
  IPR007833 Capsule polysaccharide biosynthesis [PF05159] (38-299)
  IPR007833 Capsule polysaccharide biosynthesis [PF05159] (367-457)
  IPR007833 Capsule polysaccharide biosynthesis [PF05159] (471-620)

Foldseek 3Di:
DEEEADPVLVPQFLSCQQVVHDYDYDHLPDADDPPHQEYEDAAVPPVCPSVVVSCVVVVHFYKHKYAAWQFEAADVLVVTHTQKMFIWRAHDQLQLPDDILLLVLLVPQVVLVVCLVVLVVLLCCCQVVQGTNYHHAAFDDDDLDEFEEEEEKDFQPDCSQVSLVHHLVLSVVQQVCSCVVRVRHAYEYEYDVCVLVVNTDISCPPPDADPRHYYDSGRHGLSNVLSRYAAYEYAADPSQLVNVSSVHAYEYSTRGSPALQPRHNYDYPCNVVSVVVRYHGDNSSSSCSRQFPRMWGAQPPPSHTDHPVNVSVVSSVVNVVD/DEEEADPVLVPFPLNCQQVVHDYDYDHLVDQDDPPHQEYEDEAPPPVVVSVVVSCVVVVHFYKYKYAAFAFEADDVVVPTHGQKMFIWRAHDQLQLPDDISLLVQLVPQVVLPVCLVVLVVLLVCCQVVLGTNHFQFAFDPPDPPLDAQEEEEEWDAAPDPSQVSLVHHLVLSVVQVVCSCVVRVPGAYEYEAPVHTSCNVDDDDPRYHYDDGGHRLSRVLLRYAAYEYAADPSQLVNVSSVHAYEYSTRGSPALQPRHNYDYPCNVVSVVVRYHGDNSSSSCSRQVPRMWGAQPPPSHTDHPVRVSVVSSVCSVVPD

Secondary structure (DSSP, 8-state):
-EEE--HHHHTSTTHHHHHTS-EEE--TTSPPPTT--EEEEETT-GGGHHHHHHHHHHT--EEEEEE-SS-BSS-GGGTPPPSEEEEESSS-TT-TTS--HHHHHHH-HHHHHTTHHHHHHHHHHHHHTT--SB--SPPPP------EEEEE---TT-HHHHHTT--HHHHHHHHHHHHHH-TTSEEEEEPPHHHHTTSS--S-TT----SSEEEE-S---HHHHHTT-SEEEESS-THHHHHHHTT--EEESS--TTSSSSSSEE-STTHHHHHHHH----HHHHHIIIIIIIEEEE-TTT-SEE-HHHHHHHHHHHHHH-/-EEE--HHHHTSTTHHHHHTS-EEE--TTSPPPTT--EEEEETT-GGGHHHHHHHHHHT--EEEEEE-SS--SS-GGGTPPPSEEEEESSS-TT-TTS--HHHHHHH-GGGTGGGHHHHHHHHHHHHHTT--SS--PPPP-S-----S-EEEEE--BTT-HHHHTTT--HHHHHHHHHHHHHH-TTSEEEEE----BTTTT----SSEEEE-S---HHHHHTT-SEEEESS-THHHHHHHTT--EEESS--TTSSSSSSEE-STTHHHHHHHH----HHHHHIIIIIIIEEEE-TTT--EE-HHHHHHHHHHHHHH--